Protein AF-A0AAD5KVQ2-F1 (afdb_monomer)

Structure (mmCIF, N/CA/C/O backbone):
data_AF-A0AAD5KVQ2-F1
#
_entry.id   AF-A0AAD5KVQ2-F1
#
loop_
_atom_site.group_PDB
_atom_site.id
_atom_site.type_symbol
_atom_site.label_atom_id
_atom_site.label_alt_id
_atom_site.label_comp_id
_atom_site.label_asym_id
_atom_site.label_entity_id
_atom_site.label_seq_id
_atom_site.pdbx_PDB_ins_code
_atom_site.Cartn_x
_atom_site.Cartn_y
_atom_site.Cartn_z
_atom_site.occupancy
_atom_site.B_iso_or_equiv
_atom_site.auth_seq_id
_atom_site.auth_comp_id
_atom_site.auth_asym_id
_atom_site.auth_atom_id
_atom_site.pdbx_PDB_model_num
ATOM 1 N N . MET A 1 1 ? 5.095 -12.175 3.079 1.00 56.22 1 MET A N 1
ATOM 2 C CA . MET A 1 1 ? 4.673 -12.378 4.484 1.00 56.22 1 MET A CA 1
ATOM 3 C C . MET A 1 1 ? 4.850 -11.120 5.317 1.00 56.22 1 MET A C 1
ATOM 5 O O . MET A 1 1 ? 3.921 -10.332 5.312 1.00 56.22 1 MET A O 1
ATOM 9 N N . ALA A 1 2 ? 6.006 -10.865 5.945 1.00 57.12 2 ALA A N 1
ATOM 10 C CA . ALA A 1 2 ? 6.177 -9.716 6.849 1.00 57.12 2 ALA A CA 1
ATOM 11 C C . ALA A 1 2 ? 5.752 -8.367 6.231 1.00 57.12 2 ALA A C 1
ATOM 13 O O . ALA A 1 2 ? 5.027 -7.613 6.862 1.00 57.12 2 ALA A O 1
ATOM 14 N N . ILE A 1 3 ? 6.103 -8.115 4.964 1.00 60.78 3 ILE A N 1
ATOM 15 C CA . ILE A 1 3 ? 5.756 -6.870 4.255 1.00 60.78 3 ILE A CA 1
ATOM 16 C C . ILE A 1 3 ? 4.239 -6.698 4.036 1.00 60.78 3 ILE A C 1
ATOM 18 O O . ILE A 1 3 ? 3.760 -5.577 4.136 1.00 60.78 3 ILE A O 1
ATOM 22 N N . LEU A 1 4 ? 3.471 -7.780 3.832 1.00 59.25 4 LEU A N 1
ATOM 23 C CA . LEU A 1 4 ? 1.995 -7.722 3.780 1.00 59.25 4 LEU A CA 1
ATOM 24 C C . LEU A 1 4 ? 1.417 -7.272 5.132 1.00 59.25 4 LEU A C 1
ATOM 26 O O . LEU A 1 4 ? 0.485 -6.479 5.190 1.00 59.25 4 LEU A O 1
ATOM 30 N N . ALA A 1 5 ? 2.002 -7.737 6.239 1.00 57.66 5 ALA A N 1
ATOM 31 C CA . ALA A 1 5 ? 1.620 -7.293 7.579 1.00 57.66 5 ALA A CA 1
ATOM 32 C C . ALA A 1 5 ? 2.122 -5.872 7.923 1.00 57.66 5 ALA A C 1
ATOM 34 O O . ALA A 1 5 ? 1.629 -5.276 8.874 1.00 57.66 5 ALA A O 1
ATOM 35 N N . PHE A 1 6 ? 3.070 -5.317 7.158 1.00 55.22 6 PHE A N 1
ATOM 36 C CA . PHE A 1 6 ? 3.700 -4.008 7.399 1.00 55.22 6 PHE A CA 1
ATOM 37 C C . PHE A 1 6 ? 3.126 -2.860 6.549 1.00 55.22 6 PHE A C 1
ATOM 39 O O . PHE A 1 6 ? 3.759 -1.812 6.388 1.00 55.22 6 PHE A O 1
ATOM 46 N N . GLN A 1 7 ? 1.941 -3.060 5.974 1.00 51.97 7 GLN A N 1
ATOM 47 C CA . GLN A 1 7 ? 1.303 -2.094 5.082 1.00 51.97 7 GLN A CA 1
ATOM 48 C C . GLN A 1 7 ? 0.676 -0.892 5.791 1.00 51.97 7 GLN A C 1
ATOM 50 O O . GLN A 1 7 ? 0.595 -0.825 7.016 1.00 51.97 7 GLN A O 1
ATOM 55 N N . LYS A 1 8 ? 0.260 0.079 4.970 1.00 54.62 8 LYS A N 1
ATOM 56 C CA . LYS A 1 8 ? -0.416 1.314 5.371 1.00 54.62 8 LYS A CA 1
ATOM 57 C C . LYS A 1 8 ? -1.918 1.252 5.036 1.00 54.62 8 LYS A C 1
ATOM 59 O O . LYS A 1 8 ? -2.330 1.903 4.077 1.00 54.62 8 LYS A O 1
ATOM 64 N N . PRO A 1 9 ? -2.770 0.517 5.771 1.00 46.84 9 PRO A N 1
ATOM 65 C CA . PRO A 1 9 ? -4.186 0.835 5.724 1.00 46.84 9 PRO A CA 1
ATOM 66 C C . PRO A 1 9 ? -4.430 2.190 6.388 1.00 46.84 9 PRO A C 1
ATOM 68 O O . PRO A 1 9 ? -3.743 2.585 7.333 1.00 46.84 9 PRO A O 1
ATOM 71 N N . ASP A 1 10 ? -5.493 2.851 5.963 1.00 52.06 10 ASP A N 1
ATOM 72 C CA . ASP A 1 10 ? -6.121 3.880 6.774 1.00 52.06 10 ASP A CA 1
ATOM 73 C C . ASP A 1 10 ? -6.871 3.213 7.931 1.00 52.06 10 ASP A C 1
ATOM 75 O O . ASP A 1 10 ? -7.916 2.592 7.727 1.00 52.06 10 ASP A O 1
ATOM 79 N N . LYS A 1 11 ? -6.300 3.289 9.139 1.00 46.69 11 LYS A N 1
ATOM 80 C CA . LYS A 1 11 ? -6.919 2.825 10.388 1.00 46.69 11 LYS A CA 1
ATOM 81 C C . LYS A 1 11 ? -6.267 3.439 11.621 1.00 46.69 11 LYS A C 1
ATOM 83 O O . LYS A 1 11 ? -5.259 4.125 11.515 1.00 46.69 11 LYS A O 1
ATOM 88 N N . VAL A 1 12 ? -6.906 3.192 12.758 1.00 48.59 12 VAL A N 1
ATOM 89 C CA . VAL A 1 12 ? -7.113 4.157 13.840 1.00 48.59 12 VAL A CA 1
ATOM 90 C C . VAL A 1 12 ? -6.139 3.996 15.007 1.00 48.59 12 VAL A C 1
ATOM 92 O O . VAL A 1 12 ? -6.143 2.964 15.676 1.00 48.59 12 VAL A O 1
ATOM 95 N N . ILE A 1 13 ? -5.393 5.060 15.322 1.00 39.09 13 ILE A N 1
ATOM 96 C CA . ILE A 1 13 ? -5.019 5.364 16.716 1.00 39.09 13 ILE A CA 1
ATOM 97 C C . ILE A 1 13 ? -6.263 5.838 17.439 1.00 39.09 13 ILE A C 1
ATOM 99 O O . ILE A 1 13 ? -6.824 6.820 16.967 1.00 39.09 13 ILE A O 1
ATOM 103 N N . MET A 1 14 ? -6.624 5.255 18.588 1.00 44.16 14 MET A N 1
ATOM 104 C CA . MET A 1 14 ? -7.449 5.998 19.545 1.00 44.16 14 MET A CA 1
ATOM 105 C C . MET A 1 14 ? -6.606 6.582 20.671 1.00 44.16 14 MET A C 1
ATOM 107 O O . MET A 1 14 ? -5.845 5.891 21.346 1.00 44.16 14 MET A O 1
ATOM 111 N N . GLN A 1 15 ? -6.785 7.880 20.874 1.00 38.34 15 GLN A N 1
ATOM 112 C CA . GLN A 1 15 ? -6.407 8.604 22.080 1.00 38.34 15 GLN A CA 1
ATOM 113 C C . GLN A 1 15 ? -7.711 9.162 22.660 1.00 38.34 15 GLN A C 1
ATOM 115 O O . GLN A 1 15 ? -8.502 9.771 21.930 1.00 38.34 15 GLN A O 1
ATOM 120 N N . LYS A 1 16 ? -7.959 8.851 23.936 1.00 35.62 16 LYS A N 1
ATOM 121 C CA . LYS A 1 16 ? -9.230 9.069 24.644 1.00 35.62 16 LYS A CA 1
ATOM 122 C C . LYS A 1 16 ? -9.637 10.551 24.741 1.00 35.62 16 LYS A C 1
ATOM 124 O O . LYS A 1 16 ? -8.788 11.440 24.702 1.00 35.62 16 LYS A O 1
ATOM 129 N N . SER A 1 17 ? -10.926 10.775 24.986 1.00 34.22 17 SER A N 1
ATOM 130 C CA . SER A 1 17 ? -11.477 11.987 25.587 1.00 34.22 17 SER A CA 1
ATOM 131 C C . SER A 1 17 ? -11.533 12.020 27.118 1.00 34.22 17 SER A C 1
ATOM 133 O O . SER A 1 17 ? -11.925 11.077 27.812 1.00 34.22 17 SER A O 1
ATOM 135 N N . THR A 1 18 ? -11.243 13.200 27.636 1.00 33.94 18 THR A N 1
ATOM 136 C CA . THR A 1 18 ? -12.229 13.996 28.381 1.00 33.94 18 THR A CA 1
ATOM 137 C C . THR A 1 18 ? -13.654 13.405 28.487 1.00 33.94 18 THR A C 1
ATOM 139 O O . THR A 1 18 ? -14.324 13.179 27.486 1.00 33.94 18 THR A O 1
ATOM 142 N N . ASP A 1 19 ? -14.118 13.204 29.720 1.00 42.06 19 ASP A N 1
ATOM 143 C CA . ASP A 1 19 ? -15.528 13.017 30.109 1.00 42.06 19 ASP A CA 1
ATOM 144 C C . ASP A 1 19 ? -16.275 11.745 29.661 1.00 42.06 19 ASP A C 1
ATOM 146 O O . ASP A 1 19 ? -17.460 11.760 29.342 1.00 42.06 19 ASP A O 1
ATOM 150 N N . PHE A 1 20 ? -15.654 10.590 29.915 1.00 52.25 20 PHE A N 1
ATOM 151 C CA . PHE A 1 20 ? -16.407 9.601 30.697 1.00 52.25 20 PHE A CA 1
ATOM 152 C C . PHE A 1 20 ? -16.619 10.193 32.110 1.00 52.25 20 PHE A C 1
ATOM 154 O O . PHE A 1 20 ? -15.721 10.082 32.952 1.00 52.25 20 PHE A O 1
ATOM 161 N N . ASP A 1 21 ? -17.744 10.866 32.368 1.00 48.03 21 ASP A N 1
ATOM 162 C CA . ASP A 1 21 ? -17.968 11.605 33.623 1.00 48.03 21 ASP A CA 1
ATOM 163 C C . ASP A 1 21 ? -17.833 10.679 34.860 1.00 48.03 21 ASP A C 1
ATOM 165 O O . ASP A 1 21 ? -18.639 9.776 35.093 1.00 48.03 21 ASP A O 1
ATOM 169 N N . GLY A 1 22 ? -16.739 10.851 35.617 1.00 57.84 22 GLY A N 1
ATOM 170 C CA . GLY A 1 22 ? -16.347 10.016 36.765 1.00 57.84 22 GLY A CA 1
ATOM 171 C C . GLY A 1 22 ? -15.249 8.951 36.543 1.00 57.84 22 GLY A C 1
ATOM 172 O O . GLY A 1 22 ? -14.734 8.415 37.526 1.00 57.84 22 GLY A O 1
ATOM 173 N N . VAL A 1 23 ? -14.820 8.657 35.308 1.00 67.56 23 VAL A N 1
ATOM 174 C CA . VAL A 1 23 ? -13.803 7.620 34.985 1.00 67.56 23 VAL A CA 1
ATOM 175 C C . VAL A 1 23 ? -12.405 8.238 34.875 1.00 67.56 23 VAL A C 1
ATOM 177 O O . VAL A 1 23 ? -11.948 8.693 33.819 1.00 67.56 23 VAL A O 1
ATOM 180 N N . SER A 1 24 ? -11.674 8.214 35.989 1.00 70.50 24 SER A N 1
ATOM 181 C CA . SER A 1 24 ? -10.292 8.710 36.054 1.00 70.50 24 SER A CA 1
ATOM 182 C C . SER A 1 24 ? -9.262 7.764 35.424 1.00 70.50 24 SER A C 1
ATOM 184 O O . SER A 1 24 ? -8.219 8.223 34.961 1.00 70.50 24 SER A O 1
ATOM 186 N N . HIS A 1 25 ? -9.542 6.458 35.390 1.00 76.94 25 HIS A N 1
ATOM 187 C CA . HIS A 1 25 ? -8.601 5.407 34.995 1.00 76.94 25 HIS A CA 1
ATOM 188 C C . HIS A 1 25 ? -9.322 4.189 34.391 1.00 76.94 25 HIS A C 1
ATOM 190 O O . HIS A 1 25 ? -10.528 4.011 34.564 1.00 76.94 25 HIS A O 1
ATOM 196 N N . GLU A 1 26 ? -8.568 3.339 33.696 1.00 76.44 26 GLU A N 1
ATOM 197 C CA . GLU A 1 26 ? -9.078 2.211 32.898 1.00 76.44 26 GLU A CA 1
ATOM 198 C C . GLU A 1 26 ? -9.755 1.082 33.696 1.00 76.44 26 GLU A C 1
ATOM 200 O O . GLU A 1 26 ? -10.565 0.358 33.130 1.00 76.44 26 GLU A O 1
ATOM 205 N N . PHE A 1 27 ? -9.488 0.963 35.001 1.00 82.94 27 PHE A N 1
ATOM 206 C CA . PHE A 1 27 ? -10.063 -0.066 35.891 1.00 82.94 27 PHE A CA 1
ATOM 207 C C . PHE A 1 27 ? -11.354 0.363 36.613 1.00 82.94 27 PHE A C 1
ATOM 209 O O . PHE A 1 27 ? -11.768 -0.291 37.568 1.00 82.94 27 PHE A O 1
ATOM 216 N N . SER A 1 28 ? -11.967 1.478 36.211 1.00 85.12 28 SER A N 1
ATOM 217 C CA . SER A 1 28 ? -13.222 1.950 36.808 1.00 85.12 28 SER A CA 1
ATOM 218 C C . SER A 1 28 ? -14.457 1.461 36.043 1.00 85.12 28 SER A C 1
ATOM 220 O O . SER A 1 28 ? -14.376 1.057 34.885 1.00 85.12 28 SER A O 1
ATOM 222 N N . THR A 1 29 ? -15.610 1.496 36.709 1.00 85.81 29 THR A N 1
ATOM 223 C CA . THR A 1 29 ? -16.899 1.018 36.187 1.00 85.81 29 THR A CA 1
ATOM 224 C C . THR A 1 29 ? -17.852 2.189 35.959 1.00 85.81 29 THR A C 1
ATOM 226 O O . THR A 1 29 ? -17.921 3.088 36.802 1.00 85.81 29 THR A O 1
ATOM 229 N N . ILE A 1 30 ? -18.644 2.165 34.884 1.00 84.56 30 ILE A N 1
ATOM 230 C CA . ILE A 1 30 ? -19.646 3.205 34.598 1.00 84.56 30 ILE A CA 1
ATOM 231 C C . ILE A 1 30 ? -21.004 2.753 35.141 1.00 84.56 30 ILE A C 1
ATOM 233 O O . ILE A 1 30 ? -21.482 1.660 34.845 1.00 84.56 30 ILE A O 1
ATOM 237 N N . LYS A 1 31 ? -21.656 3.592 35.951 1.00 84.75 31 LYS A N 1
ATOM 238 C CA . LYS A 1 31 ? -22.935 3.235 36.575 1.00 84.75 31 LYS A CA 1
ATOM 239 C C . LYS A 1 31 ? -24.040 3.093 35.518 1.00 84.75 31 LYS A C 1
ATOM 241 O O . LYS A 1 31 ? -24.390 4.070 34.867 1.00 84.75 31 LYS A O 1
ATOM 246 N N . GLY A 1 32 ? -24.632 1.901 35.430 1.00 85.69 32 GLY A N 1
ATOM 247 C CA . GLY A 1 32 ? -25.704 1.586 34.476 1.00 85.69 32 GLY A CA 1
ATOM 248 C C . GLY A 1 32 ? -25.206 1.141 33.095 1.00 85.69 32 GLY A C 1
ATOM 249 O O . GLY A 1 32 ? -26.013 0.997 32.182 1.00 85.69 32 GLY A O 1
ATOM 250 N N . VAL A 1 33 ? -23.901 0.896 32.944 1.00 89.06 33 VAL A N 1
ATOM 251 C CA . VAL A 1 33 ? -23.327 0.078 31.864 1.00 89.06 33 VAL A CA 1
ATOM 252 C C . VAL A 1 33 ? -23.031 -1.311 32.443 1.00 89.06 33 VAL A C 1
ATOM 254 O O . VAL A 1 33 ? -22.749 -1.427 33.637 1.00 89.06 33 VAL A O 1
ATOM 257 N N . VAL A 1 34 ? -23.171 -2.367 31.638 1.00 90.69 34 VAL A N 1
ATOM 258 C CA . VAL A 1 34 ? -22.982 -3.758 32.092 1.00 90.69 34 VAL A CA 1
ATOM 259 C C . VAL A 1 34 ? -21.501 -4.151 32.099 1.00 90.69 34 VAL A C 1
ATOM 261 O O . VAL A 1 34 ? -21.071 -4.874 32.994 1.00 90.69 34 VAL A O 1
ATOM 264 N N . GLU A 1 35 ? -20.742 -3.678 31.113 1.00 90.19 35 GLU A N 1
ATOM 265 C CA . GLU A 1 35 ? -19.318 -3.957 30.914 1.00 90.19 35 GLU A CA 1
ATOM 266 C C . GLU A 1 35 ? -18.395 -2.941 31.611 1.00 90.19 35 GLU A C 1
ATOM 268 O O . GLU A 1 35 ? -18.701 -1.749 31.724 1.00 90.19 35 GLU A O 1
ATOM 273 N N . ASP A 1 36 ? -17.210 -3.408 32.011 1.00 89.06 36 ASP A N 1
ATOM 274 C CA . ASP A 1 36 ? -16.149 -2.569 32.577 1.00 89.06 36 ASP A CA 1
ATOM 275 C C . ASP A 1 36 ? -15.438 -1.735 31.492 1.00 89.06 36 ASP A C 1
ATOM 277 O O . ASP A 1 36 ? -15.384 -2.102 30.314 1.00 89.06 36 ASP A O 1
ATOM 281 N N . VAL A 1 37 ? -14.794 -0.624 31.881 1.00 85.44 37 VAL A N 1
ATOM 282 C CA . VAL A 1 37 ? -14.069 0.256 30.937 1.00 85.44 37 VAL A CA 1
ATOM 283 C C . VAL A 1 37 ? -12.947 -0.484 30.188 1.00 85.44 37 VAL A C 1
ATOM 285 O O . VAL A 1 37 ? -12.682 -0.184 29.022 1.00 85.44 37 VAL A O 1
ATOM 288 N N . THR A 1 38 ? -12.333 -1.500 30.799 1.00 86.75 38 THR A N 1
ATOM 289 C CA . THR A 1 38 ? -11.359 -2.391 30.144 1.00 86.75 38 THR A CA 1
ATOM 290 C C . THR A 1 38 ? -11.974 -3.195 28.992 1.00 86.75 38 THR A C 1
ATOM 292 O O . THR A 1 38 ? -11.368 -3.294 27.923 1.00 86.75 38 THR A O 1
ATOM 295 N N . GLU A 1 39 ? -13.181 -3.734 29.170 1.00 88.69 39 GLU A N 1
ATOM 296 C CA . GLU A 1 39 ? -13.912 -4.485 28.144 1.00 88.69 39 GLU A CA 1
ATOM 297 C C . GLU A 1 39 ? -14.385 -3.560 27.020 1.00 88.69 39 GLU A C 1
ATOM 299 O O . GLU A 1 39 ? -14.190 -3.874 25.845 1.00 88.69 39 GLU A O 1
ATOM 304 N N . ILE A 1 40 ? -14.878 -2.364 27.364 1.00 87.12 40 ILE A N 1
ATOM 305 C CA . ILE A 1 40 ? -15.216 -1.304 26.402 1.00 87.12 40 ILE A CA 1
ATOM 306 C C . ILE A 1 40 ? -13.998 -0.966 25.526 1.00 87.12 40 ILE A C 1
ATOM 308 O O . ILE A 1 40 ? -14.105 -0.928 24.299 1.00 87.12 40 ILE A O 1
ATOM 312 N N . ILE A 1 41 ? -12.812 -0.792 26.123 1.00 85.38 41 ILE A N 1
ATOM 313 C CA . ILE A 1 41 ? -11.553 -0.553 25.396 1.00 85.38 41 ILE A CA 1
ATOM 314 C C . ILE A 1 41 ? -11.190 -1.735 24.478 1.00 85.38 41 ILE A C 1
ATOM 316 O O . ILE A 1 41 ? -10.756 -1.521 23.342 1.00 85.38 41 ILE A O 1
ATOM 320 N N . LEU A 1 42 ? -11.369 -2.982 24.926 1.00 86.50 42 LEU A N 1
ATOM 321 C CA . LEU A 1 42 ? -11.099 -4.184 24.123 1.00 86.50 42 LEU A CA 1
ATOM 322 C C . LEU A 1 42 ? -12.075 -4.348 22.946 1.00 86.50 42 LEU A C 1
ATOM 324 O O . LEU A 1 42 ? -11.659 -4.769 21.861 1.00 86.50 42 LEU A O 1
ATOM 328 N N . SER A 1 43 ? -13.345 -3.985 23.119 1.00 89.62 43 SER A N 1
ATOM 329 C CA . SER A 1 43 ? -14.336 -3.926 22.039 1.00 89.62 43 SER A CA 1
ATOM 330 C C . SER A 1 43 ? -14.013 -2.800 21.054 1.00 89.62 43 SER A C 1
ATOM 332 O O . SER A 1 43 ? -13.976 -3.025 19.844 1.00 89.62 43 SER A O 1
ATOM 334 N N . LEU A 1 44 ? -13.658 -1.610 21.548 1.00 85.00 44 LEU A N 1
ATOM 335 C CA . LEU A 1 44 ? -13.258 -0.475 20.712 1.00 85.00 44 LEU A CA 1
ATOM 336 C C . LEU A 1 44 ? -11.998 -0.770 19.874 1.00 85.00 44 LEU A C 1
ATOM 338 O O . LEU A 1 44 ? -11.966 -0.438 18.690 1.00 85.00 44 LEU A O 1
ATOM 342 N N . LYS A 1 45 ? -11.006 -1.495 20.415 1.00 84.12 45 LYS A N 1
ATOM 343 C CA . LYS A 1 45 ? -9.829 -1.992 19.660 1.00 84.12 45 LYS A CA 1
ATOM 344 C C . LYS A 1 45 ? -10.187 -2.904 18.473 1.00 84.12 45 LYS A C 1
ATOM 346 O O . LYS A 1 45 ? -9.367 -3.086 17.566 1.00 84.12 45 LYS A O 1
ATOM 351 N N . GLN A 1 46 ? -11.385 -3.492 18.456 1.00 84.81 46 GLN A N 1
ATOM 352 C CA . GLN A 1 46 ? -11.889 -4.320 17.354 1.00 84.81 46 GLN A CA 1
ATOM 353 C C . GLN A 1 46 ? -12.693 -3.521 16.317 1.00 84.81 46 GLN A C 1
ATOM 355 O O . GLN A 1 46 ? -12.925 -4.032 15.217 1.00 84.81 46 GLN A O 1
ATOM 360 N N . VAL A 1 47 ? -13.079 -2.273 16.603 1.00 85.44 47 VAL A N 1
ATOM 361 C CA . VAL A 1 47 ? -13.769 -1.402 15.639 1.00 85.44 47 VAL A CA 1
ATOM 362 C C . VAL A 1 47 ? -12.854 -1.117 14.452 1.00 85.44 47 VAL A C 1
ATOM 364 O O . VAL A 1 47 ? -11.643 -0.913 14.586 1.00 85.44 47 VAL A O 1
ATOM 367 N N . ARG A 1 48 ? -13.425 -1.173 13.249 1.00 83.00 48 ARG A N 1
ATOM 368 C CA . ARG A 1 48 ? -12.708 -1.048 11.988 1.00 83.00 48 ARG A CA 1
ATOM 369 C C . ARG A 1 48 ? -13.234 0.127 11.186 1.00 83.00 48 ARG A C 1
ATOM 371 O O . ARG A 1 48 ? -14.371 0.104 10.743 1.00 83.00 48 ARG A O 1
ATOM 378 N N . PHE A 1 49 ? -12.368 1.100 10.936 1.00 80.31 49 PHE A N 1
ATOM 379 C CA . PHE A 1 49 ? -12.693 2.296 10.166 1.00 80.31 49 PHE A CA 1
ATOM 380 C C . PHE A 1 49 ? -12.084 2.250 8.755 1.00 80.31 49 PHE A C 1
ATOM 382 O O . PHE A 1 49 ? -11.139 1.505 8.490 1.00 80.31 49 PHE A O 1
ATOM 389 N N . LYS A 1 50 ? -12.605 3.073 7.853 1.00 79.25 50 LYS A N 1
ATOM 390 C CA . LYS A 1 50 ? -12.076 3.325 6.513 1.00 79.25 50 LYS A CA 1
ATOM 391 C C . LYS A 1 50 ? -12.129 4.826 6.258 1.00 79.25 50 LYS A C 1
ATOM 393 O O . LYS A 1 50 ? -13.128 5.457 6.581 1.00 79.25 50 LYS A O 1
ATOM 398 N N . LYS A 1 51 ? -11.061 5.396 5.698 1.00 77.62 51 LYS A N 1
ATOM 399 C CA . LYS A 1 51 ? -11.038 6.809 5.308 1.00 77.62 51 LYS A CA 1
ATOM 400 C C . LYS A 1 51 ? -11.857 7.001 4.028 1.00 77.62 51 LYS A C 1
ATOM 402 O O . LYS A 1 51 ? -11.622 6.308 3.038 1.00 77.62 51 LYS A O 1
ATOM 407 N N . THR A 1 52 ? -12.794 7.941 4.070 1.00 75.69 52 THR A N 1
ATOM 408 C CA . THR A 1 52 ? -13.703 8.301 2.969 1.00 75.69 52 THR A CA 1
ATOM 409 C C . THR A 1 52 ? -13.540 9.774 2.568 1.00 75.69 52 THR A C 1
ATOM 411 O O . THR A 1 52 ? -13.718 10.105 1.399 1.00 75.69 52 THR A O 1
ATOM 414 N N . GLY A 1 53 ? -13.138 10.653 3.495 1.00 67.38 53 GLY A N 1
ATOM 415 C CA . GLY A 1 53 ? -12.811 12.058 3.207 1.00 67.38 53 GLY A CA 1
ATOM 416 C C . GLY A 1 53 ? -11.336 12.281 2.839 1.00 67.38 53 GLY A C 1
ATOM 417 O O . GLY A 1 53 ? -10.451 11.600 3.354 1.00 67.38 53 GLY A O 1
ATOM 418 N N . GLU A 1 54 ? -11.041 13.271 1.988 1.00 62.31 54 GLU A N 1
ATOM 419 C CA . GLU A 1 54 ? -9.654 13.656 1.649 1.00 62.31 54 GLU A CA 1
ATOM 420 C C . GLU A 1 54 ? -8.948 14.466 2.756 1.00 62.31 54 GLU A C 1
ATOM 422 O O . GLU A 1 54 ? -7.718 14.547 2.774 1.00 62.31 54 GLU A O 1
ATOM 427 N N . SER A 1 55 ? -9.696 15.074 3.682 1.00 55.78 55 SER A N 1
ATOM 428 C CA . SER A 1 55 ? -9.166 16.084 4.605 1.00 55.78 55 SER A CA 1
ATOM 429 C C . SER A 1 55 ? -8.569 15.488 5.884 1.00 55.78 55 SER A C 1
ATOM 431 O O . SER A 1 55 ? -9.279 14.893 6.687 1.00 55.78 55 SER A O 1
ATOM 433 N N . GLY A 1 56 ? -7.275 15.741 6.112 1.00 64.06 56 GLY A N 1
ATOM 434 C CA . GLY A 1 56 ? -6.564 15.413 7.355 1.00 64.06 56 GLY A CA 1
ATOM 435 C C . GLY A 1 56 ? -6.201 13.933 7.515 1.00 64.06 56 GLY A C 1
ATOM 436 O O . GLY A 1 56 ? -6.839 13.053 6.949 1.00 64.06 56 GLY A O 1
ATOM 437 N N . ASP A 1 57 ? -5.152 13.649 8.289 1.00 66.94 57 ASP A N 1
ATOM 438 C CA . ASP A 1 57 ? -4.756 12.284 8.695 1.00 66.94 57 ASP A CA 1
ATOM 439 C C . ASP A 1 57 ? -5.070 11.997 10.181 1.00 66.94 57 ASP A C 1
ATOM 441 O O . ASP A 1 57 ? -4.691 10.951 10.711 1.00 66.94 57 ASP A O 1
ATOM 445 N N . SER A 1 58 ? -5.772 12.932 10.832 1.00 74.00 58 SER A N 1
ATOM 446 C CA . SER A 1 58 ? -6.225 12.910 12.223 1.00 74.00 58 SER A CA 1
ATOM 447 C C . SER A 1 58 ? -7.621 13.543 12.318 1.00 74.00 58 SER A C 1
ATOM 449 O O . SER A 1 58 ? -7.842 14.611 11.745 1.00 74.00 58 SER A O 1
ATOM 451 N N . GLU A 1 59 ? -8.551 12.909 13.034 1.00 78.81 59 GLU A N 1
ATOM 452 C CA . GLU A 1 59 ? -9.884 13.438 13.370 1.00 78.81 59 GLU A CA 1
ATOM 453 C C . GLU A 1 59 ? -10.191 13.188 14.853 1.00 78.81 59 GLU A C 1
ATOM 455 O O . GLU A 1 59 ? -9.758 12.189 15.417 1.00 78.81 59 GLU A O 1
ATOM 460 N N . LYS A 1 60 ? -10.952 14.081 15.492 1.00 81.31 60 LYS A N 1
ATOM 461 C CA . LYS A 1 60 ? -11.555 13.856 16.814 1.00 81.31 60 LYS A CA 1
ATOM 462 C C . LYS A 1 60 ? -13.061 13.697 16.631 1.00 81.31 60 LYS A C 1
ATOM 464 O O . LYS A 1 60 ? -13.722 14.638 16.196 1.00 81.31 60 LYS A O 1
ATOM 469 N N . ILE A 1 61 ? -13.581 12.514 16.938 1.00 83.69 61 ILE A N 1
ATOM 470 C CA . ILE A 1 61 ? -14.996 12.156 16.804 1.00 83.69 61 ILE A CA 1
ATOM 471 C C . ILE A 1 61 ? -15.634 12.252 18.187 1.00 83.69 61 ILE A C 1
ATOM 473 O O . ILE A 1 61 ? -15.223 11.512 19.071 1.00 83.69 61 ILE A O 1
ATOM 477 N N . PHE A 1 62 ? -16.639 13.107 18.375 1.00 85.62 62 PHE A N 1
ATOM 478 C CA . PHE A 1 62 ? -17.396 13.215 19.630 1.00 85.62 62 PHE A CA 1
ATOM 479 C C . PHE A 1 62 ? -18.702 12.422 19.507 1.00 85.62 62 PHE A C 1
ATOM 481 O O . PHE A 1 62 ? -19.577 12.788 18.725 1.00 85.62 62 PHE A O 1
ATOM 488 N N . VAL A 1 63 ? -18.822 11.327 20.255 1.00 86.00 63 VAL A N 1
ATOM 489 C CA . VAL A 1 63 ? -19.962 10.401 20.252 1.00 86.00 63 VAL A CA 1
ATOM 490 C C . VAL A 1 63 ? -20.793 10.632 21.512 1.00 86.00 63 VAL A C 1
ATOM 492 O O . VAL A 1 63 ? -20.274 10.538 22.622 1.00 86.00 63 VAL A O 1
ATOM 495 N N . ILE A 1 64 ? -22.086 10.914 21.341 1.00 87.38 64 ILE A N 1
ATOM 496 C CA . ILE A 1 64 ? -23.041 11.114 22.442 1.00 87.38 64 ILE A CA 1
ATOM 497 C C . ILE A 1 64 ? -24.220 10.166 22.227 1.00 87.38 64 ILE A C 1
ATOM 499 O O . ILE A 1 64 ? -24.934 10.270 21.228 1.00 87.38 64 ILE A O 1
ATOM 503 N N . ILE A 1 65 ? -24.431 9.237 23.158 1.00 86.12 65 ILE A N 1
ATOM 504 C CA . ILE A 1 65 ? -25.473 8.209 23.071 1.00 86.12 65 ILE A CA 1
ATOM 505 C C . ILE A 1 65 ? -26.412 8.329 24.262 1.00 86.12 65 ILE A C 1
ATOM 507 O O . ILE A 1 65 ? -25.996 8.379 25.416 1.00 86.12 65 ILE A O 1
ATOM 511 N N . THR A 1 66 ? -27.707 8.390 23.961 1.00 86.81 66 THR A N 1
ATOM 512 C CA . THR A 1 66 ? -28.780 8.569 24.940 1.00 86.81 66 THR A CA 1
ATOM 513 C C . THR A 1 66 ? -29.971 7.700 24.543 1.00 86.81 66 THR A C 1
ATOM 515 O O . THR A 1 66 ? -30.248 7.540 23.351 1.00 86.81 66 THR A O 1
ATOM 518 N N . GLY A 1 67 ? -30.676 7.126 25.523 1.00 84.25 67 GLY A N 1
ATOM 519 C CA . GLY A 1 67 ? -31.929 6.403 25.277 1.00 84.25 67 GLY A CA 1
ATOM 520 C C . GLY A 1 67 ? -31.798 5.111 24.460 1.00 84.25 67 GLY A C 1
ATOM 521 O O . GLY A 1 67 ? -32.742 4.750 23.758 1.00 84.25 67 GLY A O 1
ATOM 522 N N . GLN A 1 68 ? -30.647 4.435 24.512 1.00 85.94 68 GLN A N 1
ATOM 523 C CA . GLN A 1 68 ? -30.391 3.168 23.816 1.00 85.94 68 GLN A CA 1
ATOM 524 C C . GLN A 1 68 ? -29.909 2.106 24.801 1.00 85.94 68 GLN A C 1
ATOM 526 O O . GLN A 1 68 ? -29.193 2.432 25.740 1.00 85.94 68 GLN A O 1
ATOM 531 N N . ASP A 1 69 ? -30.255 0.842 24.548 1.00 90.25 69 ASP A N 1
ATOM 532 C CA . ASP A 1 69 ? -29.869 -0.279 25.419 1.00 90.25 69 ASP A CA 1
ATOM 533 C C . ASP A 1 69 ? -28.522 -0.921 25.012 1.00 90.25 69 ASP A C 1
ATOM 535 O O . ASP A 1 69 ? -27.930 -1.700 25.759 1.00 90.25 69 ASP A O 1
ATOM 539 N N . GLN A 1 70 ? -28.028 -0.615 23.805 1.00 91.75 70 GLN A N 1
ATOM 540 C CA . GLN A 1 70 ? -26.764 -1.120 23.259 1.00 91.75 70 GLN A CA 1
ATOM 541 C C . GLN A 1 70 ? -26.047 -0.028 22.471 1.00 91.75 70 GLN A C 1
ATOM 543 O O . GLN A 1 70 ? -26.628 0.535 21.546 1.00 91.75 70 GLN A O 1
ATOM 548 N N . PHE A 1 71 ? -24.767 0.194 22.761 1.00 91.12 71 PHE A N 1
ATOM 549 C CA . PHE A 1 71 ? -23.879 0.985 21.913 1.00 91.12 71 PHE A CA 1
ATOM 550 C C . PHE A 1 71 ? -23.248 0.074 20.854 1.00 91.12 71 PHE A C 1
ATOM 552 O O . PHE A 1 71 ? -22.561 -0.895 21.196 1.00 91.12 71 PHE A O 1
ATOM 559 N N . LYS A 1 72 ? -23.453 0.374 19.565 1.00 93.00 72 LYS A N 1
ATOM 560 C CA . LYS A 1 72 ? -22.817 -0.347 18.456 1.00 93.00 72 LYS A CA 1
ATOM 561 C C . LYS A 1 72 ? -21.788 0.513 17.735 1.00 93.00 72 LYS A C 1
ATOM 563 O O . LYS A 1 72 ? -21.904 1.731 17.637 1.00 93.00 72 LYS A O 1
ATOM 568 N N . ALA A 1 73 ? -20.798 -0.141 17.139 1.00 89.50 73 ALA A N 1
ATOM 569 C CA . ALA A 1 73 ? -19.762 0.511 16.349 1.00 89.50 73 ALA A CA 1
ATOM 570 C C . ALA A 1 73 ? -20.333 1.343 15.184 1.00 89.50 73 ALA A C 1
ATOM 572 O O . ALA A 1 73 ? -19.793 2.398 14.859 1.00 89.50 73 ALA A O 1
ATOM 573 N N . GLY A 1 74 ? -21.457 0.917 14.595 1.00 88.19 74 GLY A N 1
ATOM 574 C CA . GLY A 1 74 ? -22.159 1.675 13.555 1.00 88.19 74 GLY A CA 1
ATOM 575 C C . GLY A 1 74 ? -22.677 3.046 14.011 1.00 88.19 74 GLY A C 1
ATOM 576 O O . GLY A 1 74 ? -22.818 3.941 13.179 1.00 88.19 74 GLY A O 1
ATOM 577 N N . ASP A 1 75 ? -22.907 3.255 15.312 1.00 89.06 75 ASP A N 1
ATOM 578 C CA . ASP A 1 75 ? -23.340 4.551 15.843 1.00 89.06 75 ASP A CA 1
ATOM 579 C C . ASP A 1 75 ? -22.230 5.604 15.773 1.00 89.06 75 ASP A C 1
ATOM 581 O O . ASP A 1 75 ? -22.524 6.765 15.500 1.00 89.06 75 ASP A O 1
ATOM 585 N N . ILE A 1 76 ? -20.958 5.201 15.896 1.00 86.06 76 ILE A N 1
ATOM 586 C CA . ILE A 1 76 ? -19.791 6.093 15.756 1.00 86.06 76 ILE A CA 1
ATOM 587 C C . ILE A 1 76 ? -19.769 6.742 14.362 1.00 86.06 76 ILE A C 1
ATOM 589 O O . ILE A 1 76 ? -19.461 7.925 14.225 1.00 86.06 76 ILE A O 1
ATOM 593 N N . SER A 1 77 ? -20.179 5.999 13.326 1.00 83.75 77 SER A N 1
ATOM 594 C CA . SER A 1 77 ? -20.208 6.483 11.939 1.00 83.75 77 SER A CA 1
ATOM 595 C C . SER A 1 77 ? -21.216 7.617 11.693 1.00 83.75 77 SER A C 1
ATOM 597 O O . SER A 1 77 ? -21.193 8.208 10.618 1.00 83.75 77 SER A O 1
ATOM 599 N N . LYS A 1 78 ? -22.097 7.929 12.656 1.00 86.56 78 LYS A N 1
ATOM 600 C CA . LYS A 1 78 ? -23.022 9.077 12.599 1.00 86.56 78 LYS A CA 1
ATOM 601 C C . LYS A 1 78 ? -22.362 10.395 13.024 1.00 86.56 78 LYS A C 1
ATOM 603 O O . LYS A 1 78 ? -22.910 11.456 12.741 1.00 86.56 78 LYS A O 1
ATOM 608 N N . PHE A 1 79 ? -21.224 10.322 13.718 1.00 85.19 79 PHE A N 1
ATOM 609 C CA . PHE A 1 79 ? -20.527 11.465 14.319 1.00 85.19 79 PHE A CA 1
ATOM 610 C C . PHE A 1 79 ? -19.218 11.835 13.601 1.00 85.19 79 PHE A C 1
ATOM 612 O O . PHE A 1 79 ? -18.637 12.874 13.906 1.00 85.19 79 PHE A O 1
ATOM 619 N N . SER A 1 80 ? -18.754 11.014 12.650 1.00 80.06 80 SER A N 1
ATOM 620 C CA . SER A 1 80 ? -17.569 11.287 11.825 1.00 80.06 80 SER A CA 1
ATOM 621 C C . SER A 1 80 ? -17.950 11.655 10.396 1.00 80.06 80 SER A C 1
ATOM 623 O O . SER A 1 80 ? -18.916 11.126 9.850 1.00 80.06 80 SER A O 1
ATOM 625 N N . ASN A 1 81 ? -17.157 12.537 9.780 1.00 81.06 81 ASN A N 1
ATOM 626 C CA . ASN A 1 81 ? -17.316 12.904 8.370 1.00 81.06 81 ASN A CA 1
ATOM 627 C C . ASN A 1 81 ? -16.222 12.318 7.464 1.00 81.06 81 ASN A C 1
ATOM 629 O O . ASN A 1 81 ? -16.484 12.118 6.279 1.00 81.06 81 ASN A O 1
ATOM 633 N N . ASN A 1 82 ? -15.012 12.036 7.974 1.00 80.44 82 ASN A N 1
ATOM 634 C CA . ASN A 1 82 ? -13.938 11.474 7.143 1.00 80.44 82 ASN A CA 1
ATOM 635 C C . ASN A 1 82 ? -13.765 9.957 7.307 1.00 80.44 82 ASN A C 1
ATOM 637 O O . ASN A 1 82 ? -13.093 9.365 6.459 1.00 80.44 82 ASN A O 1
ATOM 641 N N . PHE A 1 83 ? -14.360 9.324 8.329 1.00 79.56 83 PHE A N 1
ATOM 642 C CA . PHE A 1 83 ? -14.225 7.886 8.587 1.00 79.56 83 PHE A CA 1
ATOM 643 C C . PHE A 1 83 ? -15.565 7.133 8.616 1.00 79.56 83 PHE A C 1
ATOM 645 O O . PHE A 1 83 ? -16.483 7.472 9.356 1.00 79.56 83 PHE A O 1
ATOM 652 N N . GLU A 1 84 ? -15.635 6.045 7.849 1.00 84.62 84 GLU A N 1
ATOM 653 C CA . GLU A 1 84 ? -16.750 5.092 7.798 1.00 84.62 84 GLU A CA 1
ATOM 654 C C . GLU A 1 84 ? -16.415 3.833 8.615 1.00 84.62 84 GLU A C 1
ATOM 656 O O . GLU A 1 84 ? -15.285 3.341 8.559 1.00 84.62 84 GLU A O 1
ATOM 661 N N . VAL A 1 85 ? -17.378 3.275 9.357 1.00 87.06 85 VAL A N 1
ATOM 662 C CA . VAL A 1 85 ? -17.180 2.043 10.147 1.00 87.06 85 VAL A CA 1
ATOM 663 C C . VAL A 1 85 ? -17.569 0.796 9.343 1.00 87.06 85 VAL A C 1
ATOM 665 O O . VAL A 1 85 ? -18.720 0.615 8.960 1.00 87.06 85 VAL A O 1
ATOM 668 N N . LEU A 1 86 ? -16.608 -0.108 9.140 1.00 86.06 86 LEU A N 1
ATOM 669 C CA . LEU A 1 86 ? -16.727 -1.329 8.332 1.00 86.06 86 LEU A CA 1
ATOM 670 C C . LEU A 1 86 ? -17.395 -2.510 9.049 1.00 86.06 86 LEU A C 1
ATOM 672 O O . LEU A 1 86 ? -17.836 -3.449 8.393 1.00 86.06 86 LEU A O 1
ATOM 676 N N . ASN A 1 87 ? -17.430 -2.508 10.383 1.00 89.19 87 ASN A N 1
ATOM 677 C CA . ASN A 1 87 ? -18.071 -3.545 11.197 1.00 89.19 87 ASN A CA 1
ATOM 678 C C . ASN A 1 87 ? -19.184 -2.959 12.086 1.00 89.19 87 ASN A C 1
ATOM 680 O O . ASN A 1 87 ? -19.066 -3.001 13.311 1.00 89.19 87 ASN A O 1
ATOM 684 N N . PRO A 1 88 ? -20.265 -2.413 11.493 1.00 90.00 88 PRO A N 1
ATOM 685 C CA . PRO A 1 88 ? -21.282 -1.654 12.222 1.00 90.00 88 PRO A CA 1
ATOM 686 C C . PRO A 1 88 ? -22.027 -2.472 13.287 1.00 90.00 88 PRO A C 1
ATOM 688 O O . PRO A 1 88 ? -22.457 -1.904 14.289 1.00 90.00 88 PRO A O 1
ATOM 691 N N . ASP A 1 89 ? -22.142 -3.791 13.102 1.00 92.00 89 ASP A N 1
ATOM 692 C CA . ASP A 1 89 ? -22.858 -4.702 14.007 1.00 92.00 89 ASP A CA 1
ATOM 693 C C . ASP A 1 89 ? -22.107 -5.034 15.308 1.00 92.00 89 ASP A C 1
ATOM 695 O O . ASP A 1 89 ? -22.678 -5.674 16.194 1.00 92.00 89 ASP A O 1
ATOM 699 N N . LEU A 1 90 ? -20.836 -4.633 15.440 1.00 90.75 90 LEU A N 1
ATOM 700 C CA . LEU A 1 90 ? -20.047 -4.877 16.648 1.00 90.75 90 LEU A CA 1
ATOM 701 C C . LEU A 1 90 ? -20.643 -4.101 17.833 1.00 90.75 90 LEU A C 1
ATOM 703 O O . LEU A 1 90 ? -20.623 -2.871 17.845 1.00 90.75 90 LEU A O 1
ATOM 707 N N . VAL A 1 91 ? -21.149 -4.822 18.835 1.00 93.56 91 VAL A N 1
ATOM 708 C CA . VAL A 1 91 ? -21.574 -4.243 20.117 1.00 93.56 91 VAL A CA 1
ATOM 709 C C . VAL A 1 91 ? -20.330 -3.852 20.914 1.00 93.56 91 VAL A C 1
ATOM 711 O O . VAL A 1 91 ? -19.390 -4.639 21.017 1.00 93.56 91 VAL A O 1
ATOM 714 N N . ILE A 1 92 ? -20.326 -2.633 21.450 1.00 89.88 92 ILE A N 1
ATOM 715 C CA . ILE A 1 92 ? -19.241 -2.098 22.278 1.00 89.88 92 ILE A CA 1
ATOM 716 C C . ILE A 1 92 ? -19.563 -2.298 23.761 1.00 89.88 92 ILE A C 1
ATOM 718 O O . ILE A 1 92 ? -18.713 -2.806 24.489 1.00 89.88 92 ILE A O 1
ATOM 722 N N . CYS A 1 93 ? -20.786 -1.951 24.173 1.00 90.69 93 CYS A N 1
ATOM 723 C CA . CYS A 1 93 ? -21.329 -2.214 25.507 1.00 90.69 93 CYS A CA 1
ATOM 724 C C . CYS A 1 93 ? -22.867 -2.234 25.504 1.00 90.69 93 CYS A C 1
ATOM 726 O O . CYS A 1 93 ? -23.516 -1.691 24.602 1.00 90.69 93 CYS A O 1
ATOM 728 N N . ASN A 1 94 ? -23.443 -2.852 26.530 1.00 92.81 94 ASN A N 1
ATOM 729 C CA . ASN A 1 94 ? -24.859 -2.832 26.871 1.00 92.81 94 ASN A CA 1
ATOM 730 C C . ASN A 1 94 ? -25.069 -1.856 28.042 1.00 92.81 94 ASN A C 1
ATOM 732 O O . ASN A 1 94 ? -24.290 -1.824 28.994 1.00 92.81 94 ASN A O 1
ATOM 736 N N . MET A 1 95 ? -26.124 -1.049 27.987 1.00 89.62 95 MET A N 1
ATOM 737 C CA . MET A 1 95 ? -26.381 0.012 28.967 1.00 89.62 95 MET A CA 1
ATOM 738 C C . MET A 1 95 ? -27.873 0.137 29.270 1.00 89.62 95 MET A C 1
ATOM 740 O O . MET A 1 95 ? -28.715 -0.297 28.491 1.00 89.62 95 MET A O 1
ATOM 744 N N . GLU A 1 96 ? -28.220 0.721 30.412 1.00 88.75 96 GLU A N 1
ATOM 745 C CA . GLU A 1 96 ? -29.606 1.073 30.707 1.00 88.75 96 GLU A CA 1
ATOM 746 C C . GLU A 1 96 ? -30.045 2.290 29.881 1.00 88.75 96 GLU A C 1
ATOM 748 O O . GLU A 1 96 ? -29.329 3.286 29.788 1.00 88.75 96 GLU A O 1
ATOM 753 N N . THR A 1 97 ? -31.288 2.271 29.389 1.00 86.31 97 THR A N 1
ATOM 754 C CA . THR A 1 97 ? -31.914 3.356 28.608 1.00 86.31 97 THR A CA 1
ATOM 755 C C . THR A 1 97 ? -31.905 4.726 29.313 1.00 86.31 97 THR A C 1
ATOM 757 O O . THR A 1 97 ? -32.137 5.754 28.678 1.00 86.31 97 THR A O 1
ATOM 760 N N . SER A 1 98 ? -31.687 4.748 30.634 1.00 85.00 98 SER A N 1
ATOM 761 C CA . SER A 1 98 ? -31.618 5.956 31.466 1.00 85.00 98 SER A CA 1
ATOM 762 C C . SER A 1 98 ? -30.254 6.661 31.435 1.00 85.00 98 SER A C 1
ATOM 764 O O . SER A 1 98 ? -30.161 7.814 31.855 1.00 85.00 98 SER A O 1
ATOM 766 N N . VAL A 1 99 ? -29.207 5.985 30.949 1.00 84.56 99 VAL A N 1
ATOM 767 C CA . VAL A 1 99 ? -27.823 6.468 30.963 1.00 84.56 99 VAL A CA 1
ATOM 768 C C . VAL A 1 99 ? -27.517 7.267 29.697 1.00 84.56 99 VAL A C 1
ATOM 770 O O . VAL A 1 99 ? -27.955 6.937 28.593 1.00 84.56 99 VAL A O 1
ATOM 773 N N . THR A 1 100 ? -26.730 8.326 29.862 1.00 84.50 100 THR A N 1
ATOM 774 C CA . THR A 1 100 ? -26.141 9.111 28.775 1.00 84.50 100 THR A CA 1
ATOM 775 C C . THR A 1 100 ? -24.642 8.829 28.732 1.00 84.50 100 THR A C 1
ATOM 777 O O . THR A 1 100 ? -23.957 9.031 29.732 1.00 84.50 100 THR A O 1
ATOM 780 N N . LEU A 1 101 ? -24.142 8.332 27.602 1.00 82.06 101 LEU A N 1
ATOM 781 C CA . LEU A 1 101 ? -22.740 7.961 27.414 1.00 82.06 101 LEU A CA 1
ATOM 782 C C . LEU A 1 101 ? -22.080 8.936 26.435 1.00 82.06 101 LEU A C 1
ATOM 784 O O . LEU A 1 101 ? -22.516 9.052 25.288 1.00 82.06 101 LEU A O 1
ATOM 788 N N . GLU A 1 102 ? -21.030 9.613 26.891 1.00 83.06 102 GLU A N 1
ATOM 789 C CA . GLU A 1 102 ? -20.242 10.564 26.104 1.00 83.06 102 GLU A CA 1
ATOM 790 C C . GLU A 1 102 ? -18.812 10.034 25.950 1.00 83.06 102 GLU A C 1
ATOM 792 O O . GLU A 1 102 ? -18.199 9.571 26.912 1.00 83.06 102 GLU A O 1
ATOM 797 N N . ILE A 1 103 ? -18.311 10.013 24.711 1.00 80.31 103 ILE A N 1
ATOM 798 C CA . ILE A 1 103 ? -16.983 9.500 24.357 1.00 80.31 103 ILE A CA 1
ATOM 799 C C . ILE A 1 103 ? -16.455 10.303 23.162 1.00 80.31 103 ILE A C 1
ATOM 801 O O . ILE A 1 103 ? -17.021 10.226 22.074 1.00 80.31 103 ILE A O 1
ATOM 805 N N . GLU A 1 104 ? -15.331 11.004 23.304 1.00 81.38 104 GLU A N 1
ATOM 806 C CA . GLU A 1 104 ? -14.518 11.432 22.159 1.00 81.38 104 GLU A CA 1
ATOM 807 C C . GLU A 1 104 ? -13.414 10.408 21.854 1.00 81.38 104 GLU A C 1
ATOM 809 O O . GLU A 1 104 ? -12.721 9.870 22.725 1.00 81.38 104 GLU A O 1
ATOM 814 N N . LEU A 1 105 ? -13.254 10.148 20.563 1.00 80.00 105 LEU A N 1
ATOM 815 C CA . LEU A 1 105 ? -12.276 9.243 19.995 1.00 80.00 105 LEU A CA 1
ATOM 816 C C . LEU A 1 105 ? -11.393 10.061 19.060 1.00 80.00 105 LEU A C 1
ATOM 818 O O . LEU A 1 105 ? -11.848 10.529 18.017 1.00 80.00 105 LEU A O 1
ATOM 822 N N . THR A 1 106 ? -10.119 10.227 19.408 1.00 79.69 106 THR A N 1
ATOM 823 C CA . THR A 1 106 ? -9.133 10.625 18.395 1.00 79.69 106 THR A CA 1
ATOM 824 C C . THR A 1 106 ? -8.977 9.467 17.405 1.00 79.69 106 THR A C 1
ATOM 826 O O . THR A 1 106 ? -9.076 8.311 17.807 1.00 79.69 106 THR A O 1
ATOM 829 N N . VAL A 1 107 ? -8.751 9.762 16.128 1.00 78.25 107 VAL A N 1
ATOM 830 C CA . VAL A 1 107 ? -8.560 8.797 15.046 1.00 78.25 107 VAL A CA 1
ATOM 831 C C . VAL A 1 107 ? -7.412 9.256 14.160 1.00 78.25 107 VAL A C 1
ATOM 833 O O . VAL A 1 107 ? -7.577 10.209 13.407 1.00 78.25 107 VAL A O 1
ATOM 836 N N . ASN A 1 108 ? -6.263 8.574 14.212 1.00 77.06 108 ASN A N 1
ATOM 837 C CA . ASN A 1 108 ? -5.091 8.919 13.386 1.00 77.06 108 ASN A CA 1
ATOM 838 C C . ASN A 1 108 ? -4.664 7.778 12.453 1.00 77.06 108 ASN A C 1
ATOM 840 O O . ASN A 1 108 ? -4.745 6.612 12.836 1.00 77.06 108 ASN A O 1
ATOM 844 N N . LYS A 1 109 ? -4.129 8.129 11.276 1.00 76.19 109 LYS A N 1
ATOM 845 C CA . LYS A 1 109 ? -3.480 7.224 10.307 1.00 76.19 109 LYS A CA 1
ATOM 846 C C . LYS A 1 109 ? -2.057 6.843 10.747 1.00 76.19 109 LYS A C 1
ATOM 848 O O . LYS A 1 109 ? -1.294 7.699 11.186 1.00 76.19 109 LYS A O 1
ATOM 853 N N . GLY A 1 110 ? -1.651 5.586 10.543 1.00 74.44 110 GLY A N 1
ATOM 854 C CA . GLY A 1 110 ? -0.294 5.112 10.862 1.00 74.44 110 GLY A CA 1
ATOM 855 C C . GLY A 1 110 ? 0.114 3.825 10.133 1.00 74.44 110 GLY A C 1
ATOM 856 O O . GLY A 1 110 ? -0.340 3.569 9.019 1.00 74.44 110 GLY A O 1
ATOM 857 N N . ARG A 1 111 ? 1.033 3.042 10.720 1.00 76.25 111 ARG A N 1
ATOM 858 C CA . ARG A 1 111 ? 1.546 1.773 10.156 1.00 76.25 111 ARG A CA 1
ATOM 859 C C . ARG A 1 111 ? 1.985 0.792 11.251 1.00 76.25 111 ARG A C 1
ATOM 861 O O . ARG A 1 111 ? 2.557 1.216 12.250 1.00 76.25 111 ARG A O 1
ATOM 868 N N . GLY A 1 112 ? 1.794 -0.510 11.028 1.00 77.12 112 GLY A N 1
ATOM 869 C CA . GLY A 1 112 ? 2.265 -1.575 11.926 1.00 77.12 112 GLY A CA 1
ATOM 870 C C . GLY A 1 112 ? 1.528 -1.634 13.271 1.00 77.12 112 GLY A C 1
ATOM 871 O O . GLY A 1 112 ? 0.315 -1.845 13.309 1.00 77.12 112 GLY A O 1
ATOM 872 N N . TYR A 1 113 ? 2.264 -1.450 14.367 1.00 82.81 113 TYR A N 1
ATOM 873 C CA . TYR A 1 113 ? 1.766 -1.444 15.746 1.00 82.81 113 TYR A CA 1
ATOM 874 C C . TYR A 1 113 ? 2.449 -0.322 16.534 1.00 82.81 113 TYR A C 1
ATOM 876 O O . TYR A 1 113 ? 3.656 -0.142 16.386 1.00 82.81 113 TYR A O 1
ATOM 884 N N . VAL A 1 114 ? 1.694 0.399 17.364 1.00 82.88 114 VAL A N 1
ATOM 885 C CA . VAL A 1 114 ? 2.208 1.388 18.330 1.00 82.88 114 VAL A CA 1
ATOM 886 C C . VAL A 1 114 ? 1.587 1.084 19.691 1.00 82.88 114 VAL A C 1
ATOM 888 O O . VAL A 1 114 ? 0.369 0.916 19.789 1.00 82.88 114 VAL A O 1
ATOM 891 N N . ALA A 1 115 ? 2.418 0.975 20.726 1.00 86.31 115 ALA A N 1
ATOM 892 C CA . ALA A 1 115 ? 1.978 0.626 22.075 1.00 86.31 115 ALA A CA 1
ATOM 893 C C . ALA A 1 115 ? 1.277 1.800 22.780 1.00 86.31 115 ALA A C 1
ATOM 895 O O . ALA A 1 115 ? 1.550 2.966 22.495 1.00 86.31 115 ALA A O 1
ATOM 896 N N . ALA A 1 116 ? 0.423 1.497 23.761 1.00 82.00 116 ALA A N 1
ATOM 897 C CA . ALA A 1 116 ? -0.265 2.504 24.569 1.00 82.00 116 ALA A CA 1
ATOM 898 C C . ALA A 1 116 ? 0.694 3.522 25.222 1.00 82.00 116 ALA A C 1
ATOM 900 O O . ALA A 1 116 ? 0.376 4.706 25.261 1.00 82.00 116 ALA A O 1
ATOM 901 N N . GLU A 1 117 ? 1.880 3.095 25.677 1.00 83.31 117 GLU A N 1
ATOM 902 C CA . GLU A 1 117 ? 2.897 3.990 26.259 1.00 83.31 117 GLU A CA 1
ATOM 903 C C . GLU A 1 117 ? 3.440 5.020 25.255 1.00 83.31 117 GLU A C 1
ATOM 905 O O . GLU A 1 117 ? 3.594 6.186 25.604 1.00 83.31 117 GLU A O 1
ATOM 910 N N . GLU A 1 118 ? 3.668 4.629 23.997 1.00 81.44 118 GLU A N 1
ATOM 911 C CA . GLU A 1 118 ? 4.130 5.539 22.933 1.00 81.44 118 GLU A CA 1
ATOM 912 C C . GLU A 1 118 ? 3.039 6.536 22.508 1.00 81.44 118 GLU A C 1
ATOM 914 O O . GLU A 1 118 ? 3.336 7.635 22.043 1.00 81.44 118 GLU A O 1
ATOM 919 N N . ASN A 1 119 ? 1.768 6.174 22.706 1.00 78.88 119 ASN A N 1
ATOM 920 C CA . ASN A 1 119 ? 0.620 7.041 22.453 1.00 78.88 119 ASN A CA 1
ATOM 921 C C . ASN A 1 119 ? 0.336 8.051 23.582 1.00 78.88 119 ASN A C 1
ATOM 923 O O . ASN A 1 119 ? -0.545 8.900 23.408 1.00 78.88 119 ASN A O 1
ATOM 927 N N . LYS A 1 120 ? 1.040 7.998 24.723 1.00 76.88 120 LYS A N 1
ATOM 928 C CA . LYS A 1 120 ? 0.918 9.003 25.793 1.00 76.88 120 LYS A CA 1
ATOM 929 C C . LYS A 1 120 ? 1.742 10.243 25.445 1.00 76.88 120 LYS A C 1
ATOM 931 O O . LYS A 1 120 ? 2.964 10.174 25.344 1.00 76.88 120 LYS A O 1
ATOM 936 N N . SER A 1 121 ? 1.095 11.403 25.325 1.00 75.62 121 SER A N 1
ATOM 937 C CA . SER A 1 121 ? 1.803 12.689 25.281 1.00 75.62 121 SER A CA 1
ATOM 938 C C . SER A 1 121 ? 1.976 13.262 26.690 1.00 75.62 121 SER A C 1
ATOM 940 O O . SER A 1 121 ? 1.091 13.122 27.534 1.00 75.62 121 SER A O 1
ATOM 942 N N . ALA A 1 122 ? 3.098 13.943 26.940 1.00 73.50 122 ALA A N 1
ATOM 943 C CA . ALA A 1 122 ? 3.377 14.574 28.235 1.00 73.50 122 ALA A CA 1
ATOM 944 C C . ALA A 1 122 ? 2.365 15.682 28.600 1.00 73.50 122 ALA A C 1
ATOM 946 O O . ALA A 1 122 ? 2.109 15.909 29.778 1.00 73.50 122 ALA A O 1
ATOM 947 N N . ASP A 1 123 ? 1.761 16.318 27.590 1.00 77.00 123 ASP A N 1
ATOM 948 C CA . ASP A 1 123 ? 0.753 17.376 27.736 1.00 77.00 123 ASP A CA 1
ATOM 949 C C . ASP A 1 123 ? -0.700 16.844 27.759 1.00 77.00 123 ASP A C 1
ATOM 951 O O . ASP A 1 123 ? -1.650 17.625 27.679 1.00 77.00 123 ASP A O 1
ATOM 955 N N . SER A 1 124 ? -0.906 15.520 27.817 1.00 71.50 124 SER A N 1
ATOM 956 C CA . SER A 1 124 ? -2.254 14.932 27.875 1.00 71.50 124 SER A CA 1
ATOM 957 C C . SER A 1 124 ? -3.001 15.360 29.150 1.00 71.50 124 SER A C 1
ATOM 959 O O . SER A 1 124 ? -2.442 15.239 30.243 1.00 71.50 124 SER A O 1
ATOM 961 N N . PRO A 1 125 ? -4.276 15.797 29.057 1.00 73.44 125 PRO A N 1
ATOM 962 C CA . PRO A 1 125 ? -5.099 16.092 30.227 1.00 73.44 125 PRO A CA 1
ATOM 963 C C . PRO A 1 125 ? -5.191 14.916 31.205 1.00 73.44 125 PRO A C 1
ATOM 965 O O . PRO A 1 125 ? -5.126 13.747 30.814 1.00 73.44 125 PRO A O 1
ATOM 968 N N . LEU A 1 126 ? -5.392 15.220 32.491 1.00 71.00 126 LEU A N 1
ATOM 969 C CA . LEU A 1 126 ? -5.655 14.186 33.489 1.00 71.00 126 LEU A CA 1
ATOM 970 C C . LEU A 1 126 ? -6.975 13.485 33.149 1.00 71.00 126 LEU A C 1
ATOM 972 O O . LEU A 1 126 ? -7.961 14.141 32.825 1.00 71.00 126 LEU A O 1
ATOM 976 N N . GLY A 1 127 ? -6.984 12.154 33.192 1.00 70.62 127 GLY A N 1
ATOM 977 C CA . GLY A 1 127 ? -8.032 11.403 32.510 1.00 70.62 127 GLY A CA 1
ATOM 978 C C . GLY A 1 127 ? -7.808 11.332 30.995 1.00 70.62 127 GLY A C 1
ATOM 979 O O . GLY A 1 127 ? -8.783 11.311 30.266 1.00 70.62 127 GLY A O 1
ATOM 980 N N . VAL A 1 128 ? -6.551 11.265 30.543 1.00 74.69 128 VAL A N 1
ATOM 981 C CA . VAL A 1 128 ? -6.006 10.545 29.370 1.00 74.69 128 VAL A CA 1
ATOM 982 C C . VAL A 1 128 ? -6.086 9.001 29.489 1.00 74.69 128 VAL A C 1
ATOM 984 O O . VAL A 1 128 ? -5.501 8.503 30.445 1.00 74.69 128 VAL A O 1
ATOM 987 N N . ILE A 1 129 ? -6.705 8.198 28.607 1.00 78.62 129 ILE A N 1
ATOM 988 C CA . ILE A 1 129 ? -6.324 6.761 28.459 1.00 78.62 129 ILE A CA 1
ATOM 989 C C . ILE A 1 129 ? -5.805 6.553 27.037 1.00 78.62 129 ILE A C 1
ATOM 991 O O . ILE A 1 129 ? -6.548 6.671 26.062 1.00 78.62 129 ILE A O 1
ATOM 995 N N . ALA A 1 130 ? -4.511 6.279 26.919 1.00 78.62 130 ALA A N 1
ATOM 996 C CA . ALA A 1 130 ? -3.907 5.877 25.659 1.00 78.62 130 ALA A CA 1
ATOM 997 C C . ALA A 1 130 ? -4.162 4.383 25.434 1.00 78.62 130 ALA A C 1
ATOM 999 O O . ALA A 1 130 ? -4.037 3.593 26.368 1.00 78.62 130 ALA A O 1
ATOM 1000 N N . ILE A 1 131 ? -4.500 3.990 24.205 1.00 78.75 131 ILE A N 1
ATOM 1001 C CA . ILE A 1 131 ? -4.657 2.579 23.840 1.00 78.75 131 ILE A CA 1
ATOM 1002 C C . ILE A 1 131 ? -3.661 2.190 22.749 1.00 78.75 131 ILE A C 1
ATOM 1004 O O . ILE A 1 131 ? -3.196 3.032 21.978 1.00 78.75 131 ILE A O 1
ATOM 1008 N N . ASP A 1 132 ? -3.346 0.901 22.657 1.00 81.12 132 ASP A N 1
ATOM 1009 C CA . ASP A 1 132 ? -2.521 0.371 21.571 1.00 81.12 132 ASP A CA 1
ATOM 1010 C C . ASP A 1 132 ? -3.202 0.564 20.213 1.00 81.12 132 ASP A C 1
ATOM 1012 O O . ASP A 1 132 ? -4.411 0.363 20.067 1.00 81.12 132 ASP A O 1
ATOM 1016 N N . SER A 1 133 ? -2.413 0.929 19.208 1.00 79.00 133 SER A N 1
ATOM 1017 C CA . SER A 1 133 ? -2.876 1.207 17.848 1.00 79.00 133 SER A CA 1
ATOM 1018 C C . SER A 1 133 ? -2.413 0.123 16.890 1.00 79.00 133 SER A C 1
ATOM 1020 O O . SER A 1 133 ? -1.217 -0.129 16.743 1.00 79.00 133 SER A O 1
ATOM 1022 N N . ILE A 1 134 ? -3.37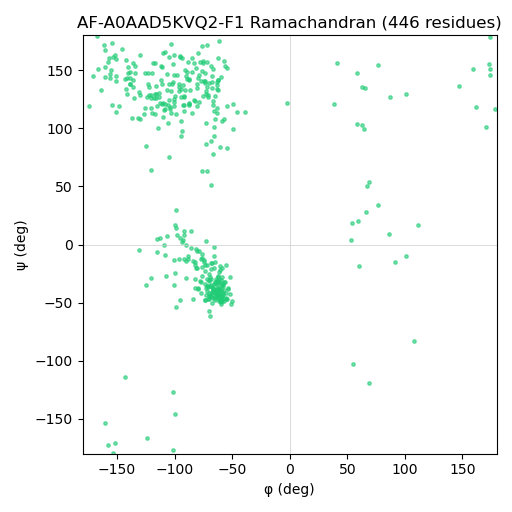8 -0.524 16.235 1.00 80.19 134 ILE A N 1
ATOM 1023 C CA . ILE A 1 134 ? -3.155 -1.677 15.360 1.00 80.19 134 ILE A CA 1
ATOM 1024 C C . ILE A 1 134 ? -3.514 -1.270 13.930 1.00 80.19 134 ILE A C 1
ATOM 1026 O O . ILE A 1 134 ? -4.682 -1.276 13.541 1.00 80.19 134 ILE A O 1
ATOM 1030 N N . TYR A 1 135 ? -2.499 -0.960 13.125 1.00 76.44 135 TYR A N 1
ATOM 1031 C CA . TYR A 1 135 ? -2.652 -0.538 11.728 1.00 76.44 135 TYR A CA 1
ATOM 1032 C C . TYR A 1 135 ? -2.415 -1.699 10.753 1.00 76.44 135 TYR A C 1
ATOM 1034 O O . TYR A 1 135 ? -1.937 -1.498 9.641 1.00 76.44 135 TYR A O 1
ATOM 1042 N N . THR A 1 136 ? -2.714 -2.929 11.164 1.00 79.62 136 THR A N 1
ATOM 1043 C CA . THR A 1 136 ? -2.543 -4.117 10.321 1.00 79.62 136 THR A CA 1
ATOM 1044 C C . THR A 1 136 ? -3.910 -4.555 9.788 1.00 79.62 136 THR A C 1
ATOM 1046 O O . THR A 1 136 ? -4.748 -4.998 10.577 1.00 79.62 136 THR A O 1
ATOM 1049 N N . PRO A 1 137 ? -4.169 -4.464 8.468 1.00 80.69 137 PRO A N 1
ATOM 1050 C CA . PRO A 1 137 ? -5.468 -4.809 7.885 1.00 80.69 137 PRO A CA 1
ATOM 1051 C C . PRO A 1 137 ? -5.553 -6.298 7.522 1.00 80.69 137 PRO A C 1
ATOM 1053 O O . PRO A 1 137 ? -6.621 -6.825 7.209 1.00 80.69 137 PRO A O 1
ATOM 1056 N N . ILE A 1 138 ? -4.406 -6.979 7.527 1.00 86.31 138 ILE A N 1
ATOM 1057 C CA . ILE A 1 138 ? -4.246 -8.383 7.182 1.00 86.31 138 ILE A CA 1
ATOM 1058 C C . ILE A 1 138 ? -4.377 -9.206 8.463 1.00 86.31 138 ILE A C 1
ATOM 1060 O O . ILE A 1 138 ? -3.550 -9.095 9.364 1.00 86.31 138 ILE A O 1
ATOM 1064 N N . LYS A 1 139 ? -5.416 -10.040 8.551 1.00 85.75 139 LYS A N 1
ATOM 1065 C CA . LYS A 1 139 ? -5.658 -10.920 9.705 1.00 85.75 139 LYS A CA 1
ATOM 1066 C C . LYS A 1 139 ? -4.793 -12.176 9.659 1.00 85.75 139 LYS A C 1
ATOM 1068 O O . LYS A 1 139 ? -4.360 -12.663 10.696 1.00 85.75 139 LYS A O 1
ATOM 1073 N N . ASN A 1 140 ? -4.596 -12.739 8.467 1.00 88.81 140 ASN A N 1
ATOM 1074 C CA . ASN A 1 140 ? -3.828 -13.966 8.273 1.00 88.81 140 ASN A CA 1
ATOM 1075 C C . ASN A 1 140 ? -3.296 -14.039 6.837 1.00 88.81 140 ASN A C 1
ATOM 1077 O O . ASN A 1 140 ? -3.979 -13.606 5.907 1.00 88.81 140 ASN A O 1
ATOM 1081 N N . VAL A 1 141 ? -2.112 -14.624 6.657 1.00 90.44 141 VAL A N 1
ATOM 1082 C CA . VAL A 1 141 ? -1.583 -14.991 5.341 1.00 90.44 141 VAL A CA 1
ATOM 1083 C C . VAL A 1 141 ? -0.999 -16.392 5.413 1.00 90.44 141 VAL A C 1
ATOM 1085 O O . VAL A 1 141 ? -0.125 -16.662 6.237 1.00 90.44 141 VAL A O 1
ATOM 1088 N N . LYS A 1 142 ? -1.445 -17.270 4.519 1.00 92.25 142 LYS A N 1
ATOM 1089 C CA . LYS A 1 142 ? -0.871 -18.604 4.320 1.00 92.25 142 LYS A CA 1
ATOM 1090 C C . LYS A 1 142 ? -0.297 -18.704 2.915 1.00 92.25 142 LYS A C 1
ATOM 1092 O O . LYS A 1 142 ? -0.706 -17.972 2.016 1.00 92.25 142 LYS A O 1
ATOM 1097 N N . TYR A 1 143 ? 0.652 -19.613 2.736 1.00 93.94 143 TYR A N 1
ATOM 1098 C CA . TYR A 1 143 ? 1.163 -19.967 1.420 1.00 93.94 143 TYR A CA 1
ATOM 1099 C C . TYR A 1 143 ? 1.369 -21.472 1.314 1.00 93.94 143 TYR A C 1
ATOM 1101 O O . TYR A 1 143 ? 1.704 -22.127 2.303 1.00 93.94 143 TYR A O 1
ATOM 1109 N N . SER A 1 144 ? 1.194 -21.996 0.109 1.00 95.75 144 SER A N 1
ATOM 1110 C CA . SER A 1 144 ? 1.637 -23.329 -0.282 1.00 95.75 144 SER A CA 1
ATOM 1111 C C . SER A 1 144 ? 2.325 -23.256 -1.642 1.00 95.75 144 SER A C 1
ATOM 1113 O O . SER A 1 144 ? 2.078 -22.349 -2.440 1.00 95.75 144 SER A O 1
ATOM 1115 N N . ILE A 1 145 ? 3.230 -24.201 -1.883 1.00 96.25 145 ILE A N 1
ATOM 1116 C CA . ILE A 1 145 ? 3.925 -24.362 -3.158 1.00 96.25 145 ILE A CA 1
ATOM 1117 C C . ILE A 1 145 ? 3.500 -25.716 -3.720 1.00 96.25 145 ILE A C 1
ATOM 1119 O O . ILE A 1 145 ? 3.575 -26.734 -3.031 1.00 96.25 145 ILE A O 1
ATOM 1123 N N . GLU A 1 146 ? 3.011 -25.714 -4.955 1.00 94.50 146 GLU A N 1
ATOM 1124 C CA . GLU A 1 146 ? 2.507 -26.889 -5.663 1.00 94.50 146 GLU A CA 1
ATOM 1125 C C . GLU A 1 146 ? 3.293 -27.071 -6.965 1.00 94.50 146 GLU A C 1
ATOM 1127 O O . GLU A 1 146 ? 3.482 -26.114 -7.715 1.00 94.50 146 GLU A O 1
ATOM 1132 N N . ASN A 1 147 ? 3.712 -28.297 -7.288 1.00 92.75 147 ASN A N 1
ATOM 1133 C CA . ASN A 1 147 ? 4.313 -28.579 -8.595 1.00 92.75 147 ASN A CA 1
ATOM 1134 C C . ASN A 1 147 ? 3.268 -28.376 -9.700 1.00 92.75 147 ASN A C 1
ATOM 1136 O O . ASN A 1 147 ? 2.185 -28.964 -9.649 1.00 92.75 147 ASN A O 1
ATOM 1140 N N . PHE A 1 148 ? 3.599 -27.586 -10.720 1.00 91.31 148 PHE A N 1
ATOM 1141 C CA . PHE A 1 148 ? 2.688 -27.249 -11.807 1.00 91.31 148 PHE A CA 1
ATOM 1142 C C . PHE A 1 148 ? 3.293 -27.615 -13.162 1.00 91.31 148 PHE A C 1
ATOM 1144 O O . PHE A 1 148 ? 4.405 -27.227 -13.507 1.00 91.31 148 PHE A O 1
ATOM 1151 N N . ARG A 1 149 ? 2.549 -28.378 -13.965 1.00 91.50 149 ARG A N 1
ATOM 1152 C CA . ARG A 1 149 ? 2.996 -28.782 -15.300 1.00 91.50 149 ARG A CA 1
ATOM 1153 C C . ARG A 1 149 ? 2.510 -27.779 -16.343 1.00 91.50 149 ARG A C 1
ATOM 1155 O O . ARG A 1 149 ? 1.307 -27.638 -16.545 1.00 91.50 149 ARG A O 1
ATOM 1162 N N . VAL A 1 150 ? 3.444 -27.160 -17.059 1.00 90.12 150 VAL A N 1
ATOM 1163 C CA . VAL A 1 150 ? 3.163 -26.291 -18.209 1.00 90.12 150 VAL A CA 1
ATOM 1164 C C . VAL A 1 150 ? 3.527 -27.056 -19.480 1.00 90.12 150 VAL A C 1
ATOM 1166 O O . VAL A 1 150 ? 4.698 -27.238 -19.804 1.00 90.12 150 VAL A O 1
ATOM 1169 N N . GLU A 1 151 ? 2.510 -27.544 -20.191 1.00 88.62 151 GLU A N 1
ATOM 1170 C CA . GLU A 1 151 ? 2.646 -28.341 -21.421 1.00 88.62 151 GLU A CA 1
ATOM 1171 C C . GLU A 1 151 ? 3.535 -29.596 -21.254 1.00 88.62 151 GLU A C 1
ATOM 1173 O O . GLU A 1 151 ? 3.099 -30.618 -20.712 1.00 88.62 151 GLU A O 1
ATOM 1178 N N . GLN A 1 152 ? 4.782 -29.542 -21.739 1.00 87.38 152 GLN A N 1
ATOM 1179 C CA . GLN A 1 152 ? 5.781 -30.610 -21.624 1.00 87.38 152 GLN A CA 1
ATOM 1180 C C . GLN A 1 152 ? 6.753 -30.421 -20.450 1.00 87.38 152 GLN A C 1
ATOM 1182 O O . GLN A 1 152 ? 7.456 -31.363 -20.092 1.00 87.38 152 GLN A O 1
ATOM 1187 N N . LYS A 1 153 ? 6.774 -29.234 -19.836 1.00 85.38 153 LYS A N 1
ATOM 1188 C CA . LYS A 1 153 ? 7.654 -28.868 -18.725 1.00 85.38 153 LYS A CA 1
ATOM 1189 C C . LYS A 1 153 ? 6.993 -29.148 -17.376 1.00 85.38 153 LYS A C 1
ATOM 1191 O O . LYS A 1 153 ? 5.862 -28.731 -17.134 1.00 85.38 153 LYS A O 1
ATOM 1196 N N . THR A 1 154 ? 7.692 -29.872 -16.507 1.00 87.69 154 THR A N 1
ATOM 1197 C CA . THR A 1 154 ? 7.226 -30.300 -15.169 1.00 87.69 154 THR A CA 1
ATOM 1198 C C . THR A 1 154 ? 7.990 -29.638 -14.022 1.00 87.69 154 THR A C 1
ATOM 1200 O O . THR A 1 154 ? 7.807 -30.021 -12.874 1.00 87.69 154 THR A O 1
ATOM 1203 N N . ASP A 1 155 ? 8.875 -28.701 -14.346 1.00 90.81 155 ASP A N 1
ATOM 1204 C CA . ASP A 1 155 ? 9.829 -28.017 -13.471 1.00 90.81 155 ASP A CA 1
ATOM 1205 C C . ASP A 1 155 ? 9.325 -26.660 -12.947 1.00 90.81 155 ASP A C 1
ATOM 1207 O O . ASP A 1 155 ? 10.067 -25.950 -12.275 1.00 90.81 155 ASP A O 1
ATOM 1211 N N . TYR A 1 156 ? 8.071 -26.291 -13.231 1.00 91.12 156 TYR A N 1
ATOM 1212 C CA . TYR A 1 156 ? 7.461 -25.081 -12.683 1.00 91.12 156 TYR A CA 1
ATOM 1213 C C . TYR A 1 156 ? 6.806 -25.334 -11.323 1.00 91.12 156 TYR A C 1
ATOM 1215 O O . TYR A 1 156 ? 6.127 -26.338 -11.102 1.00 91.12 156 TYR A O 1
ATOM 1223 N N . GLU A 1 157 ? 6.937 -24.351 -10.441 1.00 93.00 157 GLU A N 1
ATOM 1224 C CA . GLU A 1 157 ? 6.227 -24.275 -9.170 1.00 93.00 157 GLU A CA 1
ATOM 1225 C C . GLU A 1 157 ? 5.109 -23.229 -9.261 1.00 93.00 157 GLU A C 1
ATOM 1227 O O . GLU A 1 157 ? 5.284 -22.140 -9.812 1.00 93.00 157 GLU A O 1
ATOM 1232 N N . LYS A 1 158 ? 3.945 -23.553 -8.698 1.00 93.44 158 LYS A N 1
ATOM 1233 C CA . LYS A 1 158 ? 2.820 -22.642 -8.501 1.00 93.44 158 LYS A CA 1
ATOM 1234 C C . LYS A 1 158 ? 2.770 -22.250 -7.029 1.00 93.44 158 LYS A C 1
ATOM 1236 O O . LYS A 1 158 ? 2.550 -23.091 -6.161 1.00 93.44 158 LYS A O 1
ATOM 1241 N N . LEU A 1 159 ? 2.918 -20.957 -6.769 1.00 93.88 159 LEU A N 1
ATOM 1242 C CA . LEU A 1 159 ? 2.681 -20.362 -5.460 1.00 93.88 159 LEU A CA 1
ATOM 1243 C C . LEU A 1 159 ? 1.180 -20.087 -5.284 1.00 93.88 159 LEU A C 1
ATOM 1245 O O . LEU A 1 159 ? 0.579 -19.376 -6.090 1.00 93.88 159 LEU A O 1
ATOM 1249 N N . VAL A 1 160 ? 0.585 -20.621 -4.220 1.00 93.25 160 VAL A N 1
ATOM 1250 C CA . VAL A 1 160 ? -0.775 -20.291 -3.773 1.00 93.25 160 VAL A CA 1
ATOM 1251 C C . VAL A 1 160 ? -0.664 -19.434 -2.513 1.00 93.25 160 VAL A C 1
ATOM 1253 O O . VAL A 1 160 ? 0.111 -19.754 -1.612 1.00 93.25 160 VAL A O 1
ATOM 1256 N N . LEU A 1 161 ? -1.411 -18.329 -2.461 1.00 92.19 161 LEU A N 1
ATOM 1257 C CA . LEU A 1 161 ? -1.418 -17.368 -1.355 1.00 92.19 161 LEU A CA 1
ATOM 1258 C C . LEU A 1 161 ? -2.853 -17.149 -0.868 1.00 92.19 161 LEU A C 1
ATOM 1260 O O . LEU A 1 161 ? -3.649 -16.527 -1.568 1.00 92.19 161 LEU A O 1
ATOM 1264 N N . ASP A 1 162 ? -3.153 -17.594 0.352 1.00 92.88 162 ASP A N 1
ATOM 1265 C CA . ASP A 1 162 ? -4.429 -17.307 1.012 1.00 92.88 162 ASP A CA 1
ATOM 1266 C C . ASP A 1 162 ? -4.255 -16.076 1.907 1.00 92.88 162 ASP A C 1
ATOM 1268 O O . ASP A 1 162 ? -3.629 -16.152 2.968 1.00 92.88 162 ASP A O 1
ATOM 1272 N N . ILE A 1 163 ? -4.800 -14.933 1.487 1.00 90.69 163 ILE A N 1
ATOM 1273 C CA . ILE A 1 163 ? -4.732 -13.660 2.220 1.00 90.69 163 ILE A CA 1
ATOM 1274 C C . ILE A 1 163 ? -6.120 -13.337 2.785 1.00 90.69 163 ILE A C 1
ATOM 1276 O O . ILE A 1 163 ? -7.063 -13.099 2.034 1.00 90.69 163 ILE A O 1
ATOM 1280 N N . ALA A 1 164 ? -6.240 -13.281 4.112 1.00 91.00 164 ALA A N 1
ATOM 1281 C CA . ALA A 1 164 ? -7.456 -12.857 4.802 1.00 91.00 164 ALA A CA 1
ATOM 1282 C C . ALA A 1 164 ? -7.290 -11.428 5.340 1.00 91.00 164 ALA A C 1
ATOM 1284 O O . ALA A 1 164 ? -6.458 -11.189 6.220 1.00 91.00 164 ALA A O 1
ATOM 1285 N N . THR A 1 165 ? -8.095 -10.485 4.845 1.00 86.75 165 THR A N 1
ATOM 1286 C CA . THR A 1 165 ? -8.110 -9.085 5.308 1.00 86.75 165 THR A CA 1
ATOM 1287 C C . THR A 1 165 ? -9.312 -8.798 6.211 1.00 86.75 165 THR A C 1
ATOM 1289 O O . THR A 1 165 ? -10.188 -9.640 6.415 1.00 86.75 165 THR A O 1
ATOM 1292 N N . ASP A 1 166 ? -9.337 -7.612 6.815 1.00 79.62 166 ASP A N 1
ATOM 1293 C CA . ASP A 1 166 ? -10.426 -7.136 7.669 1.00 79.62 166 ASP A CA 1
ATOM 1294 C C . ASP A 1 166 ? -11.417 -6.188 6.969 1.00 79.62 166 ASP A C 1
ATOM 1296 O O . ASP A 1 166 ? -12.207 -5.527 7.640 1.00 79.62 166 ASP A O 1
ATOM 1300 N N . GLY A 1 167 ? -11.375 -6.135 5.634 1.00 79.44 167 GLY A N 1
ATOM 1301 C CA . GLY A 1 167 ? -12.261 -5.319 4.800 1.00 79.44 167 GLY A CA 1
ATOM 1302 C C . GLY A 1 167 ? -11.747 -3.913 4.467 1.00 79.44 167 GLY A C 1
ATOM 1303 O O . GLY A 1 167 ? -12.258 -3.317 3.525 1.00 79.44 167 GLY A O 1
ATOM 1304 N N . SER A 1 168 ? -10.720 -3.383 5.152 1.00 79.62 168 SER A N 1
ATOM 1305 C CA . SER A 1 168 ? -10.170 -2.051 4.802 1.00 79.62 168 SER A CA 1
ATOM 1306 C C . SER A 1 168 ? -9.433 -2.012 3.469 1.00 79.62 168 SER A C 1
ATOM 1308 O O . SER A 1 168 ? -9.365 -0.956 2.848 1.00 79.62 168 SER A O 1
ATOM 1310 N N . ILE A 1 169 ? -8.860 -3.138 3.045 1.00 82.50 169 ILE A N 1
ATOM 1311 C CA . ILE A 1 169 ? -8.122 -3.268 1.789 1.00 82.50 169 ILE A CA 1
ATOM 1312 C C . ILE A 1 169 ? -8.481 -4.595 1.120 1.00 82.50 169 ILE A C 1
ATOM 1314 O O . ILE A 1 169 ? -8.678 -5.618 1.793 1.00 82.50 169 ILE A O 1
ATOM 1318 N N . HIS A 1 170 ? -8.563 -4.578 -0.208 1.00 87.06 170 HIS A N 1
ATOM 1319 C CA . HIS A 1 170 ? -8.753 -5.786 -0.996 1.00 87.06 170 HIS A CA 1
ATOM 1320 C C . HIS A 1 170 ? -7.467 -6.643 -0.960 1.00 87.06 170 HIS A C 1
ATOM 1322 O O . HIS A 1 170 ? -6.370 -6.082 -1.046 1.00 87.06 170 HIS A O 1
ATOM 1328 N N . PRO A 1 171 ? -7.549 -7.986 -0.844 1.00 88.88 171 PRO A N 1
ATOM 1329 C CA . PRO A 1 171 ? -6.363 -8.845 -0.746 1.00 88.88 171 PRO A CA 1
ATOM 1330 C C . PRO A 1 171 ? -5.374 -8.692 -1.913 1.00 88.88 171 PRO A C 1
ATOM 1332 O O . PRO A 1 171 ? -4.165 -8.813 -1.723 1.00 88.88 171 PRO A O 1
ATOM 1335 N N . GLU A 1 172 ? -5.880 -8.401 -3.114 1.00 89.00 172 GLU A N 1
ATOM 1336 C CA . GLU A 1 172 ? -5.063 -8.196 -4.314 1.00 89.00 172 GLU A CA 1
ATOM 1337 C C . GLU A 1 172 ? -4.246 -6.898 -4.247 1.00 89.00 172 GLU A C 1
ATOM 1339 O O . GLU A 1 172 ? -3.056 -6.895 -4.560 1.00 89.00 172 GLU A O 1
ATOM 1344 N N . ASP A 1 173 ? -4.852 -5.800 -3.794 1.00 85.75 173 ASP A N 1
ATOM 1345 C CA . ASP A 1 173 ? -4.178 -4.500 -3.720 1.00 85.75 173 ASP A CA 1
ATOM 1346 C C . ASP A 1 173 ? -3.172 -4.470 -2.569 1.00 85.75 173 ASP A C 1
ATOM 1348 O O . ASP A 1 173 ? -2.067 -3.945 -2.724 1.00 85.75 173 ASP A O 1
ATOM 1352 N N . ALA A 1 174 ? -3.484 -5.172 -1.473 1.00 85.19 174 ALA A N 1
ATOM 1353 C CA . ALA A 1 174 ? -2.505 -5.501 -0.447 1.00 85.19 174 ALA A CA 1
ATOM 1354 C C . ALA A 1 174 ? -1.289 -6.239 -1.044 1.00 85.19 174 ALA A C 1
ATOM 1356 O O . ALA A 1 174 ? -0.148 -5.854 -0.790 1.00 85.19 174 ALA A O 1
ATOM 1357 N N . LEU A 1 175 ? -1.495 -7.242 -1.906 1.00 88.31 175 LEU A N 1
ATOM 1358 C CA . LEU A 1 175 ? -0.387 -7.947 -2.556 1.00 88.31 175 LEU A CA 1
ATOM 1359 C C . LEU A 1 175 ? 0.429 -7.046 -3.502 1.00 88.31 175 LEU A C 1
ATOM 1361 O O . LEU A 1 175 ? 1.661 -7.097 -3.456 1.00 88.31 175 LEU A O 1
ATOM 1365 N N . LYS A 1 176 ? -0.223 -6.191 -4.303 1.00 87.31 176 LYS A N 1
ATOM 1366 C CA . LYS A 1 176 ? 0.444 -5.230 -5.208 1.00 87.31 176 LYS A CA 1
ATOM 1367 C C . LYS A 1 176 ? 1.336 -4.250 -4.447 1.00 87.31 176 LYS A C 1
ATOM 1369 O O . LYS A 1 176 ? 2.514 -4.095 -4.770 1.00 87.31 176 LYS A O 1
ATOM 1374 N N . GLU A 1 177 ? 0.798 -3.601 -3.420 1.00 83.06 177 GLU A N 1
ATOM 1375 C CA . GLU A 1 177 ? 1.557 -2.670 -2.585 1.00 83.06 177 GLU A CA 1
ATOM 1376 C C . GLU A 1 177 ? 2.699 -3.369 -1.829 1.00 83.06 177 GLU A C 1
ATOM 1378 O O . GLU A 1 177 ? 3.798 -2.819 -1.740 1.00 83.06 177 GLU A O 1
ATOM 1383 N N . ALA A 1 178 ? 2.488 -4.588 -1.321 1.00 85.94 178 ALA A N 1
ATOM 1384 C CA . ALA A 1 178 ? 3.536 -5.338 -0.634 1.00 85.94 178 ALA A CA 1
ATOM 1385 C C . ALA A 1 178 ? 4.677 -5.737 -1.585 1.00 85.94 178 ALA A C 1
ATOM 1387 O O . ALA A 1 178 ? 5.849 -5.645 -1.212 1.00 85.94 178 ALA A O 1
ATOM 1388 N N . ALA A 1 179 ? 4.357 -6.116 -2.827 1.00 87.88 179 ALA A N 1
ATOM 1389 C CA . ALA A 1 179 ? 5.350 -6.335 -3.875 1.00 87.88 179 ALA A CA 1
ATOM 1390 C C . ALA A 1 179 ? 6.115 -5.041 -4.205 1.00 87.88 179 ALA A C 1
ATOM 1392 O O . ALA A 1 179 ? 7.342 -5.059 -4.278 1.00 87.88 179 ALA A O 1
ATOM 1393 N N . LYS A 1 180 ? 5.424 -3.897 -4.310 1.00 84.62 180 LYS A N 1
ATOM 1394 C CA . LYS A 1 180 ? 6.062 -2.586 -4.517 1.00 84.62 180 LYS A CA 1
ATOM 1395 C C . LYS A 1 180 ? 7.037 -2.240 -3.385 1.00 84.62 180 LYS A C 1
ATOM 1397 O O . LYS A 1 180 ? 8.177 -1.876 -3.659 1.00 84.62 180 LYS A O 1
ATOM 1402 N N . ILE A 1 181 ? 6.634 -2.409 -2.123 1.00 84.00 181 ILE A N 1
ATOM 1403 C CA . ILE A 1 181 ? 7.510 -2.180 -0.961 1.00 84.00 181 ILE A CA 1
ATOM 1404 C C . ILE A 1 181 ? 8.724 -3.121 -0.996 1.00 84.00 181 ILE A C 1
ATOM 1406 O O . ILE A 1 181 ? 9.835 -2.676 -0.712 1.00 84.00 181 ILE A O 1
ATOM 1410 N N . LEU A 1 182 ? 8.548 -4.391 -1.372 1.00 85.69 182 LEU A N 1
ATOM 1411 C CA . LEU A 1 182 ? 9.651 -5.347 -1.513 1.00 85.69 182 LEU A CA 1
ATOM 1412 C C . LEU A 1 182 ? 10.655 -4.916 -2.598 1.00 85.69 182 LEU A C 1
ATOM 1414 O O . LEU A 1 182 ? 11.857 -4.913 -2.342 1.00 85.69 182 LEU A O 1
ATOM 1418 N N . ILE A 1 183 ? 10.180 -4.485 -3.772 1.00 84.50 183 ILE A N 1
ATOM 1419 C CA . ILE A 1 183 ? 11.044 -3.983 -4.856 1.00 84.50 183 ILE A CA 1
ATOM 1420 C C . ILE A 1 183 ? 11.803 -2.725 -4.408 1.00 84.50 183 ILE A C 1
ATOM 1422 O O . ILE A 1 183 ? 13.004 -2.627 -4.642 1.00 84.50 183 ILE A O 1
ATOM 1426 N N . HIS A 1 184 ? 11.148 -1.801 -3.694 1.00 82.81 184 HIS A N 1
ATOM 1427 C CA . HIS A 1 184 ? 11.811 -0.618 -3.127 1.00 82.81 184 HIS A CA 1
ATOM 1428 C C . HIS A 1 184 ? 12.952 -0.986 -2.157 1.00 82.81 184 HIS A C 1
ATOM 1430 O O . HIS A 1 184 ? 13.958 -0.286 -2.120 1.00 82.81 184 HIS A O 1
ATOM 1436 N N . HIS A 1 185 ? 12.826 -2.076 -1.387 1.00 84.25 185 HIS A N 1
ATOM 1437 C CA . HIS A 1 185 ? 13.916 -2.551 -0.526 1.00 84.25 185 HIS A CA 1
ATOM 1438 C C . HIS A 1 185 ? 15.047 -3.199 -1.334 1.00 84.25 185 HIS A C 1
ATOM 1440 O O . HIS A 1 185 ? 16.210 -2.989 -1.004 1.00 84.25 185 HIS A O 1
ATOM 1446 N N . PHE A 1 186 ? 14.740 -3.940 -2.405 1.00 83.31 186 PHE A N 1
ATOM 1447 C CA . PHE A 1 186 ? 15.773 -4.502 -3.284 1.00 83.31 186 PHE A CA 1
ATOM 1448 C C . PHE A 1 186 ? 16.536 -3.440 -4.085 1.00 83.31 186 PHE A C 1
ATOM 1450 O O . PHE A 1 186 ? 17.722 -3.628 -4.336 1.00 83.31 186 PHE A O 1
ATOM 1457 N N . MET A 1 187 ? 15.907 -2.305 -4.409 1.00 80.38 187 MET A N 1
ATOM 1458 C CA . MET A 1 187 ? 16.565 -1.186 -5.096 1.00 80.38 187 MET A CA 1
ATOM 1459 C C . MET A 1 187 ? 17.765 -0.622 -4.312 1.00 80.38 187 MET A C 1
ATOM 1461 O O . MET A 1 187 ? 18.714 -0.141 -4.919 1.00 80.38 187 MET A O 1
ATOM 1465 N N . LEU A 1 188 ? 17.771 -0.729 -2.976 1.00 78.62 188 LEU A N 1
ATOM 1466 C CA . LEU A 1 188 ? 18.913 -0.333 -2.133 1.00 78.62 188 LEU A CA 1
ATOM 1467 C C . LEU A 1 188 ? 20.151 -1.232 -2.312 1.00 78.62 188 LEU A C 1
ATOM 1469 O O . LEU A 1 188 ? 21.235 -0.856 -1.878 1.00 78.62 188 LEU A O 1
ATOM 1473 N N . PHE A 1 189 ? 19.988 -2.412 -2.918 1.00 79.44 189 PHE A N 1
ATOM 1474 C CA . PHE A 1 189 ? 21.052 -3.387 -3.173 1.00 79.44 189 PHE A CA 1
ATOM 1475 C C . PHE A 1 189 ? 21.422 -3.499 -4.662 1.00 79.44 189 PHE A C 1
ATOM 1477 O O . PHE A 1 189 ? 22.289 -4.300 -5.007 1.00 79.44 189 PHE A O 1
ATOM 1484 N N . SER A 1 190 ? 20.771 -2.740 -5.552 1.00 74.56 190 SER A N 1
ATOM 1485 C CA . SER A 1 190 ? 21.089 -2.703 -6.982 1.00 74.56 190 SER A CA 1
ATOM 1486 C C . SER A 1 190 ? 21.724 -1.363 -7.356 1.00 74.56 190 SER A C 1
ATOM 1488 O O . SER A 1 190 ? 21.030 -0.350 -7.414 1.00 74.56 190 SER A O 1
ATOM 1490 N N . ASP A 1 191 ? 23.020 -1.370 -7.672 1.00 59.44 191 ASP A N 1
ATOM 1491 C CA . ASP A 1 191 ? 23.764 -0.168 -8.096 1.00 59.44 191 ASP A CA 1
ATOM 1492 C C . ASP A 1 191 ? 23.282 0.415 -9.441 1.00 59.44 191 ASP A C 1
ATOM 1494 O O . ASP A 1 191 ? 23.597 1.555 -9.787 1.00 59.44 191 ASP A O 1
ATOM 1498 N N . GLU A 1 192 ? 22.507 -0.352 -10.212 1.00 55.59 192 GLU A N 1
ATOM 1499 C CA . GLU A 1 192 ? 21.865 0.110 -11.440 1.00 55.59 192 GLU A CA 1
ATOM 1500 C C . GLU A 1 192 ? 20.406 0.505 -11.204 1.00 55.59 192 GLU A C 1
ATOM 1502 O O . GLU A 1 192 ? 19.681 -0.112 -10.424 1.00 55.59 192 GLU A O 1
ATOM 1507 N N . ASN A 1 193 ? 19.972 1.527 -11.947 1.00 52.72 193 ASN A N 1
ATOM 1508 C CA . ASN A 1 193 ? 18.626 2.090 -11.946 1.00 52.72 193 ASN A CA 1
ATOM 1509 C C . ASN A 1 193 ? 17.522 1.042 -12.207 1.00 52.72 193 ASN A C 1
ATOM 1511 O O . ASN A 1 193 ? 16.951 1.001 -13.299 1.00 52.72 193 ASN A O 1
ATOM 1515 N N . ILE A 1 194 ? 17.088 0.314 -11.172 1.00 54.38 194 ILE A N 1
ATOM 1516 C CA . ILE A 1 194 ? 15.718 -0.213 -11.087 1.00 54.38 194 ILE A CA 1
ATOM 1517 C C . ILE A 1 194 ? 14.794 0.977 -10.808 1.00 54.38 194 ILE A C 1
ATOM 1519 O O . ILE A 1 194 ? 14.136 1.082 -9.774 1.00 54.38 194 ILE A O 1
ATOM 1523 N N . MET A 1 195 ? 14.750 1.913 -11.758 1.00 48.44 195 MET A N 1
ATOM 1524 C CA . MET A 1 195 ? 13.645 2.845 -11.858 1.00 48.44 195 MET A CA 1
ATOM 1525 C C . MET A 1 195 ? 12.432 2.023 -12.275 1.00 48.44 195 MET A C 1
ATOM 1527 O O . MET A 1 195 ? 12.141 1.862 -13.457 1.00 48.44 195 MET A O 1
ATOM 1531 N N . LEU A 1 196 ? 11.724 1.507 -11.264 1.00 50.50 196 LEU A N 1
ATOM 1532 C CA . LEU A 1 196 ? 10.272 1.404 -11.322 1.00 50.50 196 LEU A CA 1
ATOM 1533 C C . LEU A 1 196 ? 9.789 2.679 -12.006 1.00 50.50 196 LEU A C 1
ATOM 1535 O O . LEU A 1 196 ? 9.995 3.761 -11.447 1.00 50.50 196 LEU A O 1
ATOM 1539 N N . GLU A 1 197 ? 9.214 2.546 -13.205 1.00 46.53 197 GLU A N 1
ATOM 1540 C CA . GLU A 1 197 ? 8.592 3.663 -13.910 1.00 46.53 197 GLU A CA 1
ATOM 1541 C C . GLU A 1 197 ? 7.730 4.389 -12.888 1.00 46.53 197 GLU A C 1
ATOM 1543 O O . GLU A 1 197 ? 6.828 3.794 -12.288 1.00 46.53 197 GLU A O 1
ATOM 1548 N N . SER A 1 198 ? 8.117 5.630 -12.582 1.00 42.75 198 SER A N 1
ATOM 1549 C CA . SER A 1 198 ? 7.572 6.371 -11.454 1.00 42.75 198 SER A CA 1
ATOM 1550 C C . SER A 1 198 ? 6.078 6.456 -11.677 1.00 42.75 198 SER A C 1
ATOM 1552 O O . SER A 1 198 ? 5.677 7.167 -12.596 1.00 42.75 198 SER A O 1
ATOM 1554 N N . GLN A 1 199 ? 5.306 5.680 -10.905 1.00 42.88 199 GLN A N 1
ATOM 1555 C CA . GLN A 1 199 ? 3.904 5.403 -11.202 1.00 42.88 199 GLN A CA 1
ATOM 1556 C C . GLN A 1 199 ? 3.160 6.703 -11.494 1.00 42.88 199 GLN A C 1
ATOM 1558 O O . GLN A 1 199 ? 2.738 7.415 -10.578 1.00 42.88 199 GLN A O 1
ATOM 1563 N N . ALA A 1 200 ? 2.985 6.984 -12.788 1.00 40.91 200 ALA A N 1
ATOM 1564 C CA . ALA A 1 200 ? 1.918 7.834 -13.247 1.00 40.91 200 ALA A CA 1
ATOM 1565 C C . ALA A 1 200 ? 0.672 7.186 -12.661 1.00 40.91 200 ALA A C 1
ATOM 1567 O O . ALA A 1 200 ? 0.438 5.995 -12.880 1.00 40.91 200 ALA A O 1
ATOM 1568 N N . LYS A 1 201 ? -0.050 7.932 -11.820 1.00 41.66 201 LYS A N 1
ATOM 1569 C CA . LYS A 1 201 ? -1.307 7.450 -11.263 1.00 41.66 201 LYS A CA 1
ATOM 1570 C C . LYS A 1 201 ? -2.132 6.919 -12.432 1.00 41.66 201 LYS A C 1
ATOM 1572 O O . LYS A 1 201 ? -2.459 7.690 -13.336 1.00 41.66 201 LYS A O 1
ATOM 1577 N N . GLU A 1 202 ? -2.504 5.644 -12.386 1.00 45.44 202 GLU A N 1
ATOM 1578 C CA . GLU A 1 202 ? -3.699 5.190 -13.085 1.00 45.44 202 GLU A CA 1
ATOM 1579 C C . GLU A 1 202 ? -4.880 5.850 -12.369 1.00 45.44 202 GLU A C 1
ATOM 1581 O O . GLU A 1 202 ? -5.538 5.267 -11.511 1.00 45.44 202 GLU A O 1
ATOM 1586 N N . GLU A 1 203 ? -5.093 7.135 -12.660 1.00 36.09 203 GLU A N 1
ATOM 1587 C CA . GLU A 1 203 ? -6.330 7.798 -12.303 1.00 36.09 203 GLU A CA 1
ATOM 1588 C C . GLU A 1 203 ? -7.420 7.108 -13.112 1.00 36.09 203 GLU A C 1
ATOM 1590 O O . GLU A 1 203 ? -7.511 7.266 -14.331 1.00 36.09 203 GLU A O 1
ATOM 1595 N N . THR A 1 204 ? -8.246 6.330 -12.417 1.00 48.97 204 THR A N 1
ATOM 1596 C CA . THR A 1 204 ? -9.543 5.879 -12.906 1.00 48.97 204 THR A CA 1
ATOM 1597 C C . THR A 1 204 ? -10.399 7.111 -13.171 1.00 48.97 204 THR A C 1
ATOM 1599 O O . THR A 1 204 ? -11.157 7.556 -12.309 1.00 48.97 204 THR A O 1
ATOM 1602 N N . LYS A 1 205 ? -10.230 7.701 -14.353 1.00 41.47 205 LYS A N 1
ATOM 1603 C CA . LYS A 1 205 ? -11.044 8.797 -14.856 1.00 41.47 205 LYS A CA 1
ATOM 1604 C C . LYS A 1 205 ? -11.840 8.317 -16.053 1.00 41.47 205 LYS A C 1
ATOM 1606 O O . LYS A 1 205 ? -11.337 7.646 -16.955 1.00 41.47 205 LYS A O 1
ATOM 1611 N N . GLU A 1 206 ? -13.121 8.623 -15.960 1.00 50.78 206 GLU A N 1
ATOM 1612 C CA . GLU A 1 206 ? -14.171 8.270 -16.897 1.00 50.78 206 GLU A CA 1
ATOM 1613 C C . GLU A 1 206 ? -13.831 8.802 -18.299 1.00 50.78 206 GLU A C 1
ATOM 1615 O O . GLU A 1 206 ? -12.990 9.688 -18.459 1.00 50.78 206 GLU A O 1
ATOM 1620 N N . VAL A 1 207 ? -14.425 8.212 -19.341 1.00 50.56 207 VAL A N 1
ATOM 1621 C CA . VAL A 1 207 ? -14.035 8.496 -20.731 1.00 50.56 207 VAL A CA 1
ATOM 1622 C C . VAL A 1 207 ? -14.521 9.883 -21.151 1.00 50.56 207 VAL A C 1
ATOM 1624 O O . VAL A 1 207 ? -15.587 10.025 -21.742 1.00 50.56 207 VAL A O 1
ATOM 1627 N N . ASP A 1 208 ? -13.701 10.884 -20.853 1.00 60.09 208 ASP A N 1
ATOM 1628 C CA . ASP A 1 208 ? -13.937 12.282 -21.185 1.00 60.09 208 ASP A CA 1
ATOM 1629 C C . ASP A 1 208 ? -14.006 12.490 -22.711 1.00 60.09 208 ASP A C 1
ATOM 1631 O O . ASP A 1 208 ? -13.236 11.879 -23.471 1.00 60.09 208 ASP A O 1
ATOM 1635 N N . GLU A 1 209 ? -14.906 13.358 -23.184 1.00 72.19 209 GLU A N 1
ATOM 1636 C CA . GLU A 1 209 ? -15.081 13.590 -24.628 1.00 72.19 209 GLU A CA 1
ATOM 1637 C C . GLU A 1 209 ? -13.806 14.176 -25.257 1.00 72.19 209 GLU A C 1
ATOM 1639 O O . GLU A 1 209 ? -13.460 13.839 -26.394 1.00 72.19 209 GLU A O 1
ATOM 1644 N N . GLU A 1 210 ? -13.043 14.967 -24.496 1.00 67.12 210 GLU A N 1
ATOM 1645 C CA . GLU A 1 210 ? -11.742 15.501 -24.914 1.00 67.12 210 GLU A CA 1
ATOM 1646 C C . GLU A 1 210 ? -10.683 14.400 -25.087 1.00 67.12 210 GLU A C 1
ATOM 1648 O O . GLU A 1 210 ? -9.938 14.401 -26.071 1.00 67.12 210 GLU A O 1
ATOM 1653 N N . ILE A 1 211 ? -10.650 13.399 -24.199 1.00 67.00 211 ILE A N 1
ATOM 1654 C CA . ILE A 1 211 ? -9.742 12.245 -24.312 1.00 67.00 211 ILE A CA 1
ATOM 1655 C C . ILE A 1 211 ? -10.122 11.396 -25.533 1.00 67.00 211 ILE A C 1
ATOM 1657 O O . ILE A 1 211 ? -9.249 10.903 -26.258 1.00 67.00 211 ILE A O 1
ATOM 1661 N N . LEU A 1 212 ? -11.421 11.251 -25.812 1.00 75.38 212 LEU A N 1
ATOM 1662 C CA . LEU A 1 212 ? -11.908 10.575 -27.013 1.00 75.38 212 LEU A CA 1
ATOM 1663 C C . LEU A 1 212 ? -11.537 11.349 -28.293 1.00 75.38 212 LEU A C 1
ATOM 1665 O O . LEU A 1 212 ? -11.120 10.736 -29.281 1.00 75.38 212 LEU A O 1
ATOM 1669 N N . HIS A 1 213 ? -11.625 12.681 -28.265 1.00 79.69 213 HIS A N 1
ATOM 1670 C CA . HIS A 1 213 ? -11.224 13.563 -29.361 1.00 79.69 213 HIS A CA 1
ATOM 1671 C C . HIS A 1 213 ? -9.713 13.493 -29.630 1.00 79.69 213 HIS A C 1
ATOM 1673 O O . HIS A 1 213 ? -9.299 13.253 -30.766 1.00 79.69 213 HIS A O 1
ATOM 1679 N N . MET A 1 214 ? -8.884 13.577 -28.585 1.00 77.81 214 MET A N 1
ATOM 1680 C CA . MET A 1 214 ? -7.430 13.395 -28.669 1.00 77.81 214 MET A CA 1
ATOM 1681 C C . MET A 1 214 ? -7.057 12.017 -29.227 1.00 77.81 214 MET A C 1
ATOM 1683 O O . MET A 1 214 ? -6.242 11.912 -30.145 1.00 77.81 214 MET A O 1
ATOM 1687 N N . ARG A 1 215 ? -7.716 10.948 -28.761 1.00 79.94 215 ARG A N 1
ATOM 1688 C CA . ARG A 1 215 ? -7.542 9.589 -29.302 1.00 79.94 215 ARG A CA 1
ATOM 1689 C C . ARG A 1 215 ? -7.929 9.497 -30.784 1.00 79.94 215 ARG A C 1
ATOM 1691 O O . ARG A 1 215 ? -7.326 8.708 -31.510 1.00 79.94 215 ARG A O 1
ATOM 1698 N N . LYS A 1 216 ? -8.913 10.277 -31.245 1.00 83.50 216 LYS A N 1
ATOM 1699 C CA . LYS A 1 216 ? -9.317 10.344 -32.658 1.00 83.50 216 LYS A CA 1
ATOM 1700 C C . LYS A 1 216 ? -8.282 11.084 -33.512 1.00 83.50 216 LYS A C 1
ATOM 1702 O O . LYS A 1 216 ? -7.936 10.580 -34.574 1.00 83.50 216 LYS A O 1
ATOM 1707 N N . ILE A 1 217 ? -7.750 12.210 -33.028 1.00 84.50 217 ILE A N 1
ATOM 1708 C CA . ILE A 1 217 ? -6.669 12.967 -33.683 1.00 84.50 217 ILE A CA 1
ATOM 1709 C C . ILE A 1 217 ? -5.411 12.101 -33.832 1.00 84.50 217 ILE A C 1
ATOM 1711 O O . ILE A 1 217 ? -4.869 11.981 -34.925 1.00 84.50 217 ILE A O 1
ATOM 1715 N N . LEU A 1 218 ? -4.975 11.437 -32.758 1.00 86.31 218 LEU A N 1
ATOM 1716 C CA . LEU A 1 218 ? -3.768 10.602 -32.765 1.00 86.31 218 LEU A CA 1
ATOM 1717 C C . LEU A 1 218 ? -3.880 9.387 -33.705 1.00 86.31 218 LEU A C 1
ATOM 1719 O O . LEU A 1 218 ? -2.881 8.959 -34.279 1.00 86.31 218 LEU A O 1
ATOM 1723 N N . LYS A 1 219 ? -5.092 8.856 -33.912 1.00 85.88 219 LYS A N 1
ATOM 1724 C CA . LYS A 1 219 ? -5.363 7.754 -34.854 1.00 85.88 219 LYS A CA 1
ATOM 1725 C C . LYS A 1 219 ? -5.500 8.185 -36.319 1.00 85.88 219 LYS A C 1
ATOM 1727 O O . LYS A 1 219 ? -5.674 7.317 -37.169 1.00 85.88 219 LYS A O 1
ATOM 1732 N N . MET A 1 220 ? -5.449 9.481 -36.621 1.00 86.88 220 MET A N 1
ATOM 1733 C CA . MET A 1 220 ? -5.531 9.982 -37.993 1.00 86.88 220 MET A CA 1
ATOM 1734 C C . MET A 1 220 ? -4.281 9.582 -38.793 1.00 86.88 220 MET A C 1
ATOM 1736 O O . MET A 1 220 ? -3.161 9.610 -38.269 1.00 86.88 220 MET A O 1
ATOM 1740 N N . GLU A 1 221 ? -4.460 9.196 -40.059 1.00 89.00 221 GLU A N 1
ATOM 1741 C CA . GLU A 1 221 ? -3.333 8.848 -40.924 1.00 89.00 221 GLU A CA 1
ATOM 1742 C C . GLU A 1 221 ? -2.571 10.103 -41.365 1.00 89.00 221 GLU A C 1
ATOM 1744 O O . GLU A 1 221 ? -3.148 11.155 -41.635 1.00 89.00 221 GLU A O 1
ATOM 1749 N N . LEU A 1 222 ? -1.254 9.976 -41.553 1.00 84.19 222 LEU A N 1
ATOM 1750 C CA . LEU A 1 222 ? -0.402 11.044 -42.095 1.00 84.19 222 LEU A CA 1
ATOM 1751 C C . LEU A 1 222 ? -0.720 11.412 -43.558 1.00 84.19 222 LEU A C 1
ATOM 1753 O O . LEU A 1 222 ? -0.061 12.281 -44.124 1.00 84.19 222 LEU A O 1
ATOM 1757 N N . VAL A 1 223 ? -1.679 10.727 -44.187 1.00 85.12 223 VAL A N 1
ATOM 1758 C CA . VAL A 1 223 ? -2.222 11.056 -45.514 1.00 85.12 223 VAL A CA 1
ATOM 1759 C C . VAL A 1 223 ? -3.290 12.149 -45.429 1.00 85.12 223 VAL A C 1
ATOM 1761 O O . VAL A 1 223 ? -3.401 12.934 -46.366 1.00 85.12 223 VAL A O 1
ATOM 1764 N N . ASP A 1 224 ? -4.016 12.221 -44.310 1.00 84.50 224 ASP A N 1
ATOM 1765 C CA . ASP A 1 224 ? -5.098 13.186 -44.078 1.00 84.50 224 ASP A CA 1
ATOM 1766 C C . ASP A 1 224 ? -4.587 14.510 -43.479 1.00 84.50 224 ASP A C 1
ATOM 1768 O O . ASP A 1 224 ? -5.313 15.499 -43.412 1.00 84.50 224 ASP A O 1
ATOM 1772 N N . LEU A 1 225 ? -3.317 14.551 -43.058 1.00 79.62 225 LEU A N 1
ATOM 1773 C CA . LEU A 1 225 ? -2.596 15.798 -42.812 1.00 79.62 225 LEU A CA 1
ATOM 1774 C C . LEU A 1 225 ? -2.084 16.370 -44.140 1.00 79.62 225 LEU A C 1
ATOM 1776 O O . LEU A 1 225 ? -1.450 15.649 -44.909 1.00 79.62 225 LEU A O 1
ATOM 1780 N N . ASP A 1 226 ? -2.262 17.682 -44.347 1.00 81.31 226 ASP A N 1
ATOM 1781 C CA . ASP A 1 226 ? -1.821 18.467 -45.521 1.00 81.31 226 ASP A CA 1
ATOM 1782 C C . ASP A 1 226 ? -0.279 18.610 -45.635 1.00 81.31 226 ASP A C 1
ATOM 1784 O O . ASP A 1 226 ? 0.301 19.691 -45.777 1.00 81.31 226 ASP A O 1
ATOM 1788 N N . LEU A 1 227 ? 0.429 17.487 -45.554 1.00 82.06 227 LEU A N 1
ATOM 1789 C CA . LEU A 1 227 ? 1.874 17.366 -45.652 1.00 82.06 227 LEU A CA 1
ATOM 1790 C C . LEU A 1 227 ? 2.328 17.400 -47.113 1.00 82.06 227 LEU A C 1
ATOM 1792 O O . LEU A 1 227 ? 1.738 16.798 -48.009 1.00 82.06 227 LEU A O 1
ATOM 1796 N N . SER A 1 228 ? 3.476 18.037 -47.360 1.00 83.81 228 SER A N 1
ATOM 1797 C CA . SER A 1 228 ? 4.079 18.004 -48.695 1.00 83.81 228 SER A CA 1
ATOM 1798 C C . SER A 1 228 ? 4.390 16.566 -49.139 1.00 83.81 228 SER A C 1
ATOM 1800 O O . SER A 1 228 ? 4.882 15.748 -48.357 1.00 83.81 228 SER A O 1
ATOM 1802 N N . VAL A 1 229 ? 4.223 16.288 -50.437 1.00 80.69 229 VAL A N 1
ATOM 1803 C CA . VAL A 1 229 ? 4.494 14.972 -51.055 1.00 80.69 229 VAL A CA 1
ATOM 1804 C C . VAL A 1 229 ? 5.903 14.444 -50.734 1.00 80.69 229 VAL A C 1
ATOM 1806 O O . VAL A 1 229 ? 6.117 13.235 -50.675 1.00 80.69 229 VAL A O 1
ATOM 1809 N N . ARG A 1 230 ? 6.888 15.323 -50.491 1.00 74.81 230 ARG A N 1
ATOM 1810 C CA . ARG A 1 230 ? 8.230 14.907 -50.049 1.00 74.81 230 ARG A CA 1
ATOM 1811 C C . ARG A 1 230 ? 8.241 14.454 -48.587 1.00 74.81 230 ARG A C 1
ATOM 1813 O O . ARG A 1 230 ? 8.798 13.399 -48.311 1.00 74.81 230 ARG A O 1
ATOM 1820 N N . ALA A 1 231 ? 7.646 15.230 -47.680 1.00 80.19 231 ALA A N 1
ATOM 1821 C CA . ALA A 1 231 ? 7.601 14.906 -46.253 1.00 80.19 231 ALA A CA 1
ATOM 1822 C C . ALA A 1 231 ? 6.875 13.574 -46.012 1.00 80.19 231 ALA A C 1
ATOM 1824 O O . ALA A 1 231 ? 7.435 12.678 -45.385 1.00 80.19 231 ALA A O 1
ATOM 1825 N N . LEU A 1 232 ? 5.700 13.403 -46.623 1.00 84.12 232 LEU A N 1
ATOM 1826 C CA . LEU A 1 232 ? 4.905 12.177 -46.546 1.00 84.12 232 LEU A CA 1
ATOM 1827 C C . LEU A 1 232 ? 5.679 10.947 -47.057 1.00 84.12 232 LEU A C 1
ATOM 1829 O O . LEU A 1 232 ? 5.650 9.896 -46.423 1.00 84.12 232 LEU A O 1
ATOM 1833 N N . ASN A 1 233 ? 6.438 11.070 -48.152 1.00 82.44 233 ASN A N 1
ATOM 1834 C CA . ASN A 1 233 ? 7.272 9.969 -48.651 1.00 82.44 233 ASN A CA 1
ATOM 1835 C C . ASN A 1 233 ? 8.502 9.679 -47.770 1.00 82.44 233 ASN A C 1
ATOM 1837 O O . ASN A 1 233 ? 8.940 8.532 -47.715 1.00 82.44 233 ASN A O 1
ATOM 1841 N N . CYS A 1 234 ? 9.061 10.675 -47.075 1.00 80.31 234 CYS A N 1
ATOM 1842 C CA . CYS A 1 234 ? 10.129 10.448 -46.097 1.00 80.31 234 CYS A CA 1
ATOM 1843 C C . CYS A 1 234 ? 9.609 9.718 -44.848 1.00 80.31 234 CYS A C 1
ATOM 1845 O O . CYS A 1 234 ? 10.245 8.761 -44.415 1.00 80.31 234 CYS A O 1
ATOM 1847 N N . LEU A 1 235 ? 8.448 10.122 -44.318 1.00 85.06 235 LEU A N 1
ATOM 1848 C CA . LEU A 1 235 ? 7.819 9.497 -43.148 1.00 85.06 235 LEU A CA 1
ATOM 1849 C C . LEU A 1 235 ? 7.363 8.061 -43.451 1.00 85.06 235 LEU A C 1
ATOM 1851 O O . LEU A 1 235 ? 7.736 7.140 -42.728 1.00 85.06 235 LEU A O 1
ATOM 1855 N N . LYS A 1 236 ? 6.706 7.829 -44.598 1.00 83.06 236 LYS A N 1
ATOM 1856 C CA . LYS A 1 236 ? 6.356 6.470 -45.058 1.00 83.06 236 LYS A CA 1
ATOM 1857 C C . LYS A 1 236 ? 7.581 5.577 -45.292 1.00 83.06 236 LYS A C 1
ATOM 1859 O O . LYS A 1 236 ? 7.498 4.370 -45.101 1.00 83.06 236 LYS A O 1
ATOM 1864 N N . ALA A 1 237 ? 8.728 6.139 -45.681 1.00 79.94 237 ALA A N 1
ATOM 1865 C CA . ALA A 1 237 ? 9.977 5.383 -45.823 1.00 79.94 237 ALA A CA 1
ATOM 1866 C C . ALA A 1 237 ? 10.674 5.063 -44.483 1.00 79.94 237 ALA A C 1
ATOM 1868 O O . ALA A 1 237 ? 11.598 4.249 -44.477 1.00 79.94 237 ALA A O 1
ATOM 1869 N N . ALA A 1 238 ? 10.246 5.695 -43.386 1.00 81.19 238 ALA A N 1
ATOM 1870 C CA . ALA A 1 238 ? 10.606 5.370 -42.005 1.00 81.19 238 ALA A CA 1
ATOM 1871 C C . ALA A 1 238 ? 9.535 4.501 -41.304 1.00 81.19 238 ALA A C 1
ATOM 1873 O O . ALA A 1 238 ? 9.620 4.278 -40.104 1.00 81.19 238 ALA A O 1
ATOM 1874 N N . ASP A 1 239 ? 8.543 4.022 -42.063 1.00 83.94 239 ASP A N 1
ATOM 1875 C CA . ASP A 1 239 ? 7.365 3.261 -41.623 1.00 83.94 239 ASP A CA 1
ATOM 1876 C C . ASP A 1 239 ? 6.435 3.963 -40.612 1.00 83.94 239 ASP A C 1
ATOM 1878 O O . ASP A 1 239 ? 5.605 3.328 -39.968 1.00 83.94 239 ASP A O 1
ATOM 1882 N N . ILE A 1 240 ? 6.513 5.296 -40.534 1.00 87.25 240 ILE A N 1
ATOM 1883 C CA . ILE A 1 240 ? 5.602 6.137 -39.746 1.00 87.25 240 ILE A CA 1
ATOM 1884 C C . ILE A 1 240 ? 4.329 6.369 -40.571 1.00 87.25 240 ILE A C 1
ATOM 1886 O O . ILE A 1 240 ? 4.410 6.850 -41.710 1.00 87.25 240 ILE A O 1
ATOM 1890 N N . ARG A 1 241 ? 3.154 6.017 -40.027 1.00 84.56 241 ARG A N 1
ATOM 1891 C CA . ARG A 1 241 ? 1.881 6.006 -40.781 1.00 84.56 241 ARG A CA 1
ATOM 1892 C C . ARG A 1 241 ? 0.776 6.847 -40.144 1.00 84.56 241 ARG A C 1
ATOM 1894 O O . ARG A 1 241 ? 0.010 7.464 -40.884 1.00 84.56 241 ARG A O 1
ATOM 1901 N N . SER A 1 242 ? 0.711 6.907 -38.818 1.00 90.12 242 SER A N 1
ATOM 1902 C CA . SER A 1 242 ? -0.261 7.694 -38.051 1.00 90.12 242 SER A CA 1
ATOM 1903 C C . SER A 1 242 ? 0.372 8.906 -37.363 1.00 90.12 242 SER A C 1
ATOM 1905 O O . SER A 1 242 ? 1.596 9.014 -37.238 1.00 90.12 242 SER A O 1
ATOM 1907 N N . LEU A 1 243 ? -0.471 9.831 -36.896 1.00 87.44 243 LEU A N 1
ATOM 1908 C CA . LEU A 1 243 ? -0.022 10.957 -36.079 1.00 87.44 243 LEU A CA 1
ATOM 1909 C C . LEU A 1 243 ? 0.521 10.500 -34.709 1.00 87.44 243 LEU A C 1
ATOM 1911 O O . LEU A 1 243 ? 1.483 11.089 -34.222 1.00 87.44 243 LEU A O 1
ATOM 1915 N N . ALA A 1 244 ? -0.035 9.433 -34.123 1.00 88.19 244 ALA A N 1
ATOM 1916 C CA . ALA A 1 244 ? 0.485 8.804 -32.906 1.00 88.19 244 ALA A CA 1
ATOM 1917 C C . ALA A 1 244 ? 1.942 8.349 -33.070 1.00 88.19 244 ALA A C 1
ATOM 1919 O O . ALA A 1 244 ? 2.785 8.691 -32.241 1.00 88.19 244 ALA A O 1
ATOM 1920 N N . ASP A 1 245 ? 2.245 7.646 -34.168 1.00 86.19 245 ASP A N 1
ATOM 1921 C CA . ASP A 1 245 ? 3.610 7.203 -34.466 1.00 86.19 245 ASP A CA 1
ATOM 1922 C C . ASP A 1 245 ? 4.548 8.415 -34.556 1.00 86.19 245 ASP A C 1
ATOM 1924 O O . ASP A 1 245 ? 5.620 8.413 -33.958 1.00 86.19 245 ASP A O 1
ATOM 1928 N N . LEU A 1 246 ? 4.132 9.484 -35.248 1.00 84.81 246 LEU A N 1
ATOM 1929 C CA . LEU A 1 246 ? 4.956 10.681 -35.440 1.00 84.81 246 LEU A CA 1
ATOM 1930 C C . LEU A 1 246 ? 5.307 11.393 -34.123 1.00 84.81 246 LEU A C 1
ATOM 1932 O O . LEU A 1 246 ? 6.424 11.887 -33.994 1.00 84.81 246 LEU A O 1
ATOM 1936 N N . VAL A 1 247 ? 4.379 11.438 -33.161 1.00 86.56 247 VAL A N 1
ATOM 1937 C CA . VAL A 1 247 ? 4.585 12.071 -31.843 1.00 86.56 247 VAL A CA 1
ATOM 1938 C C . VAL A 1 247 ? 5.492 11.234 -30.929 1.00 86.56 247 VAL A C 1
ATOM 1940 O O . VAL A 1 247 ? 6.132 11.790 -30.041 1.00 86.56 247 VAL A O 1
ATOM 1943 N N . SER A 1 248 ? 5.601 9.919 -31.158 1.00 84.56 248 SER A N 1
ATOM 1944 C CA . SER A 1 248 ? 6.480 9.034 -30.374 1.00 84.56 248 SER A CA 1
ATOM 1945 C C . SER A 1 248 ? 7.981 9.170 -30.681 1.00 84.56 248 SER A C 1
ATOM 1947 O O . SER A 1 248 ? 8.801 8.685 -29.904 1.00 84.56 248 SER A O 1
ATOM 1949 N N . TYR A 1 249 ? 8.360 9.833 -31.781 1.00 83.75 249 TYR A N 1
ATOM 1950 C CA . TYR A 1 249 ? 9.764 10.057 -32.144 1.00 83.75 249 TYR A CA 1
ATOM 1951 C C . TYR A 1 249 ? 10.264 11.424 -31.682 1.00 83.75 249 TYR A C 1
ATOM 1953 O O . TYR A 1 249 ? 9.671 12.454 -32.004 1.00 83.75 249 TYR A O 1
ATOM 1961 N N . ASP A 1 250 ? 11.432 11.446 -31.036 1.00 81.62 250 ASP A N 1
ATOM 1962 C CA . ASP A 1 250 ? 12.129 12.700 -30.765 1.00 81.62 250 ASP A CA 1
ATOM 1963 C C . ASP A 1 250 ? 12.625 13.372 -32.062 1.00 81.62 250 ASP A C 1
ATOM 1965 O O . ASP A 1 250 ? 12.979 12.732 -33.062 1.00 81.62 250 ASP A O 1
ATOM 1969 N N . VAL A 1 251 ? 12.705 14.702 -32.025 1.00 76.00 251 VAL A N 1
ATOM 1970 C CA . VAL A 1 251 ? 13.158 15.550 -33.131 1.00 76.00 251 VAL A CA 1
ATOM 1971 C C . VAL A 1 251 ? 14.583 15.181 -33.568 1.00 76.00 251 VAL A C 1
ATOM 1973 O O . VAL A 1 251 ? 14.883 15.209 -34.768 1.00 76.00 251 VAL A O 1
ATOM 1976 N N . ALA A 1 252 ? 15.463 14.789 -32.635 1.00 75.50 252 ALA A N 1
ATOM 1977 C CA . ALA A 1 252 ? 16.832 14.386 -32.952 1.00 75.50 252 ALA A CA 1
ATOM 1978 C C . ALA A 1 252 ? 16.908 13.042 -33.696 1.00 75.50 252 ALA A C 1
ATOM 1980 O O . ALA A 1 252 ? 17.815 12.849 -34.512 1.00 75.50 252 ALA A O 1
ATOM 1981 N N . ASP A 1 253 ? 15.964 12.129 -33.459 1.00 74.56 253 ASP A N 1
ATOM 1982 C CA . ASP A 1 253 ? 15.860 10.860 -34.185 1.00 74.56 253 ASP A CA 1
ATOM 1983 C C . ASP A 1 253 ? 15.199 11.036 -35.550 1.00 74.56 253 ASP A C 1
ATOM 19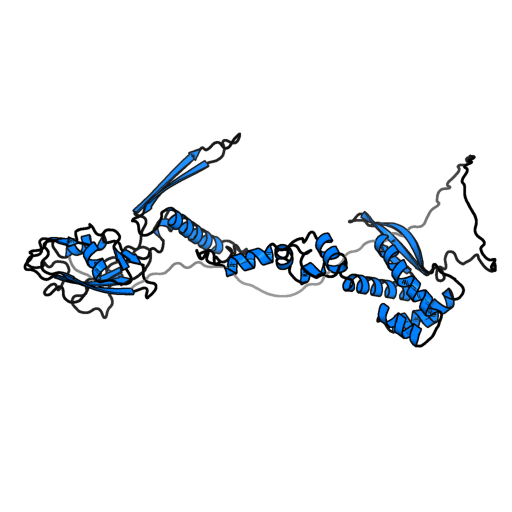85 O O . ASP A 1 253 ? 15.672 10.475 -36.542 1.00 74.56 253 ASP A O 1
ATOM 1989 N N . MET A 1 254 ? 14.201 11.916 -35.644 1.00 70.94 254 MET A N 1
ATOM 1990 C CA . MET A 1 254 ? 13.565 12.269 -36.913 1.00 70.94 254 MET A CA 1
ATOM 1991 C C . MET A 1 254 ? 14.584 12.798 -37.939 1.00 70.94 254 MET A C 1
ATOM 1993 O O . MET A 1 254 ? 14.558 12.417 -39.112 1.00 70.94 254 MET A O 1
ATOM 1997 N N . LEU A 1 255 ? 15.558 13.597 -37.485 1.00 69.81 255 LEU A N 1
ATOM 1998 C CA . LEU A 1 255 ? 16.684 14.109 -38.281 1.00 69.81 255 LEU A CA 1
ATOM 1999 C C . LEU A 1 255 ? 17.605 13.018 -38.868 1.00 69.81 255 LEU A C 1
ATOM 2001 O O . LEU A 1 255 ? 18.346 13.292 -39.818 1.00 69.81 255 LEU A O 1
ATOM 2005 N N . LYS A 1 256 ? 17.574 11.787 -38.337 1.00 68.19 256 LYS A N 1
ATOM 2006 C CA . LYS A 1 256 ? 18.382 10.648 -38.814 1.00 68.19 256 LYS A CA 1
ATOM 2007 C C . LYS A 1 256 ? 17.726 9.919 -39.991 1.00 68.19 256 LYS A C 1
ATOM 2009 O O . LYS A 1 256 ? 18.401 9.143 -40.675 1.00 68.19 256 LYS A O 1
ATOM 2014 N N . PHE A 1 257 ? 16.442 10.166 -40.272 1.00 68.81 257 PHE A N 1
ATOM 2015 C CA . PHE A 1 257 ? 15.739 9.494 -41.362 1.00 68.81 257 PHE A CA 1
ATOM 2016 C C . PHE A 1 257 ? 16.353 9.799 -42.735 1.00 68.81 257 PHE A C 1
ATOM 2018 O O . PHE A 1 257 ? 16.805 10.906 -43.058 1.00 68.81 257 PHE A O 1
ATOM 2025 N N . ARG A 1 258 ? 16.381 8.763 -43.580 1.00 58.56 258 ARG A N 1
ATOM 2026 C CA . ARG A 1 258 ? 17.031 8.806 -44.890 1.00 58.56 258 ARG A CA 1
ATOM 2027 C C . ARG A 1 258 ? 16.341 9.849 -45.774 1.00 58.56 258 ARG A C 1
ATOM 2029 O O . ARG A 1 258 ? 15.222 9.614 -46.214 1.00 58.56 258 ARG A O 1
ATOM 2036 N N . ASN A 1 259 ? 17.080 10.923 -46.083 1.00 54.84 259 ASN A N 1
ATOM 2037 C CA . ASN A 1 259 ? 16.736 12.117 -46.884 1.00 54.84 259 ASN A CA 1
ATOM 2038 C C . ASN A 1 259 ? 16.625 13.450 -46.112 1.00 54.84 259 ASN A C 1
ATOM 2040 O O . ASN A 1 259 ? 16.172 14.434 -46.697 1.00 54.84 259 ASN A O 1
ATOM 2044 N N . PHE A 1 260 ? 17.143 13.567 -44.882 1.00 55.88 260 PHE A N 1
ATOM 2045 C CA . PHE A 1 260 ? 17.502 14.895 -44.364 1.00 55.88 260 PHE A CA 1
ATOM 2046 C C . PHE A 1 260 ? 18.660 15.508 -45.178 1.00 55.88 260 PHE A C 1
ATOM 2048 O O . PHE A 1 260 ? 19.838 15.161 -45.040 1.00 55.88 260 PHE A O 1
ATOM 2055 N N . ASP A 1 261 ? 18.292 16.417 -46.086 1.00 63.34 261 ASP A N 1
ATOM 2056 C CA . ASP A 1 261 ? 19.156 16.993 -47.125 1.00 63.34 261 ASP A CA 1
ATOM 2057 C C . ASP A 1 261 ? 20.388 17.748 -46.578 1.00 63.34 261 ASP A C 1
ATOM 2059 O O . ASP A 1 261 ? 21.370 17.917 -47.302 1.00 63.34 261 ASP A O 1
ATOM 2063 N N . SER A 1 262 ? 20.361 18.210 -45.324 1.00 70.56 262 SER A N 1
ATOM 2064 C CA . SER A 1 262 ? 21.424 19.008 -44.693 1.00 70.56 262 SER A CA 1
ATOM 2065 C C . SER A 1 262 ? 22.694 18.196 -44.416 1.00 70.56 262 SER A C 1
ATOM 2067 O O . SER A 1 262 ? 23.761 18.536 -44.931 1.00 70.56 262 SER A O 1
ATOM 2069 N N . HIS A 1 263 ? 22.593 17.096 -43.663 1.00 75.81 263 HIS A N 1
ATOM 2070 C CA . HIS A 1 263 ? 23.754 16.295 -43.257 1.00 75.81 263 HIS A CA 1
ATOM 2071 C C . HIS A 1 263 ? 24.455 15.658 -44.467 1.00 75.81 263 HIS A C 1
ATOM 2073 O O . HIS A 1 263 ? 25.678 15.733 -44.607 1.00 75.81 263 HIS A O 1
ATOM 2079 N N . ARG A 1 264 ? 23.678 15.115 -45.417 1.00 81.94 264 ARG A N 1
ATOM 2080 C CA . ARG A 1 264 ? 24.217 14.557 -46.669 1.00 81.94 264 ARG A CA 1
ATOM 2081 C C . ARG A 1 264 ? 24.943 15.615 -47.509 1.00 81.94 264 ARG A C 1
ATOM 2083 O O . ARG A 1 264 ? 25.971 15.306 -48.112 1.00 81.94 264 ARG A O 1
ATOM 2090 N N . ARG A 1 265 ? 24.431 16.850 -47.551 1.00 82.56 265 ARG A N 1
ATOM 2091 C CA . ARG A 1 265 ? 25.052 17.971 -48.273 1.00 82.56 265 ARG A CA 1
ATOM 2092 C C . ARG A 1 265 ? 26.352 18.418 -47.611 1.00 82.56 265 ARG A C 1
ATOM 2094 O O . ARG A 1 265 ? 27.341 18.552 -48.319 1.00 82.56 265 ARG A O 1
ATOM 2101 N N . ALA A 1 266 ? 26.378 18.563 -46.285 1.00 85.50 266 ALA A N 1
ATOM 2102 C CA . ALA A 1 266 ? 27.593 18.895 -45.536 1.00 85.50 266 ALA A CA 1
ATOM 2103 C C . ALA A 1 266 ? 28.691 17.830 -45.725 1.00 85.50 266 ALA A C 1
ATOM 2105 O O . ALA A 1 266 ? 29.837 18.154 -46.032 1.00 85.50 266 ALA A O 1
ATOM 2106 N N . MET A 1 267 ? 28.325 16.547 -45.650 1.00 90.00 267 MET A N 1
ATOM 2107 C CA . MET A 1 267 ? 29.248 15.440 -45.901 1.00 90.00 267 MET A CA 1
ATOM 2108 C C . MET A 1 267 ? 29.840 15.484 -47.323 1.00 90.00 267 MET A C 1
ATOM 2110 O O . MET A 1 267 ? 31.052 15.343 -47.493 1.00 90.00 267 MET A O 1
ATOM 2114 N N . LEU A 1 268 ? 29.006 15.698 -48.350 1.00 91.19 268 LEU A N 1
ATOM 2115 C CA . LEU A 1 268 ? 29.464 15.789 -49.742 1.00 91.19 268 LEU A CA 1
ATOM 2116 C C . LEU A 1 268 ? 30.290 17.056 -50.011 1.00 91.19 268 LEU A C 1
ATOM 2118 O O . LEU A 1 268 ? 31.265 16.975 -50.756 1.00 91.19 268 LEU A O 1
ATOM 2122 N N . ALA A 1 269 ? 29.957 18.187 -49.383 1.00 91.44 269 ALA A N 1
ATOM 2123 C CA . ALA A 1 269 ? 30.740 19.421 -49.447 1.00 91.44 269 ALA A CA 1
ATOM 2124 C C . ALA A 1 269 ? 32.156 19.220 -48.887 1.00 91.44 269 ALA A C 1
ATOM 2126 O O . ALA A 1 269 ? 33.132 19.540 -49.565 1.00 91.44 269 ALA A O 1
ATOM 2127 N N . ASN A 1 270 ? 32.276 18.600 -47.710 1.00 92.88 270 ASN A N 1
ATOM 2128 C CA . ASN A 1 270 ? 33.570 18.291 -47.099 1.00 92.88 270 ASN A CA 1
ATOM 2129 C C . ASN A 1 270 ? 34.389 17.327 -47.972 1.00 92.88 270 ASN A C 1
ATOM 2131 O O . ASN A 1 270 ? 35.553 17.596 -48.260 1.00 92.88 270 ASN A O 1
ATOM 2135 N N . MET A 1 271 ? 33.774 16.252 -48.480 1.00 93.00 271 MET A N 1
ATOM 2136 C CA . MET A 1 271 ? 34.451 15.316 -49.388 1.00 93.00 271 MET A CA 1
ATOM 2137 C C . MET A 1 271 ? 34.875 15.960 -50.720 1.00 93.00 271 MET A C 1
ATOM 2139 O O . MET A 1 271 ? 35.930 15.615 -51.254 1.00 93.00 271 MET A O 1
ATOM 2143 N N . ALA A 1 272 ? 34.090 16.898 -51.259 1.00 92.81 272 ALA A N 1
ATOM 2144 C CA . ALA A 1 272 ? 34.450 17.654 -52.459 1.00 92.81 272 ALA A CA 1
ATOM 2145 C C . ALA A 1 272 ? 35.632 18.593 -52.199 1.00 92.81 272 ALA A C 1
ATOM 2147 O O . ALA A 1 272 ? 36.560 18.635 -53.006 1.00 92.81 272 ALA A O 1
ATOM 2148 N N . SER A 1 273 ? 35.644 19.272 -51.051 1.00 93.19 273 SER A N 1
ATOM 2149 C CA . SER A 1 273 ? 36.774 20.088 -50.610 1.00 93.19 273 SER A CA 1
ATOM 2150 C C . SER A 1 273 ? 38.058 19.264 -50.483 1.00 93.19 273 SER A C 1
ATOM 2152 O O . SER A 1 273 ? 39.067 19.627 -51.085 1.00 93.19 273 SER A O 1
ATOM 2154 N N . SER A 1 274 ? 38.019 18.101 -49.820 1.00 93.44 274 SER A N 1
ATOM 2155 C CA . SER A 1 274 ? 39.177 17.197 -49.735 1.00 93.44 274 SER A CA 1
ATOM 2156 C C . SER A 1 274 ? 39.664 16.712 -51.109 1.00 93.44 274 SER A C 1
ATOM 2158 O O . SER A 1 274 ? 40.871 16.648 -51.336 1.00 93.44 274 SER A O 1
ATOM 2160 N N . LEU A 1 275 ? 38.758 16.410 -52.048 1.00 93.19 275 LEU A N 1
ATOM 2161 C CA . LEU A 1 275 ? 39.127 16.008 -53.413 1.00 93.19 275 LEU A CA 1
ATOM 2162 C C . LEU A 1 275 ? 39.802 17.145 -54.203 1.00 93.19 275 LEU A C 1
ATOM 2164 O O . LEU A 1 275 ? 40.743 16.889 -54.948 1.00 93.19 275 LEU A O 1
ATOM 2168 N N . ILE A 1 276 ? 39.355 18.393 -54.042 1.00 91.38 276 ILE A N 1
ATOM 2169 C CA . ILE A 1 276 ? 39.931 19.564 -54.729 1.00 91.38 276 ILE A CA 1
ATOM 2170 C C . ILE A 1 276 ? 41.313 19.933 -54.158 1.00 91.38 276 ILE A C 1
ATOM 2172 O O . ILE A 1 276 ? 42.204 20.327 -54.919 1.00 91.38 276 ILE A O 1
ATOM 2176 N N . LEU A 1 277 ? 41.503 19.772 -52.843 1.00 90.56 277 LEU A N 1
ATOM 2177 C CA . LEU A 1 277 ? 42.783 19.984 -52.162 1.00 90.56 277 LEU A CA 1
ATOM 2178 C C . LEU A 1 277 ? 43.802 18.903 -52.545 1.00 90.56 277 LEU A C 1
ATOM 2180 O O . LEU A 1 277 ? 44.821 19.201 -53.162 1.00 90.56 277 LEU A O 1
ATOM 2184 N N . HIS A 1 278 ? 43.507 17.637 -52.240 1.00 89.50 278 HIS A N 1
ATOM 2185 C CA . HIS A 1 278 ? 44.470 16.536 -52.366 1.00 89.50 278 HIS A CA 1
ATOM 2186 C C . HIS A 1 278 ? 44.526 15.905 -53.767 1.00 89.50 278 HIS A C 1
ATOM 2188 O O . HIS A 1 278 ? 45.316 14.991 -53.995 1.00 89.50 278 HIS A O 1
ATOM 2194 N N . LYS A 1 279 ? 43.672 16.351 -54.702 1.00 91.06 279 LYS A N 1
ATOM 2195 C CA . LYS A 1 279 ? 43.478 15.849 -56.085 1.00 91.06 279 LYS A CA 1
ATOM 2196 C C . LYS A 1 279 ? 43.033 14.375 -56.202 1.00 91.06 279 LYS A C 1
ATOM 2198 O O . LYS A 1 279 ? 42.485 13.987 -57.236 1.00 91.06 279 LYS A O 1
ATOM 2203 N N . ARG A 1 280 ? 43.212 13.568 -55.149 1.00 90.75 280 ARG A N 1
ATOM 2204 C CA . ARG A 1 280 ? 42.775 12.173 -54.986 1.00 90.75 280 ARG A CA 1
ATOM 2205 C C . ARG A 1 280 ? 42.334 11.909 -53.540 1.00 90.75 280 ARG A C 1
ATOM 2207 O O . ARG A 1 280 ? 42.981 12.394 -52.617 1.00 90.75 280 ARG A O 1
ATOM 2214 N N . ILE A 1 281 ? 41.283 11.112 -53.335 1.00 93.94 281 ILE A N 1
ATOM 2215 C CA . ILE A 1 281 ? 40.865 10.613 -52.009 1.00 93.94 281 ILE A CA 1
ATOM 2216 C C . ILE A 1 281 ? 40.401 9.150 -52.078 1.00 93.94 281 ILE A C 1
ATOM 2218 O O . ILE A 1 281 ? 39.819 8.714 -53.073 1.00 93.94 281 ILE A O 1
ATOM 2222 N N . THR A 1 282 ? 40.620 8.388 -51.007 1.00 92.62 282 THR A N 1
ATOM 2223 C CA . THR A 1 282 ? 40.097 7.024 -50.833 1.00 92.62 282 THR A CA 1
ATOM 2224 C C . THR A 1 282 ? 38.786 7.050 -50.044 1.00 92.62 282 THR A C 1
ATOM 2226 O O . THR A 1 282 ? 38.654 7.735 -49.033 1.00 92.62 282 THR A O 1
ATOM 2229 N N . THR A 1 283 ? 37.767 6.327 -50.509 1.00 93.38 283 THR A N 1
ATOM 2230 C CA . THR A 1 283 ? 36.456 6.253 -49.841 1.00 93.38 283 THR A CA 1
ATOM 2231 C C . THR A 1 283 ? 35.705 4.977 -50.249 1.00 93.38 283 THR A C 1
ATOM 2233 O O . THR A 1 283 ? 36.275 4.114 -50.910 1.00 93.38 283 THR A O 1
ATOM 2236 N N . THR A 1 284 ? 34.438 4.801 -49.863 1.00 93.56 284 THR A N 1
ATOM 2237 C CA . THR A 1 284 ? 33.638 3.648 -50.322 1.00 93.56 284 THR A CA 1
ATOM 2238 C C . THR A 1 284 ? 33.066 3.886 -51.721 1.00 93.56 284 THR A C 1
ATOM 2240 O O . THR A 1 284 ? 32.768 5.020 -52.101 1.00 93.56 284 THR A O 1
ATOM 2243 N N . LEU A 1 285 ? 32.841 2.820 -52.496 1.00 91.81 285 LEU A N 1
ATOM 2244 C CA . LEU A 1 285 ? 32.316 2.897 -53.868 1.00 91.81 285 LEU A CA 1
ATOM 2245 C C . LEU A 1 285 ? 31.006 3.705 -53.963 1.00 91.81 285 LEU A C 1
ATOM 2247 O O . LEU A 1 285 ? 30.811 4.465 -54.912 1.00 91.81 285 LEU A O 1
ATOM 2251 N N . ALA A 1 286 ? 30.118 3.562 -52.974 1.00 90.31 286 ALA A N 1
ATOM 2252 C CA . ALA A 1 286 ? 28.863 4.308 -52.899 1.00 90.31 286 ALA A CA 1
ATOM 2253 C C . ALA A 1 286 ? 29.096 5.816 -52.686 1.00 90.31 286 ALA A C 1
ATOM 2255 O O . ALA A 1 286 ? 28.514 6.636 -53.401 1.00 90.31 286 ALA A O 1
ATOM 2256 N N . LYS A 1 287 ? 29.994 6.183 -51.759 1.00 90.31 287 LYS A N 1
ATOM 2257 C CA . LYS A 1 287 ? 30.360 7.580 -51.485 1.00 90.31 287 LYS A CA 1
ATOM 2258 C C . LYS A 1 287 ? 31.078 8.215 -52.682 1.00 90.31 287 LYS A C 1
ATOM 2260 O O . LYS A 1 287 ? 30.733 9.328 -53.060 1.00 90.31 287 LYS A O 1
ATOM 2265 N N . ALA A 1 288 ? 31.982 7.491 -53.348 1.00 92.38 288 ALA A N 1
ATOM 2266 C CA . ALA A 1 288 ? 32.661 7.953 -54.563 1.00 92.38 288 ALA A CA 1
ATOM 2267 C C . ALA A 1 288 ? 31.675 8.239 -55.713 1.00 92.38 288 ALA A C 1
ATOM 2269 O O . ALA A 1 288 ? 31.748 9.292 -56.349 1.00 92.38 288 ALA A O 1
ATOM 2270 N N . LYS A 1 289 ? 30.706 7.340 -55.955 1.00 92.94 289 LYS A N 1
ATOM 2271 C CA . LYS A 1 289 ? 29.652 7.549 -56.966 1.00 92.94 289 LYS A CA 1
ATOM 2272 C C . LYS A 1 289 ? 28.778 8.768 -56.650 1.00 92.94 289 LYS A C 1
ATOM 2274 O O . LYS A 1 289 ? 28.470 9.530 -57.562 1.00 92.94 289 LYS A O 1
ATOM 2279 N N . ALA A 1 290 ? 28.405 8.972 -55.385 1.00 91.50 290 ALA A N 1
ATOM 2280 C CA . ALA A 1 290 ? 27.641 10.147 -54.964 1.00 91.50 290 ALA A CA 1
ATOM 2281 C C . ALA A 1 290 ? 28.454 11.450 -55.089 1.00 91.50 290 ALA A C 1
ATOM 2283 O O . ALA A 1 290 ? 27.931 12.455 -55.570 1.00 91.50 290 ALA A O 1
ATOM 2284 N N . LEU A 1 291 ? 29.740 11.420 -54.720 1.00 93.94 291 LEU A N 1
ATOM 2285 C CA . LEU A 1 291 ? 30.637 12.570 -54.816 1.00 93.94 291 LEU A CA 1
ATOM 2286 C C . LEU A 1 291 ? 30.831 13.034 -56.263 1.00 93.94 291 LEU A C 1
ATOM 2288 O O . 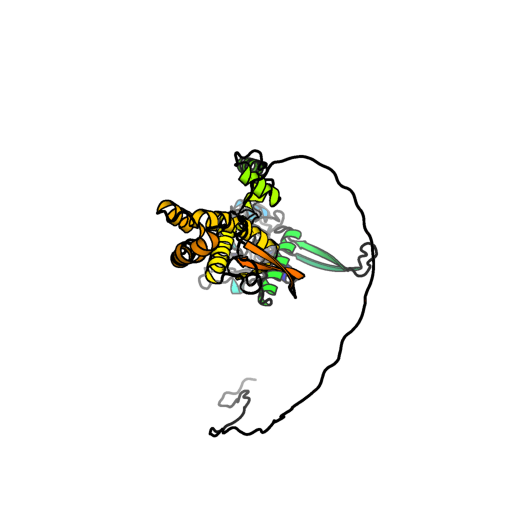LEU A 1 291 ? 30.780 14.235 -56.508 1.00 93.94 291 LEU A O 1
ATO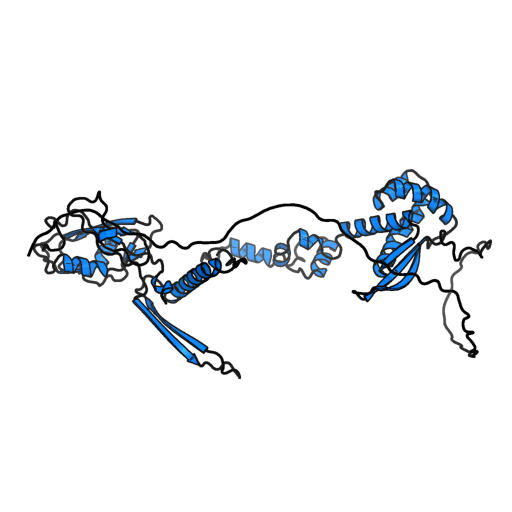M 2292 N N . ARG A 1 292 ? 30.978 12.110 -57.224 1.00 92.69 292 ARG A N 1
ATOM 2293 C CA . ARG A 1 292 ? 31.049 12.445 -58.659 1.00 92.69 292 ARG A CA 1
ATOM 2294 C C . ARG A 1 292 ? 29.887 13.344 -59.096 1.00 92.69 292 ARG A C 1
ATOM 2296 O O . ARG A 1 292 ? 30.118 14.390 -59.693 1.00 92.69 292 ARG A O 1
ATOM 2303 N N . VAL A 1 293 ? 28.653 12.950 -58.769 1.00 91.81 293 VAL A N 1
ATOM 2304 C CA . VAL A 1 293 ? 27.434 13.694 -59.144 1.00 91.81 293 VAL A CA 1
ATOM 2305 C C . VAL A 1 293 ? 27.413 15.093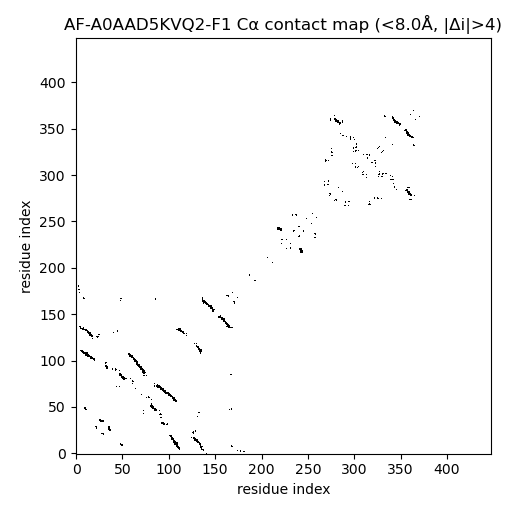 -58.514 1.00 91.81 293 VAL A C 1
ATOM 2307 O O . VAL A 1 293 ? 26.922 16.034 -59.128 1.00 91.81 293 VAL A O 1
ATOM 2310 N N . TYR A 1 294 ? 27.975 15.240 -57.312 1.00 92.00 294 TYR A N 1
ATOM 2311 C CA . TYR A 1 294 ? 28.063 16.517 -56.603 1.00 92.00 294 TYR A CA 1
ATOM 2312 C C . TYR A 1 294 ? 29.167 17.441 -57.150 1.00 92.00 294 TYR A C 1
ATOM 2314 O O . TYR A 1 294 ? 28.951 18.642 -57.296 1.00 92.00 294 TYR A O 1
ATOM 2322 N N . VAL A 1 295 ? 30.349 16.899 -57.467 1.00 93.44 295 VAL A N 1
ATOM 2323 C CA . VAL A 1 295 ? 31.551 17.695 -57.772 1.00 93.44 295 VAL A CA 1
ATOM 2324 C C . VAL A 1 295 ? 31.711 18.045 -59.257 1.00 93.44 295 VAL A C 1
ATOM 2326 O O . VAL A 1 295 ? 32.257 19.098 -59.576 1.00 93.44 295 VAL A O 1
ATOM 2329 N N . GLU A 1 296 ? 31.210 17.232 -60.194 1.00 91.50 296 GLU A N 1
ATOM 2330 C CA . GLU A 1 296 ? 31.355 17.530 -61.631 1.00 91.50 296 GLU A CA 1
ATOM 2331 C C . GLU A 1 296 ? 30.633 18.818 -62.085 1.00 91.50 296 GLU A C 1
ATOM 2333 O O . GLU A 1 296 ? 31.236 19.584 -62.846 1.00 91.50 296 GLU A O 1
ATOM 2338 N N . PRO A 1 297 ? 29.423 19.160 -61.592 1.00 92.12 297 PRO A N 1
ATOM 2339 C CA . PRO A 1 297 ? 28.813 20.467 -61.849 1.00 92.12 297 PRO A CA 1
ATOM 2340 C C . PRO A 1 297 ? 29.622 21.636 -61.269 1.00 92.12 297 PRO A C 1
ATOM 2342 O O . PRO A 1 297 ? 29.636 22.720 -61.849 1.00 92.12 297 PRO A O 1
ATOM 2345 N N . ILE A 1 298 ? 30.315 21.421 -60.145 1.00 92.75 298 ILE A N 1
ATOM 2346 C CA . ILE A 1 298 ? 31.151 22.433 -59.485 1.00 92.75 298 ILE A CA 1
ATOM 2347 C C . ILE A 1 298 ? 32.408 22.714 -60.323 1.00 92.75 298 ILE A C 1
ATOM 2349 O O . ILE A 1 298 ? 32.691 23.872 -60.622 1.00 92.75 298 ILE A O 1
ATOM 2353 N N . ILE A 1 299 ? 33.098 21.664 -60.783 1.00 91.56 299 ILE A N 1
ATOM 2354 C CA . ILE A 1 299 ? 34.270 21.766 -61.674 1.00 91.56 299 ILE A CA 1
ATOM 2355 C C . ILE A 1 299 ? 33.885 22.342 -63.049 1.00 91.56 299 ILE A C 1
ATOM 2357 O O . ILE A 1 299 ? 34.660 23.070 -63.666 1.00 91.56 299 ILE A O 1
ATOM 2361 N N . THR A 1 300 ? 32.671 22.064 -63.534 1.00 91.44 300 THR A N 1
ATOM 2362 C CA . THR A 1 300 ? 32.171 22.673 -64.779 1.00 91.44 300 THR A CA 1
ATOM 2363 C C . THR A 1 300 ? 32.019 24.187 -64.623 1.00 91.44 300 THR A C 1
ATOM 2365 O O . THR A 1 300 ? 32.493 24.937 -65.471 1.00 91.44 300 THR A O 1
ATOM 2368 N N . LYS A 1 301 ? 31.424 24.647 -63.512 1.00 90.19 301 LYS A N 1
ATOM 2369 C CA . LYS A 1 301 ? 31.225 26.077 -63.219 1.00 90.19 301 LYS A CA 1
ATOM 2370 C C . LYS A 1 301 ? 32.518 26.845 -62.940 1.00 90.19 301 LYS A C 1
ATOM 2372 O O . LYS A 1 301 ? 32.511 28.064 -63.067 1.00 90.19 301 LYS A O 1
ATOM 2377 N N . SER A 1 302 ? 33.612 26.179 -62.564 1.00 89.94 302 SER A N 1
ATOM 2378 C CA . SER A 1 302 ? 34.888 26.861 -62.313 1.00 89.94 302 SER A CA 1
ATOM 2379 C C . SER A 1 302 ? 35.674 27.231 -63.570 1.00 89.94 302 SER A C 1
ATOM 2381 O O . SER A 1 302 ? 36.704 27.884 -63.451 1.00 89.94 302 SER A O 1
ATOM 2383 N N . LYS A 1 303 ? 35.218 26.827 -64.762 1.00 87.94 303 LYS A N 1
ATOM 2384 C CA . LYS A 1 303 ? 35.850 27.214 -66.033 1.00 87.94 303 LYS A CA 1
ATOM 2385 C C . LYS A 1 303 ? 35.638 28.685 -66.380 1.00 87.94 303 LYS A C 1
ATOM 2387 O O . LYS A 1 303 ? 36.548 29.323 -66.897 1.00 87.94 303 LYS A O 1
ATOM 2392 N N . ASP A 1 304 ? 34.459 29.211 -66.063 1.00 88.06 304 ASP A N 1
ATOM 2393 C CA . ASP A 1 304 ? 34.107 30.607 -66.297 1.00 88.06 304 ASP A CA 1
ATOM 2394 C C . ASP A 1 304 ? 34.416 31.410 -65.029 1.00 88.06 304 ASP A C 1
ATOM 2396 O O . ASP A 1 304 ? 33.619 31.414 -64.085 1.00 88.06 304 ASP A O 1
ATOM 2400 N N . ASP A 1 305 ? 35.572 32.077 -64.978 1.00 89.00 305 ASP A N 1
ATOM 2401 C CA . ASP A 1 305 ? 36.042 32.803 -63.788 1.00 89.00 305 ASP A CA 1
ATOM 2402 C C . ASP A 1 305 ? 35.318 34.146 -63.567 1.00 89.00 305 ASP A C 1
ATOM 2404 O O . ASP A 1 305 ? 35.893 35.233 -63.620 1.00 89.00 305 ASP A O 1
ATOM 2408 N N . THR A 1 306 ? 34.008 34.071 -63.326 1.00 93.38 306 THR A N 1
ATOM 2409 C CA . THR A 1 306 ? 33.152 35.223 -63.025 1.00 93.38 306 THR A CA 1
ATOM 2410 C C . THR A 1 306 ? 32.866 35.333 -61.528 1.00 93.38 306 THR A C 1
ATOM 2412 O O . THR A 1 306 ? 32.837 34.342 -60.789 1.00 93.38 306 THR A O 1
ATOM 2415 N N . THR A 1 307 ? 32.550 36.543 -61.057 1.00 89.69 307 THR A N 1
ATOM 2416 C CA . THR A 1 307 ? 32.096 36.766 -59.673 1.00 89.69 307 THR A CA 1
ATOM 2417 C C . THR A 1 307 ? 30.843 35.951 -59.336 1.00 89.69 307 THR A C 1
ATOM 2419 O O . THR A 1 307 ? 30.702 35.491 -58.202 1.00 89.69 307 THR A O 1
ATOM 2422 N N . HIS A 1 308 ? 29.949 35.736 -60.310 1.00 90.25 308 HIS A N 1
ATOM 2423 C CA . HIS A 1 308 ? 28.766 34.893 -60.138 1.00 90.25 308 HIS A CA 1
ATOM 2424 C C . HIS A 1 308 ? 29.168 33.426 -59.950 1.00 90.25 308 HIS A C 1
ATOM 2426 O O . HIS A 1 308 ? 28.805 32.835 -58.938 1.00 90.25 308 HIS A O 1
ATOM 2432 N N . SER A 1 309 ? 30.013 32.879 -60.832 1.00 90.50 309 SER A N 1
ATOM 2433 C CA . SER A 1 309 ? 30.540 31.511 -60.730 1.00 90.50 309 SER A CA 1
ATOM 2434 C C . SER A 1 309 ? 31.217 31.258 -59.381 1.00 90.50 309 SER A C 1
ATOM 2436 O O . SER A 1 309 ? 30.902 30.273 -58.713 1.00 90.50 309 SER A O 1
ATOM 2438 N N . ARG A 1 310 ? 32.089 32.171 -58.925 1.00 91.12 310 ARG A N 1
ATOM 2439 C CA . ARG A 1 310 ? 32.763 32.055 -57.619 1.00 91.12 310 ARG A CA 1
ATOM 2440 C C . ARG A 1 310 ? 31.777 32.049 -56.448 1.00 91.12 310 ARG A C 1
ATOM 2442 O O . ARG A 1 310 ? 31.905 31.200 -55.569 1.00 91.12 310 ARG A O 1
ATOM 2449 N N . ARG A 1 311 ? 30.772 32.938 -56.440 1.00 90.81 311 ARG A N 1
ATOM 2450 C CA . ARG A 1 311 ? 29.708 32.954 -55.411 1.00 90.81 311 ARG A CA 1
ATOM 2451 C C . ARG A 1 311 ? 28.874 31.671 -55.442 1.00 90.81 311 ARG A C 1
ATOM 2453 O O . ARG A 1 311 ? 28.620 31.086 -54.392 1.00 90.81 311 ARG A O 1
ATOM 2460 N N . THR A 1 312 ? 28.493 31.208 -56.632 1.00 90.81 312 THR A N 1
ATOM 2461 C CA . THR A 1 312 ? 27.734 29.967 -56.815 1.00 90.81 312 THR A CA 1
ATOM 2462 C C . THR A 1 312 ? 28.521 28.746 -56.365 1.00 90.81 312 THR A C 1
ATOM 2464 O O . THR A 1 312 ? 27.927 27.852 -55.791 1.00 90.81 312 THR A O 1
ATOM 2467 N N . VAL A 1 313 ? 29.834 28.668 -56.587 1.00 91.44 313 VAL A N 1
ATOM 2468 C CA . VAL A 1 313 ? 30.642 27.554 -56.066 1.00 91.44 313 VAL A CA 1
ATOM 2469 C C . VAL A 1 313 ? 30.821 27.666 -54.546 1.00 91.44 313 VAL A C 1
ATOM 2471 O O . VAL A 1 313 ? 30.716 26.662 -53.836 1.00 91.44 313 VAL A O 1
ATOM 2474 N N . PHE A 1 314 ? 31.027 28.878 -54.023 1.00 92.44 314 PHE A N 1
ATOM 2475 C CA . PHE A 1 314 ? 31.168 29.115 -52.585 1.00 92.44 314 PHE A CA 1
ATOM 2476 C C . PHE A 1 314 ? 29.931 28.666 -51.788 1.00 92.44 314 PHE A C 1
ATOM 2478 O O . PHE A 1 314 ? 30.092 28.114 -50.704 1.00 92.44 314 PHE A O 1
ATOM 2485 N N . SER A 1 315 ? 28.711 28.775 -52.333 1.00 89.94 315 SER A N 1
ATOM 2486 C CA . SER A 1 315 ? 27.507 28.277 -51.644 1.00 89.94 315 SER A CA 1
ATOM 2487 C C . SER A 1 315 ? 27.438 26.746 -51.498 1.00 89.94 315 SER A C 1
ATOM 2489 O O . SER A 1 315 ? 26.634 26.264 -50.705 1.00 89.94 315 SER A O 1
ATOM 2491 N N . TYR A 1 316 ? 28.245 25.979 -52.247 1.00 88.81 316 TYR A N 1
ATOM 2492 C CA . TYR A 1 316 ? 28.312 24.510 -52.156 1.00 88.81 316 TYR A CA 1
ATOM 2493 C C . TYR A 1 316 ? 29.508 24.018 -51.337 1.00 88.81 316 TYR A C 1
ATOM 2495 O O . TYR A 1 316 ? 29.401 22.979 -50.691 1.00 88.81 316 TYR A O 1
ATOM 2503 N N . LEU A 1 317 ? 30.650 24.713 -51.396 1.00 89.56 317 LEU A N 1
ATOM 2504 C CA . LEU A 1 317 ? 31.887 24.289 -50.722 1.00 89.56 317 LEU A CA 1
ATOM 2505 C C . LEU A 1 317 ? 32.149 25.016 -49.397 1.00 89.56 317 LEU A C 1
ATOM 2507 O O . LEU A 1 317 ? 32.880 24.488 -48.568 1.00 89.56 317 LEU A O 1
ATOM 2511 N N . GLN A 1 318 ? 31.608 26.228 -49.222 1.00 89.12 318 GLN A N 1
ATOM 2512 C CA . GLN A 1 318 ? 31.743 27.114 -48.050 1.00 89.12 318 GLN A CA 1
ATOM 2513 C C . GLN A 1 318 ? 33.184 27.434 -47.584 1.00 89.12 318 GLN A C 1
ATOM 2515 O O . GLN A 1 318 ? 33.371 28.177 -46.625 1.00 89.12 318 GLN A O 1
ATOM 2520 N N . ASN A 1 319 ? 34.213 26.964 -48.296 1.00 91.06 319 ASN A N 1
ATOM 2521 C CA . ASN A 1 319 ? 35.625 27.192 -47.996 1.00 91.06 319 ASN A CA 1
ATOM 2522 C C . ASN A 1 319 ? 36.286 28.073 -49.077 1.00 91.06 319 ASN A C 1
ATOM 2524 O O . ASN A 1 319 ? 36.310 27.730 -50.260 1.00 91.06 319 ASN A O 1
ATOM 2528 N N . LYS A 1 320 ? 36.849 29.215 -48.663 1.00 91.12 320 LYS A N 1
ATOM 2529 C CA . LYS A 1 320 ? 37.461 30.225 -49.547 1.00 91.12 320 LYS A CA 1
ATOM 2530 C C . LYS A 1 320 ? 38.761 29.749 -50.214 1.00 91.12 320 LYS A C 1
ATOM 2532 O O . LYS A 1 320 ? 39.020 30.112 -51.361 1.00 91.12 320 LYS A O 1
ATOM 2537 N N . GLU A 1 321 ? 39.563 28.944 -49.523 1.00 91.94 321 GLU A N 1
ATOM 2538 C CA . GLU A 1 321 ? 40.851 28.434 -50.016 1.00 91.94 321 GLU A CA 1
ATOM 2539 C C . GLU A 1 321 ? 40.635 27.398 -51.117 1.00 91.94 321 GLU A C 1
ATOM 2541 O O . GLU A 1 321 ? 41.198 27.508 -52.205 1.00 91.94 321 GLU A O 1
ATOM 2546 N N . VAL A 1 322 ? 39.718 26.459 -50.874 1.00 92.00 322 VAL A N 1
ATOM 2547 C CA . VAL A 1 322 ? 39.304 25.429 -51.838 1.00 92.00 322 VAL A CA 1
ATOM 2548 C C . VAL A 1 322 ? 38.772 26.067 -53.125 1.00 92.00 322 VAL A C 1
ATOM 2550 O O . VAL A 1 322 ? 39.121 25.630 -54.220 1.00 92.00 322 VAL A O 1
ATOM 2553 N N . VAL A 1 323 ? 37.969 27.135 -53.016 1.00 91.69 323 VAL A N 1
ATOM 2554 C CA . VAL A 1 323 ? 37.486 27.897 -54.182 1.00 91.69 323 VAL A CA 1
ATOM 2555 C C . VAL A 1 323 ? 38.642 28.558 -54.937 1.00 91.69 323 VAL A C 1
ATOM 2557 O O . VAL A 1 323 ? 38.682 28.486 -56.163 1.00 91.69 323 VAL A O 1
ATOM 2560 N N . SER A 1 324 ? 39.608 29.158 -54.235 1.00 91.38 324 SER A N 1
ATOM 2561 C CA . SER A 1 324 ? 40.802 29.747 -54.860 1.00 91.38 324 SER A CA 1
ATOM 2562 C C . SER A 1 324 ? 41.596 28.705 -55.662 1.00 91.38 324 SER A C 1
ATOM 2564 O O . SER A 1 324 ? 41.912 28.932 -56.830 1.00 91.38 324 SER A O 1
ATOM 2566 N N . ILE A 1 325 ? 41.840 27.532 -55.071 1.00 90.31 325 ILE A N 1
ATOM 2567 C CA . ILE A 1 325 ? 42.553 26.401 -55.689 1.00 90.31 325 ILE A CA 1
ATOM 2568 C C . ILE A 1 325 ? 41.784 25.843 -56.896 1.00 90.31 325 ILE A C 1
ATOM 2570 O O . ILE A 1 325 ? 42.378 25.566 -57.941 1.00 90.31 325 ILE A O 1
ATOM 2574 N N . LEU A 1 326 ? 40.456 25.718 -56.792 1.00 91.50 326 LEU A N 1
ATOM 2575 C CA . LEU A 1 326 ? 39.613 25.224 -57.880 1.00 91.50 326 LEU A CA 1
ATOM 2576 C C . LEU A 1 326 ? 39.691 26.125 -59.124 1.00 91.50 326 LEU A C 1
ATOM 2578 O O . LEU A 1 326 ? 39.892 25.616 -60.224 1.00 91.50 326 LEU A O 1
ATOM 2582 N N . PHE A 1 327 ? 39.547 27.443 -58.958 1.00 91.88 327 PHE A N 1
ATOM 2583 C CA . PHE A 1 327 ? 39.547 28.390 -60.082 1.00 91.88 327 PHE A CA 1
ATOM 2584 C C . PHE A 1 327 ? 40.956 28.682 -60.627 1.00 91.88 327 PHE A C 1
ATOM 2586 O O . PHE A 1 327 ? 41.099 28.896 -61.826 1.00 91.88 327 PHE A O 1
ATOM 2593 N N . ARG A 1 328 ? 42.004 28.675 -59.789 1.00 89.00 328 ARG A N 1
ATOM 2594 C CA . ARG A 1 328 ? 43.379 28.981 -60.233 1.00 89.00 328 ARG A CA 1
ATOM 2595 C C . ARG A 1 328 ? 44.113 27.782 -60.826 1.00 89.00 328 ARG A C 1
ATOM 2597 O O . ARG A 1 328 ? 44.741 27.913 -61.869 1.00 89.00 328 ARG A O 1
ATOM 2604 N N . GLU A 1 329 ? 44.061 26.627 -60.165 1.00 88.31 329 GLU A N 1
ATOM 2605 C CA . GLU A 1 329 ? 44.850 25.455 -60.564 1.00 88.31 329 GLU A CA 1
ATOM 2606 C C . GLU A 1 329 ? 44.020 24.464 -61.379 1.00 88.31 329 GLU A C 1
ATOM 2608 O O . GLU A 1 329 ? 44.409 24.054 -62.474 1.00 88.31 329 GLU A O 1
ATOM 2613 N N . VAL A 1 330 ? 42.877 24.047 -60.821 1.00 86.62 330 VAL A N 1
ATOM 2614 C CA . VAL A 1 330 ? 42.130 22.897 -61.344 1.00 86.62 330 VAL A CA 1
ATOM 2615 C C . VAL A 1 330 ? 41.440 23.265 -62.649 1.00 86.62 330 VAL A C 1
ATOM 2617 O O . VAL A 1 330 ? 41.597 22.543 -63.632 1.00 86.62 330 VAL A O 1
ATOM 2620 N N . ALA A 1 331 ? 40.744 24.406 -62.687 1.00 86.94 331 ALA A N 1
ATOM 2621 C CA . ALA A 1 331 ? 40.070 24.918 -63.877 1.00 86.94 331 ALA A CA 1
ATOM 2622 C C . ALA A 1 331 ? 41.018 25.061 -65.078 1.00 86.94 331 ALA A C 1
ATOM 2624 O O . ALA A 1 331 ? 40.660 24.644 -66.179 1.00 86.94 331 ALA A O 1
ATOM 2625 N N . ALA A 1 332 ? 42.241 25.558 -64.853 1.00 85.81 332 ALA A N 1
ATOM 2626 C CA . ALA A 1 332 ? 43.261 25.697 -65.889 1.00 85.81 332 ALA A CA 1
ATOM 2627 C C . ALA A 1 332 ? 43.645 24.342 -66.514 1.00 85.81 332 ALA A C 1
ATOM 2629 O O . ALA A 1 332 ? 43.686 24.224 -67.738 1.00 85.81 332 ALA A O 1
ATOM 2630 N N . LYS A 1 333 ? 43.849 23.292 -65.700 1.00 84.19 333 LYS A N 1
ATOM 2631 C CA . LYS A 1 333 ? 44.155 21.944 -66.217 1.00 84.19 333 LYS A CA 1
ATOM 2632 C C . LYS A 1 333 ? 42.961 21.267 -66.901 1.00 84.19 333 LYS A C 1
ATOM 2634 O O . LYS A 1 333 ? 43.156 20.577 -67.897 1.00 84.19 333 LYS A O 1
ATOM 2639 N N . VAL A 1 334 ? 41.731 21.463 -66.413 1.00 84.44 334 VAL A N 1
ATOM 2640 C CA . VAL A 1 334 ? 40.532 20.802 -66.978 1.00 84.44 334 VAL A CA 1
ATOM 2641 C C . VAL A 1 334 ? 39.837 21.583 -68.104 1.00 84.44 334 VAL A C 1
ATOM 2643 O O . VAL A 1 334 ? 38.818 21.122 -68.631 1.00 84.44 334 VAL A O 1
ATOM 2646 N N . ALA A 1 335 ? 40.342 22.764 -68.480 1.00 79.69 335 ALA A N 1
ATOM 2647 C CA . ALA A 1 335 ? 39.695 23.688 -69.418 1.00 79.69 335 ALA A CA 1
ATOM 2648 C C . ALA A 1 335 ? 39.241 22.999 -70.720 1.00 79.69 335 ALA A C 1
ATOM 2650 O O . ALA A 1 335 ? 38.065 23.070 -71.090 1.00 79.69 335 ALA A O 1
ATOM 2651 N N . ASN A 1 336 ? 40.135 22.224 -71.341 1.00 82.88 336 ASN A N 1
ATOM 2652 C CA . ASN A 1 336 ? 39.917 21.574 -72.638 1.00 82.88 336 ASN A CA 1
ATOM 2653 C C . ASN A 1 336 ? 39.013 20.321 -72.592 1.00 82.88 336 ASN A C 1
ATOM 2655 O O . ASN A 1 336 ? 38.579 19.835 -73.638 1.00 82.88 336 ASN A O 1
ATOM 2659 N N . ARG A 1 337 ? 38.703 19.781 -71.404 1.00 84.88 337 ARG A N 1
ATOM 2660 C CA . ARG A 1 337 ? 37.918 18.544 -71.230 1.00 84.88 337 ARG A CA 1
ATOM 2661 C C . ARG A 1 337 ? 36.410 18.843 -71.195 1.00 84.88 337 ARG A C 1
ATOM 2663 O O . ARG A 1 337 ? 35.988 19.566 -70.299 1.00 84.88 337 ARG A O 1
ATOM 2670 N N . PRO A 1 338 ? 35.557 18.283 -72.076 1.00 80.69 338 PRO A N 1
ATOM 2671 C CA . PRO A 1 338 ? 34.123 18.613 -72.105 1.00 8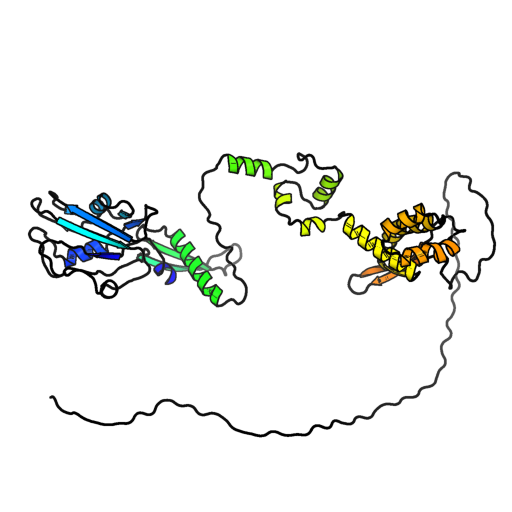0.69 338 PRO A CA 1
ATOM 2672 C C . PRO A 1 338 ? 33.307 18.047 -70.925 1.00 80.69 338 PRO A C 1
ATOM 2674 O O . PRO A 1 338 ? 32.202 18.515 -70.674 1.00 80.69 338 PRO A O 1
ATOM 2677 N N . GLY A 1 339 ? 33.824 17.050 -70.201 1.00 82.56 339 GLY A N 1
ATOM 2678 C CA . GLY A 1 339 ? 33.169 16.444 -69.039 1.00 82.56 339 GLY A CA 1
ATOM 2679 C C . GLY A 1 339 ? 33.933 15.230 -68.506 1.00 82.56 339 GLY A C 1
ATOM 2680 O O . GLY A 1 339 ? 34.959 14.843 -69.070 1.00 82.56 339 GLY A O 1
ATOM 2681 N N . GLY A 1 340 ? 33.435 14.622 -67.423 1.00 85.50 340 GLY A N 1
ATOM 2682 C CA . GLY A 1 340 ? 34.068 13.459 -66.790 1.00 85.50 340 GLY A CA 1
ATOM 2683 C C . GLY A 1 340 ? 35.397 13.805 -66.117 1.00 85.50 340 GLY A C 1
ATOM 2684 O O . GLY A 1 340 ? 36.428 13.213 -66.426 1.00 85.50 340 GLY A O 1
ATOM 2685 N N . TYR A 1 341 ? 35.380 14.800 -65.228 1.00 89.75 341 TYR A N 1
ATOM 2686 C CA . TYR A 1 341 ? 36.571 15.299 -64.529 1.00 89.75 341 TYR A CA 1
ATOM 2687 C C . TYR A 1 341 ? 37.074 14.349 -63.434 1.00 89.75 341 TYR A C 1
ATOM 2689 O O . TYR A 1 341 ? 38.220 14.471 -63.002 1.00 89.75 341 TYR A O 1
ATOM 2697 N N . THR A 1 342 ? 36.235 13.403 -62.989 1.00 91.25 342 THR A N 1
ATOM 2698 C CA . THR A 1 342 ? 36.559 12.464 -61.907 1.00 91.25 342 THR A CA 1
ATOM 2699 C C . THR A 1 342 ? 36.668 11.019 -62.393 1.00 91.25 342 THR A C 1
ATOM 2701 O O . THR A 1 342 ? 35.726 10.459 -62.965 1.00 91.25 342 THR A O 1
ATOM 2704 N N . ARG A 1 343 ? 37.786 10.349 -62.100 1.00 91.50 343 ARG A N 1
ATOM 2705 C CA . ARG A 1 343 ? 37.933 8.895 -62.274 1.00 91.50 343 ARG A CA 1
ATOM 2706 C C . ARG A 1 343 ? 37.657 8.204 -60.943 1.00 91.50 343 ARG A C 1
ATOM 2708 O O . ARG A 1 343 ? 38.095 8.683 -59.906 1.00 91.50 343 ARG A O 1
ATOM 2715 N N . ILE A 1 344 ? 36.934 7.086 -60.977 1.00 93.25 344 ILE A N 1
ATOM 2716 C CA . ILE A 1 344 ? 36.726 6.207 -59.818 1.00 93.25 344 ILE A CA 1
ATOM 2717 C C . ILE A 1 344 ? 37.387 4.873 -60.152 1.00 93.25 344 ILE A C 1
ATOM 2719 O O . ILE A 1 344 ? 36.991 4.228 -61.122 1.00 93.25 344 ILE A O 1
ATOM 2723 N N . ILE A 1 345 ? 38.370 4.473 -59.353 1.00 91.56 345 ILE A N 1
ATOM 2724 C CA . ILE A 1 345 ? 39.080 3.197 -59.450 1.00 91.56 345 ILE A CA 1
ATOM 2725 C C . ILE A 1 345 ? 38.579 2.324 -58.297 1.00 91.56 345 ILE A C 1
ATOM 2727 O O . ILE A 1 345 ? 38.675 2.716 -57.134 1.00 91.56 345 ILE A O 1
ATOM 2731 N N . LYS A 1 346 ? 37.987 1.164 -58.605 1.00 91.44 346 LYS A N 1
ATOM 2732 C CA . LYS A 1 346 ? 37.507 0.232 -57.574 1.00 91.44 346 LYS A CA 1
ATOM 2733 C C . LYS A 1 346 ? 38.714 -0.439 -56.910 1.00 91.44 346 LYS A C 1
ATOM 2735 O O . LYS A 1 346 ? 39.568 -0.976 -57.604 1.00 91.44 346 LYS A O 1
ATOM 2740 N N . MET A 1 347 ? 38.747 -0.415 -55.582 1.00 90.44 347 MET A N 1
ATOM 2741 C CA . MET A 1 347 ? 39.751 -1.089 -54.758 1.00 90.44 347 MET A CA 1
ATOM 2742 C C . MET A 1 347 ? 39.165 -2.394 -54.185 1.00 90.44 347 MET A C 1
ATOM 2744 O O . MET A 1 347 ? 38.020 -2.756 -54.476 1.00 90.44 347 MET A O 1
ATOM 2748 N N . GLY A 1 348 ? 39.939 -3.099 -53.356 1.00 88.56 348 GLY A N 1
ATOM 2749 C CA . GLY A 1 348 ? 39.440 -4.231 -52.571 1.00 88.56 348 GLY A CA 1
ATOM 2750 C C . GLY A 1 348 ? 38.330 -3.846 -51.580 1.00 88.56 348 GLY A C 1
ATOM 2751 O O . GLY A 1 348 ? 37.983 -2.673 -51.409 1.00 88.56 348 GLY A O 1
ATOM 2752 N N . ASN A 1 349 ? 37.766 -4.848 -50.910 1.00 91.06 349 ASN A N 1
ATOM 2753 C CA . ASN A 1 349 ? 36.849 -4.612 -49.799 1.00 91.06 349 ASN A CA 1
ATOM 2754 C C . ASN A 1 349 ? 37.638 -4.268 -48.527 1.00 91.06 349 ASN A C 1
ATOM 2756 O O . ASN A 1 349 ? 38.740 -4.773 -48.313 1.00 91.06 349 ASN A O 1
ATOM 2760 N N . ARG A 1 350 ? 37.078 -3.395 -47.688 1.00 87.81 350 ARG A N 1
ATOM 2761 C CA . ARG A 1 350 ? 37.657 -3.029 -46.393 1.00 87.81 350 ARG A CA 1
ATOM 2762 C C . ARG A 1 350 ? 37.518 -4.183 -45.394 1.00 87.81 350 ARG A C 1
ATOM 2764 O O . ARG A 1 350 ? 36.448 -4.776 -45.282 1.00 87.81 350 ARG A O 1
ATOM 2771 N N . LEU A 1 351 ? 38.589 -4.464 -44.653 1.00 80.44 351 LEU A N 1
ATOM 2772 C CA . LEU A 1 351 ? 38.572 -5.420 -43.545 1.00 80.44 351 LEU A CA 1
ATOM 2773 C C . LEU A 1 351 ? 37.707 -4.869 -42.395 1.00 80.44 351 LEU A C 1
ATOM 2775 O O . LEU A 1 351 ? 37.806 -3.687 -42.069 1.00 80.44 351 LEU A O 1
ATOM 2779 N N . GLY A 1 352 ? 36.845 -5.707 -41.814 1.00 85.94 352 GLY A N 1
ATOM 2780 C CA . GLY A 1 352 ? 35.834 -5.303 -40.829 1.00 85.94 352 GLY A CA 1
ATOM 2781 C C . GLY A 1 352 ? 34.420 -5.349 -41.412 1.00 85.94 352 GLY A C 1
ATOM 2782 O O . GLY A 1 352 ? 33.729 -6.346 -41.252 1.00 85.94 352 GLY A O 1
ATOM 2783 N N . ASP A 1 353 ? 33.996 -4.300 -42.124 1.00 85.06 353 ASP A N 1
ATOM 2784 C CA . ASP A 1 353 ? 32.622 -4.172 -42.651 1.00 85.06 353 ASP A CA 1
ATOM 2785 C C . ASP A 1 353 ? 32.424 -4.702 -44.085 1.00 85.06 353 ASP A C 1
ATOM 2787 O O . ASP A 1 353 ? 31.344 -4.557 -44.659 1.00 85.06 353 ASP A O 1
ATOM 2791 N N . ASN A 1 354 ? 33.465 -5.287 -44.691 1.00 84.94 354 ASN A N 1
ATOM 2792 C CA . ASN A 1 354 ? 33.480 -5.822 -46.060 1.00 84.94 354 ASN A CA 1
ATOM 2793 C C . ASN A 1 354 ? 33.045 -4.806 -47.146 1.00 84.94 354 ASN A C 1
ATOM 2795 O O . ASN A 1 354 ? 32.702 -5.177 -48.272 1.00 84.94 354 ASN A O 1
ATOM 2799 N N . ALA A 1 355 ? 33.062 -3.503 -46.844 1.00 86.38 355 ALA A N 1
ATOM 2800 C CA . ALA A 1 355 ? 32.592 -2.478 -47.766 1.00 86.38 355 ALA A CA 1
ATOM 2801 C C . ALA A 1 355 ? 33.557 -2.317 -48.951 1.00 86.38 355 ALA A C 1
ATOM 2803 O O . ALA A 1 355 ? 34.756 -2.103 -48.766 1.00 86.38 355 ALA A O 1
ATOM 2804 N N . SER A 1 356 ? 33.045 -2.357 -50.187 1.00 90.69 356 SER A N 1
ATOM 2805 C CA . SER A 1 356 ? 33.871 -2.112 -51.377 1.00 90.69 356 SER A CA 1
ATOM 2806 C C . SER A 1 356 ? 34.432 -0.690 -51.389 1.00 90.69 356 SER A C 1
ATOM 2808 O O . SER A 1 356 ? 33.681 0.288 -51.491 1.00 90.69 356 SER A O 1
ATOM 2810 N N . MET A 1 357 ? 35.759 -0.580 -51.343 1.00 92.12 357 MET A N 1
ATOM 2811 C CA . MET A 1 357 ? 36.470 0.693 -51.400 1.00 92.12 357 MET A CA 1
ATOM 2812 C C . MET A 1 357 ? 36.682 1.155 -52.847 1.00 92.12 357 MET A C 1
ATOM 2814 O O . MET A 1 357 ? 36.602 0.384 -53.807 1.00 92.12 357 MET A O 1
ATOM 2818 N N . ALA A 1 358 ? 36.942 2.446 -53.014 1.00 92.44 358 ALA A N 1
ATOM 2819 C CA . ALA A 1 358 ? 37.302 3.064 -54.277 1.00 92.44 358 ALA A CA 1
ATOM 2820 C C . ALA A 1 35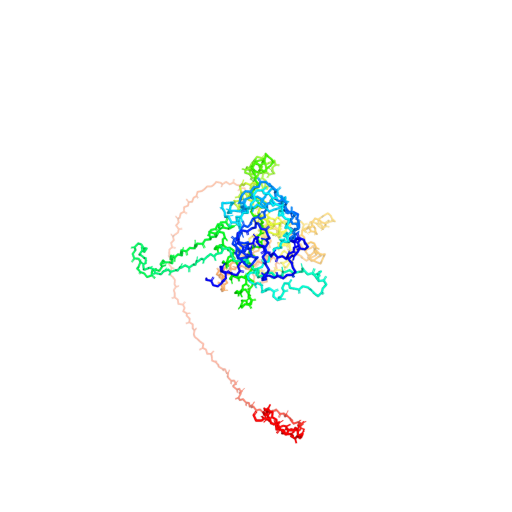8 ? 38.190 4.298 -54.052 1.00 92.44 358 ALA A C 1
ATOM 2822 O O . ALA A 1 358 ? 37.958 5.094 -53.140 1.00 92.44 358 ALA A O 1
ATOM 2823 N N . LEU A 1 359 ? 39.182 4.477 -54.919 1.00 92.50 359 LEU A N 1
ATOM 2824 C CA . LEU A 1 359 ? 39.922 5.727 -55.062 1.00 92.50 359 LEU A CA 1
ATOM 2825 C C . LEU A 1 359 ? 39.153 6.621 -56.045 1.00 92.50 359 LEU A C 1
ATOM 2827 O O . LEU A 1 359 ? 38.752 6.150 -57.110 1.00 92.50 359 LEU A O 1
ATOM 2831 N N . ILE A 1 360 ? 38.942 7.893 -55.710 1.00 93.06 360 ILE A N 1
ATOM 2832 C CA . ILE A 1 360 ? 38.430 8.906 -56.643 1.00 93.06 360 ILE A CA 1
ATOM 2833 C C . ILE A 1 360 ? 39.478 10.005 -56.833 1.00 93.06 360 ILE A C 1
ATOM 2835 O O . ILE A 1 360 ? 40.015 10.530 -55.861 1.00 93.06 360 ILE A O 1
ATOM 2839 N N . GLU A 1 361 ? 39.784 10.324 -58.088 1.00 91.94 361 GLU A N 1
ATOM 2840 C CA . GLU A 1 361 ? 40.855 11.245 -58.492 1.00 91.94 361 GLU A CA 1
ATOM 2841 C C . GLU A 1 361 ? 40.399 12.209 -59.597 1.00 91.94 361 GLU A C 1
ATOM 2843 O O . GLU A 1 361 ? 39.478 11.907 -60.365 1.00 91.94 361 GLU A O 1
ATOM 2848 N N . LEU A 1 362 ? 41.069 13.358 -59.703 1.00 90.44 362 LEU A N 1
ATOM 2849 C CA . LEU A 1 362 ? 40.938 14.278 -60.832 1.00 90.44 362 LEU A CA 1
ATOM 2850 C C . LEU A 1 362 ? 41.760 13.769 -62.028 1.00 90.44 362 LEU A C 1
ATOM 2852 O O . LEU A 1 362 ? 42.970 13.581 -61.924 1.00 90.44 362 LEU A O 1
ATOM 2856 N N . VAL A 1 363 ? 41.106 13.567 -63.178 1.00 84.25 363 VAL A N 1
ATOM 2857 C CA . VAL A 1 363 ? 41.694 12.875 -64.348 1.00 84.25 363 VAL A CA 1
ATOM 2858 C C . VAL A 1 363 ? 42.977 13.545 -64.856 1.00 84.25 363 VAL A C 1
ATOM 2860 O O . VAL A 1 363 ? 43.965 12.866 -65.140 1.00 84.25 363 VAL A O 1
ATOM 2863 N N . ASP A 1 364 ? 42.976 14.875 -64.934 1.00 80.00 364 ASP A N 1
ATOM 2864 C CA . ASP A 1 364 ? 44.064 15.674 -65.517 1.00 80.00 364 ASP A CA 1
ATOM 2865 C C . ASP A 1 364 ? 45.193 15.992 -64.504 1.00 80.00 364 ASP A C 1
ATOM 2867 O O . ASP A 1 364 ? 46.072 16.814 -64.762 1.00 80.00 364 ASP A O 1
ATOM 2871 N N . TYR A 1 365 ? 45.178 15.324 -63.342 1.00 76.69 365 TYR A N 1
ATOM 2872 C CA . TYR A 1 365 ? 46.228 15.358 -62.311 1.00 76.69 365 TYR A CA 1
ATOM 2873 C C . TYR A 1 365 ? 46.927 14.002 -62.112 1.00 76.69 365 TYR A C 1
ATOM 2875 O O . TYR A 1 365 ? 47.755 13.865 -61.216 1.00 76.69 365 TYR A O 1
ATOM 2883 N N . ASN A 1 366 ? 46.609 12.991 -62.923 1.00 68.88 366 ASN A N 1
ATOM 2884 C CA . ASN A 1 366 ? 47.244 11.681 -62.822 1.00 68.88 366 ASN A CA 1
ATOM 2885 C C . ASN A 1 366 ? 48.571 11.650 -63.607 1.00 68.88 366 ASN A C 1
ATOM 2887 O O . ASN A 1 366 ? 48.573 11.732 -64.833 1.00 68.88 366 ASN A O 1
ATOM 2891 N N . GLU A 1 367 ? 49.699 11.516 -62.912 1.00 63.00 367 GLU A N 1
ATOM 2892 C CA . GLU A 1 367 ? 51.041 11.496 -63.522 1.00 63.00 367 GLU A CA 1
ATOM 2893 C C . GLU A 1 367 ? 51.415 10.126 -64.119 1.00 63.00 367 GLU A C 1
ATOM 2895 O O . GLU A 1 367 ? 52.257 10.047 -65.007 1.00 63.00 367 GLU A O 1
ATOM 2900 N N . ILE A 1 368 ? 50.745 9.048 -63.695 1.00 60.31 368 ILE A N 1
ATOM 2901 C CA . ILE A 1 368 ? 51.092 7.656 -64.035 1.00 60.31 368 ILE A CA 1
ATOM 2902 C C . ILE A 1 368 ? 50.628 7.276 -65.453 1.00 60.31 368 ILE A C 1
ATOM 2904 O O . ILE A 1 368 ? 51.270 6.466 -66.114 1.00 60.31 368 ILE A O 1
ATOM 2908 N N . TYR A 1 369 ? 49.521 7.857 -65.935 1.00 54.72 369 TYR A N 1
ATOM 2909 C CA . TYR A 1 369 ? 48.891 7.479 -67.215 1.00 54.72 369 TYR A CA 1
ATOM 2910 C C . TYR A 1 369 ? 48.895 8.581 -68.290 1.00 54.72 369 TYR A C 1
ATOM 2912 O O . TYR A 1 369 ? 48.479 8.326 -69.419 1.00 54.72 369 TYR A O 1
ATOM 2920 N N . ASN A 1 370 ? 49.330 9.804 -67.967 1.00 55.81 370 ASN A N 1
ATOM 2921 C CA . ASN A 1 370 ? 49.306 10.937 -68.905 1.00 55.81 370 ASN A CA 1
ATOM 2922 C C . ASN A 1 370 ? 50.621 11.121 -69.694 1.00 55.81 370 ASN A C 1
ATOM 2924 O O . ASN A 1 370 ? 50.713 12.020 -70.525 1.00 55.81 370 ASN A O 1
ATOM 2928 N N . SER A 1 371 ? 51.613 10.249 -69.499 1.00 45.47 371 SER A N 1
ATOM 2929 C CA . SER A 1 371 ? 52.942 10.296 -70.132 1.00 45.47 371 SER A CA 1
ATOM 2930 C C . SER A 1 371 ? 52.987 9.928 -71.628 1.00 45.47 371 SER A C 1
ATOM 2932 O O . SER A 1 371 ? 54.073 9.899 -72.201 1.00 45.47 371 SER A O 1
ATOM 2934 N N . GLY A 1 372 ? 51.845 9.649 -72.275 1.00 47.88 372 GLY A N 1
ATOM 2935 C CA . GLY A 1 372 ? 51.809 9.096 -73.641 1.00 47.88 372 GLY A CA 1
ATOM 2936 C C . GLY A 1 372 ? 50.888 9.765 -74.669 1.00 47.88 372 GLY A C 1
ATOM 2937 O O . GLY A 1 372 ? 50.915 9.347 -75.820 1.00 47.88 372 GLY A O 1
ATOM 2938 N N . ASN A 1 373 ? 50.073 10.768 -74.314 1.00 42.75 373 ASN A N 1
ATOM 2939 C CA . ASN A 1 373 ? 49.044 11.307 -75.223 1.00 42.75 373 ASN A CA 1
ATOM 2940 C C . ASN A 1 373 ? 49.159 12.822 -75.450 1.00 42.75 373 ASN A C 1
ATOM 2942 O O . ASN A 1 373 ? 48.445 13.617 -74.836 1.00 42.75 373 ASN A O 1
ATOM 2946 N N . ALA A 1 374 ? 50.004 13.206 -76.407 1.00 35.38 374 ALA A N 1
ATOM 2947 C CA . ALA A 1 374 ? 49.940 14.512 -77.055 1.00 35.38 374 ALA A CA 1
ATOM 2948 C C . ALA A 1 374 ? 49.145 14.417 -78.374 1.00 35.38 374 ALA A C 1
ATOM 2950 O O . ALA A 1 374 ? 49.375 13.516 -79.171 1.00 35.38 374 ALA A O 1
ATOM 2951 N N . ALA A 1 375 ? 48.253 15.389 -78.597 1.00 40.12 375 ALA A N 1
ATOM 2952 C CA . ALA A 1 375 ? 47.566 15.707 -79.857 1.00 40.12 375 ALA A CA 1
ATOM 2953 C C . ALA A 1 375 ? 46.698 14.620 -80.548 1.00 40.12 375 ALA A C 1
ATOM 2955 O O . ALA A 1 375 ? 47.171 13.813 -81.341 1.00 40.12 375 ALA A O 1
ATOM 2956 N N . ALA A 1 376 ? 45.373 14.762 -80.413 1.00 33.28 376 ALA A N 1
ATOM 2957 C CA . ALA A 1 376 ? 44.421 14.465 -81.490 1.00 33.28 376 ALA A CA 1
ATOM 2958 C C . ALA A 1 376 ? 43.172 15.356 -81.345 1.00 33.28 376 ALA A C 1
ATOM 2960 O O . ALA A 1 376 ? 42.431 15.246 -80.366 1.00 33.28 376 ALA A O 1
ATOM 2961 N N . GLU A 1 377 ? 42.941 16.262 -82.298 1.00 32.62 377 GLU A N 1
ATOM 2962 C CA . GLU A 1 377 ? 41.753 17.124 -82.302 1.00 32.62 377 GLU A CA 1
ATOM 2963 C C . GLU A 1 377 ? 40.482 16.429 -82.833 1.00 32.62 377 GLU A C 1
ATOM 2965 O O . GLU A 1 377 ? 40.496 15.358 -83.436 1.00 32.62 377 GLU A O 1
ATOM 2970 N N . LYS A 1 378 ? 39.347 17.075 -82.548 1.00 37.78 378 LYS A N 1
ATOM 2971 C CA . LYS A 1 378 ? 37.963 16.592 -82.671 1.00 37.78 378 LYS A CA 1
ATOM 2972 C C . LYS A 1 378 ? 37.565 16.097 -84.071 1.00 37.78 378 LYS A C 1
ATOM 2974 O O . LYS A 1 378 ? 37.869 16.733 -85.078 1.00 37.78 378 LYS A O 1
ATOM 2979 N N . LYS A 1 379 ? 36.579 15.187 -84.100 1.00 30.75 379 LYS A N 1
ATOM 2980 C CA . LYS A 1 379 ? 35.412 15.371 -84.986 1.00 30.75 379 LYS A CA 1
ATOM 2981 C C . LYS A 1 379 ? 34.088 14.952 -84.340 1.00 30.75 379 LYS A C 1
ATOM 2983 O O . LYS A 1 379 ? 34.052 14.171 -83.395 1.00 30.75 379 LYS A O 1
ATOM 2988 N N . SER A 1 380 ? 33.020 15.593 -84.812 1.00 29.62 380 SER A N 1
ATOM 2989 C CA . SER A 1 380 ? 31.698 15.654 -84.174 1.00 29.62 380 SER A CA 1
ATOM 2990 C C . SER A 1 380 ? 30.853 14.387 -84.360 1.00 29.62 380 SER A C 1
ATOM 2992 O O . SER A 1 380 ? 31.021 13.639 -85.322 1.00 29.62 380 SER A O 1
ATOM 2994 N N . THR A 1 381 ? 29.899 14.177 -83.454 1.00 35.12 381 THR A N 1
ATOM 2995 C CA . THR A 1 381 ? 28.961 13.052 -83.456 1.00 35.12 381 THR A CA 1
ATOM 2996 C C . THR A 1 381 ? 27.873 13.186 -84.528 1.00 35.12 381 THR A C 1
ATOM 2998 O O . THR A 1 381 ? 27.254 14.237 -84.698 1.00 35.12 381 THR A O 1
ATOM 3001 N N . ARG A 1 382 ? 27.517 12.068 -85.179 1.00 29.09 382 ARG A N 1
ATOM 3002 C CA . ARG A 1 382 ? 26.166 11.888 -85.733 1.00 29.09 382 ARG A CA 1
ATOM 3003 C C . ARG A 1 382 ? 25.656 10.464 -85.485 1.00 29.09 382 ARG A C 1
ATOM 3005 O O . ARG A 1 382 ? 26.383 9.483 -85.546 1.00 29.09 382 ARG A O 1
ATOM 3012 N N . ARG A 1 383 ? 24.379 10.412 -85.117 1.00 33.28 383 ARG A N 1
ATOM 3013 C CA . ARG A 1 383 ? 23.643 9.339 -84.433 1.00 33.28 383 ARG A CA 1
ATOM 3014 C C . ARG A 1 383 ? 22.979 8.375 -85.424 1.00 33.28 383 ARG A C 1
ATOM 3016 O O . ARG A 1 383 ? 22.138 8.846 -86.185 1.00 33.28 383 ARG A O 1
ATOM 3023 N N . ARG A 1 384 ? 23.204 7.051 -85.327 1.00 29.44 384 ARG A N 1
ATOM 3024 C CA . ARG A 1 384 ? 22.163 6.041 -85.648 1.00 29.44 384 ARG A CA 1
ATOM 3025 C C . ARG A 1 384 ? 22.458 4.622 -85.127 1.00 29.44 384 ARG A C 1
ATOM 3027 O O . ARG A 1 384 ? 23.522 4.084 -85.372 1.00 29.44 384 ARG A O 1
ATOM 3034 N N . GLY A 1 385 ? 21.444 4.024 -84.498 1.00 28.38 385 GLY A N 1
ATOM 3035 C CA . GLY A 1 385 ? 20.934 2.686 -84.834 1.00 28.38 385 GLY A CA 1
ATOM 3036 C C . GLY A 1 385 ? 21.816 1.435 -84.689 1.00 28.38 385 GLY A C 1
ATOM 3037 O O . GLY A 1 385 ? 22.472 1.035 -85.636 1.00 28.38 385 GLY A O 1
ATOM 3038 N N . SER A 1 386 ? 21.554 0.701 -83.603 1.00 29.91 386 SER A N 1
ATOM 3039 C CA . SER A 1 386 ? 21.226 -0.742 -83.594 1.00 29.91 386 SER A CA 1
ATOM 3040 C C . SER A 1 386 ? 22.231 -1.833 -84.018 1.00 29.91 386 SER A C 1
ATOM 3042 O O . SER A 1 386 ? 22.675 -1.900 -85.158 1.00 29.91 386 SER A O 1
ATOM 3044 N N . LYS A 1 387 ? 22.231 -2.861 -83.151 1.00 27.56 387 LYS A N 1
ATOM 3045 C CA . LYS A 1 387 ? 22.313 -4.315 -83.413 1.00 27.56 387 LYS A CA 1
ATOM 3046 C C . LYS A 1 387 ? 23.680 -4.980 -83.2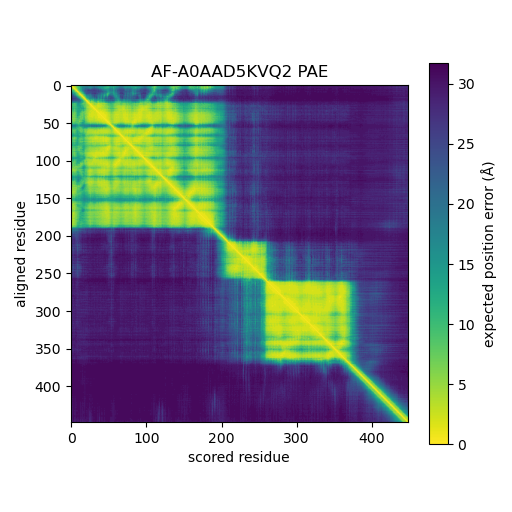04 1.00 27.56 387 LYS A C 1
ATOM 3048 O O . LYS A 1 387 ? 24.711 -4.540 -83.688 1.00 27.56 387 LYS A O 1
ATOM 3053 N N . ALA A 1 388 ? 23.638 -6.068 -82.438 1.00 28.14 388 ALA A N 1
ATOM 3054 C CA . ALA A 1 388 ? 24.784 -6.863 -82.019 1.00 28.14 388 ALA A CA 1
ATOM 3055 C C . ALA A 1 388 ? 25.143 -7.964 -83.029 1.00 28.14 388 ALA A C 1
ATOM 3057 O O . ALA A 1 388 ? 24.254 -8.493 -83.701 1.00 28.14 388 ALA A O 1
ATOM 3058 N N . LYS A 1 389 ? 26.403 -8.422 -82.997 1.00 25.27 389 LYS A N 1
ATOM 3059 C CA . LYS A 1 389 ? 26.732 -9.848 -83.160 1.00 25.27 389 LYS A CA 1
ATOM 3060 C C . LYS A 1 389 ? 28.080 -10.208 -82.512 1.00 25.27 389 LYS A C 1
ATOM 3062 O O . LYS A 1 389 ? 28.961 -9.362 -82.416 1.00 25.27 389 LYS A O 1
ATOM 3067 N N . LYS A 1 390 ? 28.192 -11.460 -82.052 1.00 23.92 390 LYS A N 1
ATOM 3068 C CA . LYS A 1 390 ? 29.409 -12.111 -81.530 1.00 23.92 390 LYS A CA 1
ATOM 3069 C C . LYS A 1 390 ? 30.268 -12.705 -82.657 1.00 23.92 390 LYS A C 1
ATOM 3071 O O . LYS A 1 390 ? 29.694 -13.240 -83.604 1.00 23.92 390 LYS A O 1
ATOM 3076 N N . ALA A 1 391 ? 31.581 -12.713 -82.435 1.00 24.05 391 ALA A N 1
ATOM 3077 C CA . ALA A 1 391 ? 32.577 -13.787 -82.632 1.00 24.05 391 ALA A CA 1
ATOM 3078 C C . ALA A 1 391 ? 33.886 -13.191 -82.053 1.00 24.05 391 ALA A C 1
ATOM 3080 O O . ALA A 1 391 ? 34.196 -12.053 -82.389 1.00 24.05 391 ALA A O 1
ATOM 3081 N N . ASP A 1 392 ? 34.572 -13.702 -81.031 1.00 23.61 392 ASP A N 1
ATOM 3082 C CA . ASP A 1 392 ? 34.992 -15.070 -80.690 1.00 23.61 392 ASP A CA 1
ATOM 3083 C C . ASP A 1 392 ? 35.976 -15.662 -81.707 1.00 23.61 392 ASP A C 1
ATOM 3085 O O . ASP A 1 392 ? 35.559 -16.118 -82.767 1.00 23.61 392 ASP A O 1
ATOM 3089 N N . ASP A 1 393 ? 37.268 -15.622 -81.361 1.00 25.00 393 ASP A N 1
ATOM 3090 C CA . ASP A 1 393 ? 38.191 -16.733 -81.602 1.00 25.00 393 ASP A CA 1
ATOM 3091 C C . ASP A 1 393 ? 39.349 -16.708 -80.577 1.00 25.00 393 ASP A C 1
ATOM 3093 O O . ASP A 1 393 ? 39.602 -15.704 -79.903 1.00 25.00 393 ASP A O 1
ATOM 3097 N N . THR A 1 394 ? 40.020 -17.846 -80.429 1.00 23.16 394 THR A N 1
ATOM 3098 C CA . THR A 1 394 ? 40.918 -18.209 -79.324 1.00 23.16 394 THR A CA 1
ATOM 3099 C C . THR A 1 394 ? 42.389 -18.310 -79.748 1.00 23.16 394 THR A C 1
ATOM 3101 O O . THR A 1 394 ? 42.672 -18.636 -80.894 1.00 23.16 394 THR A O 1
ATOM 3104 N N . ALA A 1 395 ? 43.331 -18.090 -78.811 1.00 26.31 395 ALA A N 1
ATOM 3105 C CA . ALA A 1 395 ? 44.395 -19.057 -78.451 1.00 26.31 395 ALA A CA 1
ATOM 3106 C C . ALA A 1 395 ? 45.598 -18.443 -77.686 1.00 26.31 395 ALA A C 1
ATOM 3108 O O . ALA A 1 395 ? 46.357 -17.635 -78.205 1.00 26.31 395 ALA A O 1
ATOM 3109 N N . VAL A 1 396 ? 45.790 -18.929 -76.453 1.00 24.20 396 VAL A N 1
ATOM 3110 C CA . VAL A 1 396 ? 47.046 -19.458 -75.869 1.00 24.20 396 VAL A CA 1
ATOM 3111 C C . VAL A 1 396 ? 48.399 -18.781 -76.190 1.00 24.20 396 VAL A C 1
ATOM 3113 O O . VAL A 1 396 ? 48.939 -18.911 -77.280 1.00 24.20 396 VAL A O 1
ATOM 3116 N N . THR A 1 397 ? 49.088 -18.319 -75.139 1.00 24.84 397 THR A N 1
ATOM 3117 C CA . THR A 1 397 ? 50.452 -18.796 -74.796 1.00 24.84 397 THR A CA 1
ATOM 3118 C C . THR A 1 397 ? 50.750 -18.580 -73.309 1.00 24.84 397 THR A C 1
ATOM 3120 O O . THR A 1 397 ? 50.336 -17.588 -72.717 1.00 24.84 397 THR A O 1
ATOM 3123 N N . ALA A 1 398 ? 51.468 -19.526 -72.696 1.00 27.48 398 ALA A N 1
ATOM 3124 C CA . ALA A 1 398 ? 51.911 -19.463 -71.305 1.00 27.48 398 ALA A CA 1
ATOM 3125 C C . ALA A 1 398 ? 53.409 -19.784 -71.210 1.00 27.48 398 ALA A C 1
ATOM 3127 O O . ALA A 1 398 ? 53.850 -20.774 -71.791 1.00 27.48 398 ALA A O 1
ATOM 3128 N N . LYS A 1 399 ? 54.155 -18.938 -70.486 1.00 26.39 399 LYS A N 1
ATOM 3129 C CA . LYS A 1 399 ? 55.529 -19.062 -69.933 1.00 26.39 399 LYS A CA 1
ATOM 3130 C C . LYS A 1 399 ? 56.027 -17.628 -69.659 1.00 26.39 399 LYS A C 1
ATOM 3132 O O . LYS A 1 399 ? 55.634 -16.720 -70.376 1.00 26.39 399 LYS A O 1
ATOM 3137 N N . ALA A 1 400 ? 56.901 -17.337 -68.701 1.00 24.83 400 ALA A N 1
ATOM 3138 C CA . ALA A 1 400 ? 57.372 -18.068 -67.524 1.00 24.83 400 ALA A CA 1
ATOM 3139 C C . ALA A 1 400 ? 57.938 -17.026 -66.539 1.00 24.83 400 ALA A C 1
ATOM 3141 O O . ALA A 1 400 ? 58.366 -15.955 -66.966 1.00 24.83 400 ALA A O 1
ATOM 3142 N N . ALA A 1 401 ? 57.996 -17.343 -65.247 1.00 26.48 401 ALA A N 1
ATOM 3143 C CA . ALA A 1 401 ? 58.815 -16.571 -64.313 1.00 26.48 401 ALA A CA 1
ATOM 3144 C C . ALA A 1 401 ? 60.305 -16.929 -64.476 1.00 26.48 401 ALA A C 1
ATOM 3146 O O . ALA A 1 401 ? 60.622 -18.094 -64.735 1.00 26.48 401 ALA A O 1
ATOM 3147 N N . PRO A 1 402 ? 61.214 -15.979 -64.215 1.00 28.03 402 PRO A N 1
ATOM 3148 C CA . PRO A 1 402 ? 62.478 -16.266 -63.550 1.00 28.03 402 PRO A CA 1
ATOM 3149 C C . PRO A 1 402 ? 62.418 -15.884 -62.064 1.00 28.03 402 PRO A C 1
ATOM 3151 O O . PRO A 1 402 ? 61.531 -15.160 -61.611 1.00 28.03 402 PRO A O 1
ATOM 3154 N N . LYS A 1 403 ? 63.372 -16.424 -61.307 1.00 25.67 403 LYS A N 1
ATOM 3155 C CA . LYS A 1 403 ? 63.471 -16.371 -59.844 1.00 25.67 403 LYS A CA 1
ATOM 3156 C C . LYS A 1 403 ? 64.652 -15.475 -59.431 1.00 25.67 403 LYS A C 1
ATOM 3158 O O . LYS A 1 403 ? 65.491 -15.153 -60.262 1.00 25.67 403 LYS A O 1
ATOM 3163 N N . ALA A 1 404 ? 64.679 -15.071 -58.164 1.00 25.36 404 ALA A N 1
ATOM 3164 C CA . ALA A 1 404 ? 65.621 -14.101 -57.606 1.00 25.36 404 ALA A CA 1
ATOM 3165 C C . ALA A 1 404 ? 67.075 -14.590 -57.440 1.00 25.36 404 ALA A C 1
ATOM 3167 O O . ALA A 1 404 ? 67.310 -15.771 -57.188 1.00 25.36 404 ALA A O 1
ATOM 3168 N N . GLU A 1 405 ? 67.984 -13.615 -57.400 1.00 25.55 405 GLU A N 1
ATOM 3169 C CA . GLU A 1 405 ? 69.191 -13.564 -56.557 1.00 25.55 405 GLU A CA 1
ATOM 3170 C C . GLU A 1 405 ? 69.023 -12.288 -55.688 1.00 25.55 405 GLU A C 1
ATOM 3172 O O . GLU A 1 405 ? 68.513 -11.287 -56.192 1.00 25.55 405 GLU A O 1
ATOM 3177 N N . LYS A 1 406 ? 69.097 -12.323 -54.344 1.00 25.41 406 LYS A N 1
ATOM 3178 C CA . LYS A 1 406 ? 70.274 -12.538 -53.466 1.00 25.41 406 LYS A CA 1
ATOM 3179 C C . LYS A 1 406 ? 71.324 -11.425 -53.634 1.00 25.41 406 LYS A C 1
ATOM 3181 O O . LYS A 1 406 ? 71.653 -11.089 -54.759 1.00 25.41 406 LYS A O 1
ATOM 3186 N N . GLU A 1 407 ? 71.920 -10.849 -52.592 1.00 25.73 407 GLU A N 1
ATOM 3187 C CA . GLU A 1 407 ? 71.714 -10.890 -51.129 1.00 25.73 407 GLU A CA 1
ATOM 3188 C C . GLU A 1 407 ? 72.620 -9.793 -50.542 1.00 25.73 407 GLU A C 1
ATOM 3190 O O . GLU A 1 407 ? 73.728 -9.643 -51.041 1.00 25.73 407 GLU A O 1
ATOM 3195 N N . GLU A 1 408 ? 72.225 -9.093 -49.476 1.00 25.81 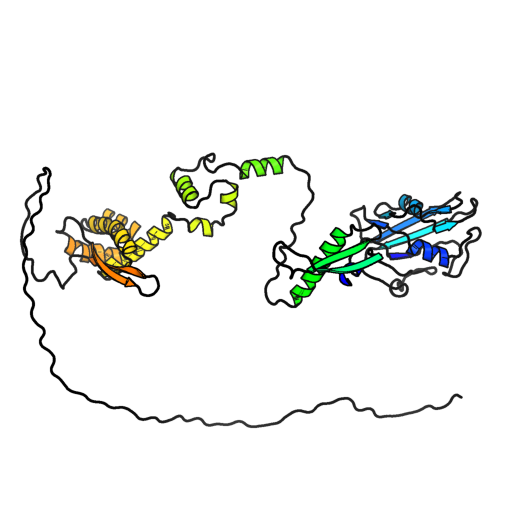408 GLU A N 1
ATOM 3196 C CA . GLU A 1 408 ? 73.162 -8.842 -48.368 1.00 25.81 408 GLU A CA 1
ATOM 3197 C C . GLU A 1 408 ? 72.415 -8.474 -47.083 1.00 25.81 408 GLU A C 1
ATOM 3199 O O . GLU A 1 408 ? 71.344 -7.864 -47.106 1.00 25.81 408 GLU A O 1
ATOM 3204 N N . VAL A 1 409 ? 72.968 -8.936 -45.965 1.00 25.44 409 VAL A N 1
ATOM 3205 C CA . VAL A 1 409 ? 72.399 -8.882 -44.618 1.00 25.44 409 VAL A CA 1
ATOM 3206 C C . VAL A 1 409 ? 73.398 -8.160 -43.728 1.00 25.44 409 VAL A C 1
ATOM 3208 O O . VAL A 1 409 ? 74.585 -8.467 -43.779 1.00 25.44 409 VAL A O 1
ATOM 3211 N N . VAL A 1 410 ? 72.909 -7.279 -42.857 1.00 27.09 410 VAL A N 1
ATOM 3212 C CA . VAL A 1 410 ? 73.605 -6.953 -41.609 1.00 27.09 410 VAL A CA 1
ATOM 3213 C C . VAL A 1 410 ? 72.583 -7.069 -40.484 1.00 27.09 410 VAL A C 1
ATOM 3215 O O . VAL A 1 410 ? 71.657 -6.264 -40.386 1.00 27.09 410 VAL A O 1
ATOM 3218 N N . GLU A 1 411 ? 72.723 -8.117 -39.677 1.00 27.48 411 GLU A N 1
ATOM 3219 C CA . GLU A 1 411 ? 72.127 -8.175 -38.345 1.00 27.48 411 GLU A CA 1
ATOM 3220 C C . GLU A 1 411 ? 72.918 -7.248 -37.421 1.00 27.48 411 GLU A C 1
ATOM 3222 O O . GLU A 1 411 ? 74.145 -7.305 -37.429 1.00 27.48 411 GLU A O 1
ATOM 3227 N N . GLU A 1 412 ? 72.242 -6.491 -36.554 1.00 25.59 412 GLU A N 1
ATOM 3228 C CA . GLU A 1 412 ? 72.753 -6.338 -35.190 1.00 25.59 412 GLU A CA 1
ATOM 3229 C C . GLU A 1 412 ? 71.643 -6.000 -34.183 1.00 25.59 412 GLU A C 1
ATOM 3231 O O . GLU A 1 412 ? 70.942 -4.992 -34.268 1.00 25.59 412 GLU A O 1
ATOM 3236 N N . ALA A 1 413 ? 71.510 -6.890 -33.208 1.00 27.77 413 ALA A N 1
ATOM 3237 C CA . ALA A 1 413 ? 70.941 -6.696 -31.882 1.00 27.77 413 ALA A CA 1
ATOM 3238 C C . ALA A 1 413 ? 71.667 -7.707 -30.967 1.00 27.77 413 ALA A C 1
ATOM 3240 O O . ALA A 1 413 ? 72.165 -8.708 -31.492 1.00 27.77 413 ALA A O 1
ATOM 3241 N N . PRO A 1 414 ? 71.701 -7.547 -29.630 1.00 40.91 414 PRO A N 1
ATOM 3242 C CA . PRO A 1 414 ? 71.077 -6.515 -28.792 1.00 40.91 414 PRO A CA 1
ATOM 3243 C C . PRO A 1 414 ? 72.119 -5.782 -27.907 1.00 40.91 414 PRO A C 1
ATOM 3245 O O . PRO A 1 414 ? 73.312 -5.960 -28.098 1.00 40.91 414 PRO A O 1
ATOM 3248 N N . VAL A 1 415 ? 71.678 -5.015 -26.898 1.00 27.20 415 VAL A N 1
ATOM 3249 C CA . VAL A 1 415 ? 72.150 -5.090 -25.488 1.00 27.20 415 VAL A CA 1
ATOM 3250 C C . VAL A 1 415 ? 71.172 -4.296 -24.599 1.00 27.20 415 VAL A C 1
ATOM 3252 O O . VAL A 1 415 ? 70.497 -3.377 -25.060 1.00 27.20 415 VAL A O 1
ATOM 3255 N N . VAL A 1 416 ? 71.061 -4.707 -23.334 1.00 32.16 416 VAL A N 1
ATOM 3256 C CA . VAL A 1 416 ? 70.184 -4.162 -22.284 1.00 32.16 416 VAL A CA 1
ATOM 3257 C C . VAL A 1 416 ? 71.052 -3.576 -21.171 1.00 32.16 416 VAL A C 1
ATOM 3259 O O . VAL A 1 416 ? 71.991 -4.255 -20.787 1.00 32.16 416 VAL A O 1
ATOM 3262 N N . GLU A 1 417 ? 70.712 -2.393 -20.647 1.00 26.38 417 GLU A N 1
ATOM 3263 C CA . GLU A 1 417 ? 71.036 -1.815 -19.315 1.00 26.38 417 GLU A CA 1
ATOM 3264 C C . GLU A 1 417 ? 70.541 -0.344 -19.322 1.00 26.38 417 GLU A C 1
ATOM 3266 O O . GLU A 1 417 ? 70.437 0.252 -20.392 1.00 26.38 417 GLU A O 1
ATOM 3271 N N . ALA A 1 418 ? 70.213 0.353 -18.229 1.00 26.64 418 ALA A N 1
ATOM 3272 C CA . ALA A 1 418 ? 69.793 -0.003 -16.870 1.00 26.64 418 ALA A CA 1
ATOM 3273 C C . ALA A 1 418 ? 69.094 1.242 -16.261 1.00 26.64 418 ALA A C 1
ATOM 3275 O O . ALA A 1 418 ? 69.189 2.342 -16.810 1.00 26.64 418 ALA A O 1
ATOM 3276 N N . ALA A 1 419 ? 68.401 1.096 -15.128 1.00 29.33 419 ALA A N 1
ATOM 3277 C CA . ALA A 1 419 ? 67.917 2.245 -14.352 1.00 29.33 419 ALA A CA 1
ATOM 3278 C C . ALA A 1 419 ? 69.076 2.976 -13.637 1.00 29.33 419 ALA A C 1
ATOM 3280 O O . ALA A 1 419 ? 70.188 2.452 -13.545 1.00 29.33 419 ALA A O 1
ATOM 3281 N N . PRO A 1 420 ? 68.798 4.141 -13.032 1.00 31.62 420 PRO A N 1
ATOM 3282 C CA . PRO A 1 420 ? 68.949 4.159 -11.575 1.00 31.62 420 PRO A CA 1
ATOM 3283 C C . PRO A 1 420 ? 67.671 4.584 -10.835 1.00 31.62 420 PRO A C 1
ATOM 3285 O O . PRO A 1 420 ? 66.876 5.385 -11.322 1.00 31.62 420 PRO A O 1
ATOM 3288 N N . ALA A 1 421 ? 67.504 4.016 -9.640 1.00 29.09 421 ALA A N 1
ATOM 3289 C CA . ALA A 1 421 ? 66.547 4.436 -8.614 1.00 29.09 421 ALA A CA 1
ATOM 3290 C C . ALA A 1 421 ? 67.282 5.285 -7.546 1.00 29.09 421 ALA A C 1
ATOM 3292 O O . ALA A 1 421 ? 68.267 5.928 -7.902 1.00 29.09 421 ALA A O 1
ATOM 3293 N N . VAL A 1 422 ? 66.861 5.180 -6.269 1.00 35.06 422 VAL A N 1
ATOM 3294 C CA . VAL A 1 422 ? 67.501 5.706 -5.030 1.00 35.06 422 VAL A CA 1
ATOM 3295 C C . VAL A 1 422 ? 67.112 7.157 -4.687 1.00 35.06 422 VAL A C 1
ATOM 3297 O O . VAL A 1 422 ? 67.251 8.031 -5.535 1.00 35.06 422 VAL A O 1
ATOM 3300 N N . GLU A 1 423 ? 66.633 7.538 -3.490 1.00 30.36 423 GLU A N 1
ATOM 3301 C CA . GLU A 1 423 ? 66.119 6.895 -2.241 1.00 30.36 423 GLU A CA 1
ATOM 3302 C C . GLU A 1 423 ? 65.446 8.047 -1.410 1.00 30.36 423 GLU A C 1
ATOM 3304 O O . GLU A 1 423 ? 65.422 9.180 -1.892 1.00 30.36 423 GLU A O 1
ATOM 3309 N N . GLU A 1 424 ? 64.832 7.938 -0.222 1.00 28.47 424 GLU A N 1
ATOM 3310 C CA . GLU A 1 424 ? 64.684 6.881 0.795 1.00 28.47 424 GLU A CA 1
ATOM 3311 C C . GLU A 1 424 ? 63.375 7.105 1.605 1.00 28.47 424 GLU A C 1
ATOM 3313 O O . GLU A 1 424 ? 62.707 8.128 1.440 1.00 28.47 424 GLU A O 1
ATOM 3318 N N . ALA A 1 425 ? 63.008 6.162 2.486 1.00 32.81 425 ALA A N 1
ATOM 3319 C CA . ALA A 1 425 ? 61.867 6.268 3.417 1.00 32.81 425 ALA A CA 1
ATOM 3320 C C . ALA A 1 425 ? 62.363 6.631 4.860 1.00 32.81 425 ALA A C 1
ATOM 3322 O O . ALA A 1 425 ? 63.105 7.612 4.898 1.00 32.81 425 ALA A O 1
ATOM 3323 N N . PRO A 1 426 ? 62.079 5.968 6.025 1.00 44.16 426 PRO A N 1
ATOM 3324 C CA . PRO A 1 426 ? 61.422 4.660 6.259 1.00 44.16 426 PRO A CA 1
ATOM 3325 C C . PRO A 1 426 ? 60.530 4.495 7.544 1.00 44.16 426 PRO A C 1
ATOM 3327 O O . PRO A 1 426 ? 60.598 5.320 8.442 1.00 44.16 426 PRO A O 1
ATOM 3330 N N . VAL A 1 427 ? 59.750 3.383 7.602 1.00 34.09 427 VAL A N 1
ATOM 3331 C CA . VAL A 1 427 ? 59.128 2.609 8.750 1.00 34.09 427 VAL A CA 1
ATOM 3332 C C . VAL A 1 427 ? 58.481 3.344 9.971 1.00 34.09 427 VAL A C 1
ATOM 3334 O O . VAL A 1 427 ? 58.823 4.470 10.280 1.00 34.09 427 VAL A O 1
ATOM 3337 N N . ALA A 1 428 ? 57.535 2.820 10.776 1.00 31.47 428 ALA A N 1
ATOM 3338 C CA . ALA A 1 428 ? 56.855 1.516 10.969 1.00 31.47 428 ALA A CA 1
ATOM 3339 C C . ALA A 1 428 ? 55.416 1.767 11.552 1.00 31.47 428 ALA A C 1
ATOM 3341 O O . ALA A 1 428 ? 55.001 2.921 11.604 1.00 31.47 428 ALA A O 1
ATOM 3342 N N . GLU A 1 429 ? 54.571 0.827 12.016 1.00 28.50 429 GLU A N 1
ATOM 3343 C CA . GLU A 1 429 ? 54.672 -0.641 12.168 1.00 28.50 429 GLU A CA 1
ATOM 3344 C C . GLU A 1 429 ? 53.330 -1.370 11.859 1.00 28.50 429 GLU A C 1
ATOM 3346 O O . GLU A 1 429 ? 52.920 -1.371 10.700 1.00 28.50 429 GLU A O 1
ATOM 3351 N N . SER A 1 430 ? 52.658 -2.030 12.826 1.00 29.69 430 SER A N 1
ATOM 3352 C CA . SER A 1 430 ? 51.445 -2.857 12.602 1.00 29.69 430 SER A CA 1
ATOM 3353 C C . SER A 1 430 ? 50.525 -2.961 13.868 1.00 29.69 430 SER A C 1
ATOM 3355 O O . SER A 1 430 ? 50.806 -2.259 14.839 1.00 29.69 430 SER A O 1
ATOM 3357 N N . PRO A 1 431 ? 49.373 -3.681 13.861 1.00 48.12 431 PRO A N 1
ATOM 3358 C CA . PRO A 1 431 ? 48.143 -3.269 14.570 1.00 48.12 431 PRO A CA 1
ATOM 3359 C C . PRO A 1 431 ? 47.927 -3.865 15.974 1.00 48.12 431 PRO A C 1
ATOM 3361 O O . PRO A 1 431 ? 48.446 -4.935 16.283 1.00 48.12 431 PRO A O 1
ATOM 3364 N N . VAL A 1 432 ? 47.050 -3.233 16.772 1.00 30.27 432 VAL A N 1
ATOM 3365 C CA . VAL A 1 432 ? 46.517 -3.792 18.032 1.00 30.27 432 VAL A CA 1
ATOM 3366 C C . VAL A 1 432 ? 45.001 -3.573 18.161 1.00 30.27 432 VAL A C 1
ATOM 3368 O O . VAL A 1 432 ? 44.449 -2.551 17.760 1.00 30.27 432 VAL A O 1
ATOM 3371 N N . GLU A 1 433 ? 44.367 -4.603 18.707 1.00 29.81 433 GLU A N 1
ATOM 3372 C CA . GLU A 1 433 ? 42.962 -4.818 19.052 1.00 29.81 433 GLU A CA 1
ATOM 3373 C C . GLU A 1 433 ? 42.699 -4.365 20.504 1.00 29.81 433 GLU A C 1
ATOM 3375 O O . GLU A 1 433 ? 43.453 -4.750 21.393 1.00 29.81 433 GLU A O 1
ATOM 3380 N N . GLU A 1 434 ? 41.635 -3.595 20.777 1.00 29.52 434 GLU A N 1
ATOM 3381 C CA . GLU A 1 434 ? 41.206 -3.292 22.158 1.00 29.52 434 GLU A CA 1
ATOM 3382 C C . GLU A 1 434 ? 39.699 -3.514 22.374 1.00 29.52 434 GLU A C 1
ATOM 3384 O O . GLU A 1 434 ? 38.842 -2.747 21.931 1.00 29.52 434 GLU A O 1
ATOM 3389 N N . THR A 1 435 ? 39.395 -4.567 23.133 1.00 29.52 435 THR A N 1
ATOM 3390 C CA . THR A 1 435 ? 38.187 -4.710 23.965 1.00 29.52 435 THR A CA 1
ATOM 3391 C C . THR A 1 435 ? 38.500 -4.269 25.412 1.00 29.52 435 THR A C 1
ATOM 3393 O O . THR A 1 435 ? 39.673 -4.140 25.758 1.00 29.52 435 THR A O 1
ATOM 3396 N N . PRO A 1 436 ? 37.497 -3.968 26.262 1.00 37.75 436 PRO A N 1
ATOM 3397 C CA . PRO A 1 436 ? 37.643 -2.948 27.303 1.00 37.75 436 PRO A CA 1
ATOM 3398 C C . PRO A 1 436 ? 38.323 -3.427 28.593 1.00 37.75 436 PRO A C 1
ATOM 3400 O O . PRO A 1 436 ? 38.242 -4.597 28.963 1.00 37.75 436 PRO A O 1
ATOM 3403 N N . ALA A 1 437 ? 38.898 -2.470 29.328 1.00 28.66 437 ALA A N 1
ATOM 3404 C CA . ALA A 1 437 ? 39.381 -2.656 30.692 1.00 28.66 437 ALA A CA 1
ATOM 3405 C C . ALA A 1 437 ? 38.385 -2.092 31.724 1.00 28.66 437 ALA A C 1
ATOM 3407 O O . ALA A 1 437 ? 38.017 -0.918 31.689 1.00 28.66 437 ALA A O 1
ATOM 3408 N N . GLU A 1 438 ? 37.989 -2.943 32.665 1.00 29.31 438 GLU A N 1
ATOM 3409 C CA . GLU A 1 438 ? 37.217 -2.627 33.869 1.00 29.31 438 GLU A CA 1
ATOM 3410 C C . GLU A 1 438 ? 38.167 -2.605 35.080 1.00 29.31 438 GLU A C 1
ATOM 3412 O O . GLU A 1 438 ? 38.956 -3.536 35.224 1.00 29.31 438 GLU A O 1
ATOM 3417 N N . GLN A 1 439 ? 38.096 -1.566 35.930 1.00 30.17 439 GLN A N 1
ATOM 3418 C CA . GLN A 1 439 ? 38.524 -1.511 37.351 1.00 30.17 439 GLN A CA 1
ATOM 3419 C C . GLN A 1 439 ? 38.385 -0.059 37.884 1.00 30.17 439 GLN A C 1
ATOM 3421 O O . GLN A 1 439 ? 38.609 0.874 37.119 1.00 30.17 439 GLN A O 1
ATOM 3426 N N . SER A 1 440 ? 38.139 0.264 39.164 1.00 26.23 440 SER A N 1
ATOM 3427 C CA . SER A 1 440 ? 37.331 -0.352 40.243 1.00 26.23 440 SER A CA 1
ATOM 3428 C C . SER A 1 440 ? 37.485 0.479 41.540 1.00 26.23 440 SER A C 1
ATOM 3430 O O . SER A 1 440 ? 38.590 0.508 42.081 1.00 26.23 440 SER A O 1
ATOM 3432 N N . SER A 1 441 ? 36.413 1.089 42.064 1.00 26.84 441 SER A N 1
ATOM 3433 C CA . SER A 1 441 ? 36.238 1.581 43.460 1.00 26.84 441 SER A CA 1
ATOM 3434 C C . SER A 1 441 ? 34.902 2.350 43.563 1.00 26.84 441 SER A C 1
ATOM 3436 O O . SER A 1 441 ? 34.516 2.991 42.591 1.00 26.84 441 SER A O 1
ATOM 3438 N N . GLU A 1 442 ? 34.119 2.352 44.649 1.00 30.09 442 GLU A N 1
ATOM 3439 C CA . GLU A 1 442 ? 34.146 1.635 45.940 1.00 30.09 442 GLU A CA 1
ATOM 3440 C C . GLU A 1 442 ? 32.728 1.686 46.575 1.00 30.09 442 GLU A C 1
ATOM 3442 O O . GLU A 1 442 ? 32.018 2.656 46.335 1.00 30.09 442 GLU A O 1
ATOM 3447 N N . GLU A 1 443 ? 32.374 0.684 47.404 1.00 29.92 443 GLU A N 1
ATOM 3448 C CA . GLU A 1 443 ? 31.270 0.649 48.412 1.00 29.92 443 GLU A CA 1
ATOM 3449 C C . GLU A 1 443 ? 29.799 0.887 47.933 1.00 29.92 443 GLU A C 1
ATOM 3451 O O . GLU A 1 443 ? 29.532 1.557 46.949 1.00 29.92 443 GLU A O 1
ATOM 3456 N N . GLU A 1 444 ? 28.736 0.298 48.504 1.00 31.88 444 GLU A N 1
ATOM 3457 C CA . GLU A 1 444 ? 28.487 -0.264 49.846 1.00 31.88 444 GLU A CA 1
ATOM 3458 C C . GLU A 1 444 ? 27.891 -1.696 49.847 1.00 31.88 444 GLU A C 1
ATOM 3460 O O . GLU A 1 444 ? 27.312 -2.176 48.874 1.00 31.88 444 GLU A O 1
ATOM 3465 N N . LYS A 1 445 ? 27.970 -2.373 51.006 1.00 35.78 445 LYS A N 1
ATOM 3466 C CA . LYS A 1 445 ? 27.277 -3.643 51.306 1.00 35.78 445 LYS A CA 1
ATOM 3467 C C . LYS A 1 445 ? 26.177 -3.451 52.358 1.00 35.78 445 LYS A C 1
ATOM 3469 O O . LYS A 1 445 ? 26.490 -2.938 53.429 1.00 35.78 445 LYS A O 1
ATOM 3474 N N . LYS A 1 446 ? 25.020 -4.100 52.149 1.00 38.09 446 LYS A N 1
ATOM 3475 C CA . LYS A 1 446 ? 24.334 -5.075 53.050 1.00 38.09 446 LYS A CA 1
ATOM 3476 C C . LYS A 1 446 ? 22.806 -4.985 52.939 1.00 38.09 446 LYS A C 1
ATOM 3478 O O . LYS A 1 446 ? 22.247 -3.901 53.019 1.00 38.09 446 LYS A O 1
ATOM 3483 N N . GLY A 1 447 ? 22.146 -6.140 52.889 1.00 37.41 447 GLY A N 1
ATOM 3484 C CA . GLY A 1 447 ? 20.689 -6.267 52.977 1.00 37.41 447 GLY A CA 1
ATOM 3485 C C . GLY A 1 447 ? 20.271 -7.695 52.646 1.00 37.41 447 GLY A C 1
ATOM 3486 O O . GLY A 1 447 ? 20.322 -8.075 51.485 1.00 37.41 447 GLY A O 1
ATOM 3487 N N . GLU A 1 448 ? 19.984 -8.456 53.698 1.00 40.28 448 GLU A N 1
ATOM 3488 C CA . GLU A 1 448 ? 19.542 -9.862 53.748 1.00 40.28 448 GLU A CA 1
ATOM 3489 C C . GLU A 1 448 ? 18.265 -10.161 52.939 1.00 40.28 448 GLU A C 1
ATOM 3491 O O . GLU A 1 448 ? 17.338 -9.321 52.982 1.00 40.28 448 GLU A O 1
#

Mean predicted aligned error: 22.17 Å

Radius of gyration: 46.84 Å; Cα contacts (8 Å, |Δi|>4): 549; chains: 1; bounding box: 106×67×140 Å

Sequence (448 aa):
MAILAFQKPDKVIMQKSTDFDGVSHEFSTIKGVVEDVTEIILSLKQVRFKKTGESGDSEKIFVIITGQDQFKAGDISKFSNNFEVLNPDLVICNMETSVTLEIELTVNKGRGYVAAEENKSADSPLGVIAIDSIYTPIKNVKYSIENFRVEQKTDYEKLVLDIATDGSIHPEDALKEAAKILIHHFMLFSDENIMLESQAKEETKEVDEEILHMRKILKMELVDLDLSVRALNCLKAADIRSLADLVSYDVADMLKFRNFDSHRRAMLANMASSLILHKRITTTLAKAKALRVYVEPIITKSKDDTTHSRRTVFSYLQNKEVVSILFREVAAKVANRPGGYTRIIKMGNRLGDNASMALIELVDYNEIYNSGNAAAEKKSTRRRGSKAKKADDTAVTAKAAPKAEKEEVVEEAPVVEAAPAVEEAPVAESPVEETPAEQSSEEEKKGE

Secondary structure (DSSP, 8-state):
-HHHHT-----PBPBB-S-STT--STT---TTBSS-HHHHHHHHTT--EEE--SS-SEEEEEEEEES-SEEEHHHHTTT-SSEEES-TT-EEEEB-TT-EEEEEEEEE---EEE-TTTT--TTPPTT--B--EEE--EEEEEEEEEEEEETTEEEEEEEEEEEEE-SSS-HHHHHHHHHHHHHHHHHTT-SS----------------HHHHHHHHHHTSBTTTS---HHHHHHHHTTT--BHHHHHTS-HHHHTTSTT-HHHHHHHHHHHHHHHHHHSEEEEEHHHHHHHHHHHHHHHHHTTS--HHHHHHHHHHH--HHHHHHIIIIIHHHHTT--S--EEEEEEEEPTTT-PEEEEEEEGGG-TTT-TT--------------------------------------------------------------PPPP----------

Nearest PDB structures (foldseek):
  8dkc-assembly1_B  TM=8.720E-01  e=2.599E-17  Porphyromonas gingivalis
  7jil-assembly1_N  TM=9.151E-01  e=7.975E-15  Flavobacterium johnsoniae
  8rdw-assembly1_MB  TM=9.777E-01  e=1.320E-12  Psychrobacter urativorans
  6ysi-assembly1_J  TM=9.793E-01  e=7.110E-12  Acinetobacter baumannii ATCC 19606 = CIP 70.34 = JCM 6841
  7ryh-assembly1_M  TM=9.756E-01  e=1.395E-11  Acinetobacter baumannii AB0057

Foldseek 3Di:
DVLLQWDWFQWFFWKWDDDPPPDQDQQDARPFWPDGSVLLLVLVLVWTKAFDDPDDQKDKFKQKDAQDQWDFSQSSQVRDDGIHTPRRRRTSTGGDNHDIGIIITMTGTDTAKDAQVNQDDPPDDRSIGGHITGRGQWPDKDKDWDQDDDDPDRPDIDIDIDTDGNPSDDRVVSVVVSVVVVVVVVVVVDPDDPPPPPDPPPPPDDDDVVVVVVVVQQAAWPVPPPDDPVVNVQCVQVVNTTNVSVVPDDPVVSCVGPPNPVVVLVVLLVVLLVCLVVQKDKDFPVSLVVNQVLNFVLLVLLLPPDPVSLVVSCVRNVDPVSSVSSNPPVSVQCVPPPTDQKDKAWDAADPPPRTTMIMIGGPSPDPPPPPPDDDDDDDDDDDDDDDDDDDDDDDDDDDDDDDDDDDDDDDDDDDDDDDDDDDDDDDDDDDDDDDDDDDDDDDDDDDD

pLDDT: mean 71.86, std 22.77, range [23.16, 96.25]

Organism: NCBI:txid1820382

InterPro domains:
  IPR000456 Large ribosomal subunit protein bL17 [MF_01368] (252-363)
  IPR000456 Large ribosomal subunit protein bL17 [PF01196] (267-363)
  IPR000456 Large ribosomal subunit protein bL17 [PTHR14413] (256-402)
  IPR000456 Large ribosomal subunit protein bL17 [TIGR00059] (261-364)
  IPR011260 RNA polymerase, alpha subunit, C-terminal [PF03118] (210-260)
  IPR011262 DNA-directed RNA polymerase, insert domain [PF01000] (20-136)
  IPR011263 DNA-directed RNA polymerase, RpoA/D/Rpb3-type [SM00662] (11-192)
  IPR011773 DNA-directed RNA polymerase, alpha subunit [TIGR02027] (18-263)
  IPR036373 Large ribosomal subunit protein bL17 superfamily [G3DSA:3.90.1030.10] (265-363)
  IPR036373 Large ribosomal subunit protein bL17 superfamily [SSF64263] (254-366)
  IPR036603 RNA polymerase, RBP11-like subunit [G3DSA:3.30.1360.10] (136-186)
  IPR036603 RNA polymerase, RBP11-like subunit [SSF55257] (128-191)
  IPR036643 DNA-directed RNA polymerase, insert domain superfamily [G3DSA:2.170.120.12] (19-135)
  IPR036643 DNA-directed RNA polymerase, insert domain superfamily [SSF56553] (18-136)
  IPR047859 Large ribosomal subunit protein bL17, conserved site [PS01167] (281-303)

Solvent-accessible surface area (backbone atoms only — not comparable to full-atom values): 27932 Å² total; per-residue (Å²): 108,73,54,52,46,56,35,71,45,58,30,51,34,46,41,51,36,71,57,48,86,86,53,66,54,64,92,41,73,55,89,57,42,77,53,44,45,55,53,37,51,56,36,54,72,67,60,43,45,33,72,76,42,90,74,71,64,61,48,76,32,64,40,77,47,64,68,46,53,59,48,36,42,40,60,53,38,76,50,39,84,39,43,44,48,79,50,35,85,44,66,41,46,44,34,42,52,88,41,72,50,46,45,33,39,32,36,30,59,52,56,34,70,46,52,28,75,78,58,55,58,95,85,55,60,91,38,59,54,49,40,61,22,63,15,49,48,51,77,46,77,50,75,51,80,42,84,34,72,58,92,91,44,70,86,43,74,40,81,44,72,53,63,40,52,74,74,71,51,57,59,66,58,47,50,52,53,27,50,50,54,51,51,59,59,51,45,79,77,41,98,60,87,72,68,66,75,76,75,71,76,85,69,92,66,75,92,45,70,66,60,54,48,51,56,51,58,34,67,35,47,53,79,81,44,97,60,54,75,66,57,47,54,44,37,50,73,71,72,40,55,32,44,46,56,56,71,74,53,55,71,77,59,61,62,66,45,84,78,49,65,63,64,60,46,53,53,46,21,52,53,43,43,51,32,68,69,64,41,45,45,78,44,42,44,68,57,47,59,55,41,47,71,61,40,48,64,50,60,59,46,31,58,54,90,40,75,65,38,53,52,60,45,37,78,59,53,76,43,72,65,54,52,51,46,37,49,65,53,50,20,65,65,47,60,89,55,95,67,80,57,63,45,75,47,80,52,64,59,41,88,90,82,60,47,48,25,19,39,35,31,39,56,84,73,47,77,89,78,60,84,77,78,79,89,83,84,87,84,84,89,83,90,82,82,87,85,89,84,91,79,90,86,86,84,90,88,88,84,78,86,87,83,89,80,87,85,90,84,83,88,87,82,87,89,88,89,80,84,84,82,90,87,82,87,81,91,86,90,86,90,85,88,84,81,89,88,87,87,90,88,78,90,89,87,88,85,133